Protein AF-0000000070185235 (afdb_homodimer)

pLDDT: mean 81.11, std 20.33, range [25.41, 98.38]

Secondary structure (DSSP, 8-state):
---------------SEEEEEE-TT-THHHHHHHHHHTTTSS-SEEEEEESSS-HHHHHHHHTTT--TTTSEEEEEEEE-TTS-TTS-GGG--GGGG--EEEEEEES--HHHHHHHHHHHHHH--SSSEEEEEE-HHHHTTTS-HHHHHHHHHHHHHHHHHHT-EEEEEEE-STTHHHHHHHHGGGSSEEEEE-----/---------------SEEEEEE-TT-THHHHHHHHHHTTTSS-SEEEEEESSS-HHHHHHHHTTT--TTTSEEEEEEEE-TTS-TTS-GGG--GGGG--EEEEEEES--HHHHHHHHHHHHHH--SSSEEEEEE-HHHHTTTS-HHHHHHHHHHHHHHHHHHT-EEEEEEE-STTHHHHHHHHGGGSSEEEEE-----

Structure (mmCIF, N/CA/C/O backbone):
data_AF-0000000070185235-model_v1
#
loop_
_entity.id
_entity.type
_entity.pdbx_description
1 polymer 'KaiC-like protein ATPase'
#
loop_
_atom_site.group_PDB
_atom_site.id
_atom_site.type_symbol
_atom_site.label_atom_id
_atom_site.label_alt_id
_atom_site.label_comp_id
_atom_site.label_asym_id
_atom_site.label_entity_id
_atom_site.label_seq_id
_atom_site.pdbx_PDB_ins_code
_atom_site.Cartn_x
_atom_site.Cartn_y
_atom_site.Cartn_z
_atom_site.occupancy
_atom_site.B_iso_or_equiv
_atom_site.auth_seq_id
_atom_site.auth_comp_id
_atom_site.auth_asym_id
_atom_site.auth_atom_id
_atom_site.pdbx_PDB_model_num
ATOM 1 N N . MET A 1 1 ? 13.477 21.344 -39.812 1 25.41 1 MET A N 1
ATOM 2 C CA . MET A 1 1 ? 12.578 21.484 -38.656 1 25.41 1 MET A CA 1
ATOM 3 C C . MET A 1 1 ? 12.344 20.141 -38 1 25.41 1 MET A C 1
ATOM 5 O O . MET A 1 1 ? 11.672 19.266 -38.531 1 25.41 1 MET A O 1
ATOM 9 N N . SER A 1 2 ? 13.383 19.516 -37.375 1 31.02 2 SER A N 1
ATOM 10 C CA . SER A 1 2 ? 13.555 18.234 -36.688 1 31.02 2 SER A CA 1
ATOM 11 C C . SER A 1 2 ? 12.562 18.078 -35.531 1 31.02 2 SER A C 1
ATOM 13 O O . SER A 1 2 ? 12.484 18.938 -34.656 1 31.02 2 SER A O 1
ATOM 15 N N . ASP A 1 3 ? 11.312 17.5 -35.844 1 31.31 3 ASP A N 1
ATOM 16 C CA . ASP A 1 3 ? 10.203 17.203 -34.938 1 31.31 3 ASP A CA 1
ATOM 17 C C . ASP A 1 3 ? 10.695 16.406 -33.75 1 31.31 3 ASP A C 1
ATOM 19 O O . ASP A 1 3 ? 11.156 15.273 -33.875 1 31.31 3 ASP A O 1
ATOM 23 N N . ASN A 1 4 ? 11.414 17 -32.844 1 32.19 4 ASN A N 1
ATOM 24 C CA . ASN A 1 4 ? 11.805 16.484 -31.547 1 32.19 4 ASN A CA 1
ATOM 25 C C . ASN A 1 4 ? 10.594 15.953 -30.766 1 32.19 4 ASN A C 1
ATOM 27 O O . ASN A 1 4 ? 9.852 16.719 -30.156 1 32.19 4 ASN A O 1
ATOM 31 N N . SER A 1 5 ? 9.805 15.047 -31.422 1 31.36 5 SER A N 1
ATOM 32 C CA . SER A 1 5 ? 8.789 14.328 -30.672 1 31.36 5 SER A CA 1
ATOM 33 C C . SER A 1 5 ? 9.336 13.867 -29.312 1 31.36 5 SER A C 1
ATOM 35 O O . SER A 1 5 ? 10.18 12.969 -29.266 1 31.36 5 SER A O 1
ATOM 37 N N . SER A 1 6 ? 9.68 14.812 -28.453 1 33.53 6 SER A N 1
ATOM 38 C CA . SER A 1 6 ? 9.93 14.484 -27.062 1 33.53 6 SER A CA 1
ATOM 39 C C . SER A 1 6 ? 8.992 13.383 -26.562 1 33.53 6 SER A C 1
ATOM 41 O O . SER A 1 6 ? 7.77 13.539 -26.609 1 33.53 6 SER A O 1
ATOM 43 N N . SER A 1 7 ? 9.242 12.172 -26.984 1 29.98 7 SER A N 1
ATOM 44 C CA . SER A 1 7 ? 8.617 11.008 -26.359 1 29.98 7 SER A CA 1
ATOM 45 C C . SER A 1 7 ? 8.352 11.242 -24.875 1 29.98 7 SER A C 1
ATOM 47 O O . SER A 1 7 ? 9.289 11.305 -24.078 1 29.98 7 SER A O 1
ATOM 49 N N . GLU A 1 8 ? 7.523 12.242 -24.594 1 32.72 8 GLU A N 1
ATOM 50 C CA . GLU A 1 8 ? 7.027 12.281 -23.234 1 32.72 8 GLU A CA 1
ATOM 51 C C . GLU A 1 8 ? 6.84 10.867 -22.672 1 32.72 8 GLU A C 1
ATOM 53 O O . GLU A 1 8 ? 5.984 10.117 -23.141 1 32.72 8 GLU A O 1
ATOM 58 N N . VAL A 1 9 ? 7.93 10.109 -22.641 1 34.59 9 VAL A N 1
ATOM 59 C CA . VAL A 1 9 ? 7.883 8.875 -21.859 1 34.59 9 VAL A CA 1
ATOM 60 C C . VAL A 1 9 ? 6.812 8.984 -20.781 1 34.59 9 VAL A C 1
ATOM 62 O O . VAL A 1 9 ? 6.758 9.977 -20.047 1 34.59 9 VAL A O 1
ATOM 65 N N . ALA A 1 10 ? 5.648 8.766 -21.094 1 35.88 10 ALA A N 1
ATOM 66 C CA . ALA A 1 10 ? 4.578 8.625 -20.109 1 35.88 10 ALA A CA 1
ATOM 67 C C . ALA A 1 10 ? 5.141 8.234 -18.75 1 35.88 10 ALA A C 1
ATOM 69 O O . ALA A 1 10 ? 5.66 7.125 -18.578 1 35.88 10 ALA A O 1
ATOM 70 N N . SER A 1 11 ? 5.965 9.023 -18.109 1 40.28 11 SER A N 1
ATOM 71 C CA . SER A 1 11 ? 6.578 8.805 -16.797 1 40.28 11 SER A CA 1
ATOM 72 C C . SER A 1 11 ? 5.676 7.973 -15.898 1 40.28 11 SER A C 1
ATOM 74 O O . SER A 1 11 ? 4.535 8.352 -15.625 1 40.28 11 SER A O 1
ATOM 76 N N . HIS A 1 12 ? 5.426 6.719 -16.156 1 48.19 12 HIS A N 1
ATOM 77 C CA . HIS A 1 12 ? 4.691 5.707 -15.406 1 48.19 12 HIS A CA 1
ATOM 78 C C . HIS A 1 12 ? 4.57 6.098 -13.938 1 48.19 12 HIS A C 1
ATOM 80 O O . HIS A 1 12 ? 5.539 5.988 -13.18 1 48.19 12 HIS A O 1
ATOM 86 N N . GLU A 1 13 ? 3.945 7.34 -13.547 1 60 13 GLU A N 1
ATOM 87 C CA . GLU A 1 13 ? 3.963 8.211 -12.375 1 60 13 GLU A CA 1
ATOM 88 C C . GLU A 1 13 ? 3.545 7.453 -11.117 1 60 13 GLU A C 1
ATOM 90 O O . GLU A 1 13 ? 2.539 6.738 -11.117 1 60 13 GLU A O 1
ATOM 95 N N . SER A 1 14 ? 4.457 7.039 -10.336 1 72.31 14 SER A N 1
ATOM 96 C CA . SER A 1 14 ? 4.277 6.527 -8.984 1 72.31 14 SER A CA 1
ATOM 97 C C . SER A 1 14 ? 3.236 7.34 -8.219 1 72.31 14 SER A C 1
ATOM 99 O O . SER A 1 14 ? 3.076 8.539 -8.469 1 72.31 14 SER A O 1
ATOM 101 N N . PRO A 1 15 ? 2.32 6.691 -7.645 1 78.38 15 PRO A N 1
ATOM 102 C CA . PRO A 1 15 ? 1.346 7.43 -6.84 1 78.38 15 PRO A CA 1
ATOM 103 C C . PRO A 1 15 ? 1.996 8.492 -5.953 1 78.38 15 PRO A C 1
ATOM 105 O O . PRO A 1 15 ? 3.039 8.242 -5.344 1 78.38 15 PRO A O 1
ATOM 108 N N . SER A 1 16 ? 1.343 9.703 -6.027 1 89.88 16 SER A N 1
ATOM 109 C CA . SER A 1 16 ? 1.862 10.812 -5.238 1 89.88 16 SER A CA 1
ATOM 110 C C . SER A 1 16 ? 1.132 10.938 -3.904 1 89.88 16 SER A C 1
ATOM 112 O O . SER A 1 16 ? 1.693 11.422 -2.924 1 89.88 16 SER A O 1
ATOM 114 N N . ASN A 1 17 ? -0.127 10.602 -3.928 1 95.94 17 ASN A N 1
ATOM 115 C CA . ASN A 1 17 ? -0.977 10.719 -2.748 1 95.94 17 ASN A CA 1
ATOM 116 C C . ASN A 1 17 ? -1.59 9.383 -2.361 1 95.94 17 ASN A C 1
ATOM 118 O O . ASN A 1 17 ? -2.375 8.812 -3.121 1 95.94 17 ASN A O 1
ATOM 122 N N . VAL A 1 18 ? -1.292 8.953 -1.145 1 95 18 VAL A N 1
ATOM 123 C CA . VAL A 1 18 ? -1.741 7.641 -0.697 1 95 18 VAL A CA 1
ATOM 124 C C . VAL A 1 18 ? -2.592 7.785 0.563 1 95 18 VAL A C 1
ATOM 126 O O . VAL A 1 18 ? -2.168 8.414 1.537 1 95 18 VAL A O 1
ATOM 129 N N . LEU A 1 19 ? -3.797 7.25 0.552 1 95.44 19 LEU A N 1
ATOM 130 C CA . LEU A 1 19 ? -4.637 7.156 1.741 1 95.44 19 LEU A CA 1
ATOM 131 C C . LEU A 1 19 ? -4.457 5.805 2.426 1 95.44 19 LEU A C 1
ATOM 133 O O . LEU A 1 19 ? -4.66 4.758 1.807 1 95.44 19 LEU A O 1
ATOM 137 N N . CYS A 1 20 ? -4.059 5.875 3.646 1 93.69 20 CYS A N 1
ATOM 138 C CA . CYS A 1 20 ? -3.781 4.66 4.402 1 93.69 20 CYS A CA 1
ATOM 139 C C . CYS A 1 20 ? -4.793 4.473 5.527 1 93.69 20 CYS A C 1
ATOM 141 O O . CYS A 1 20 ? -4.887 5.309 6.43 1 93.69 20 CYS A O 1
ATOM 143 N N . ALA A 1 21 ? -5.539 3.396 5.461 1 91.75 21 ALA A N 1
ATOM 144 C CA . ALA A 1 21 ? -6.504 3.053 6.504 1 91.75 21 ALA A CA 1
ATOM 145 C C . ALA A 1 21 ? -5.977 1.932 7.395 1 91.75 21 ALA A C 1
ATOM 147 O O . ALA A 1 21 ? -5.695 0.83 6.914 1 91.75 21 ALA A O 1
ATOM 148 N N . CYS A 1 22 ? -5.785 2.168 8.609 1 86.12 22 CYS A N 1
ATOM 149 C CA . CYS A 1 22 ? -5.352 1.184 9.594 1 86.12 22 CYS A CA 1
ATOM 150 C C . CYS A 1 22 ? -6.164 1.303 10.875 1 86.12 22 CYS A C 1
ATOM 152 O O . CYS A 1 22 ? -6.562 2.402 11.266 1 86.12 22 CYS A O 1
ATOM 154 N N . PRO A 1 23 ? -6.473 0.141 11.469 1 74.94 23 PRO A N 1
ATOM 155 C CA . PRO A 1 23 ? -7.172 0.235 12.75 1 74.94 23 PRO A CA 1
ATOM 156 C C . PRO A 1 23 ? -6.375 1.007 13.805 1 74.94 23 PRO A C 1
ATOM 158 O O . PRO A 1 23 ? -5.141 0.977 13.797 1 74.94 23 PRO A O 1
ATOM 161 N N . ALA A 1 24 ? -7.043 1.746 14.594 1 63.94 24 ALA A N 1
ATOM 162 C CA . ALA A 1 24 ? -6.434 2.594 15.617 1 63.94 24 ALA A CA 1
ATOM 163 C C . ALA A 1 24 ? -5.539 1.775 16.547 1 63.94 24 ALA A C 1
ATOM 165 O O . ALA A 1 24 ? -4.496 2.254 17 1 63.94 24 ALA A O 1
ATOM 166 N N . VAL A 1 25 ? -5.926 0.662 16.797 1 60 25 VAL A N 1
ATOM 167 C CA . VAL A 1 25 ? -5.234 -0.153 17.797 1 60 25 VAL A CA 1
ATOM 168 C C . VAL A 1 25 ? -4.324 -1.158 17.094 1 60 25 VAL A C 1
ATOM 170 O O . VAL A 1 25 ? -3.625 -1.935 17.75 1 60 25 VAL A O 1
ATOM 173 N N . SER A 1 26 ? -4.09 -0.942 15.93 1 64.69 26 SER A N 1
ATOM 174 C CA . SER A 1 26 ? -3.336 -1.961 15.203 1 64.69 26 SER A CA 1
ATOM 175 C C . SER A 1 26 ? -1.838 -1.819 15.453 1 64.69 26 SER A C 1
ATOM 177 O O . SER A 1 26 ? -1.303 -0.709 15.438 1 64.69 26 SER A O 1
ATOM 179 N N . SER A 1 27 ? -1.242 -2.859 15.82 1 63.81 27 SER A N 1
ATOM 180 C CA . SER A 1 27 ? 0.212 -2.93 15.906 1 63.81 27 SER A CA 1
ATOM 181 C C . SER A 1 27 ? 0.864 -2.631 14.562 1 63.81 27 SER A C 1
ATOM 183 O O . SER A 1 27 ? 2.043 -2.277 14.5 1 63.81 27 SER A O 1
ATOM 185 N N . SER A 1 28 ? 0.044 -2.693 13.586 1 67 28 SER A N 1
ATOM 186 C CA . SER A 1 28 ? 0.605 -2.562 12.25 1 67 28 SER A CA 1
ATOM 187 C C . SER A 1 28 ? 0.591 -1.111 11.781 1 67 28 SER A C 1
ATOM 189 O O . SER A 1 28 ? 1.22 -0.771 10.773 1 67 28 SER A O 1
ATOM 191 N N . ARG A 1 29 ? -0.002 -0.255 12.531 1 74.38 29 ARG A N 1
ATOM 192 C CA . ARG A 1 29 ? -0.093 1.145 12.133 1 74.38 29 ARG A CA 1
ATOM 193 C C . ARG A 1 29 ? 1.293 1.754 11.953 1 74.38 29 ARG A C 1
ATOM 195 O O . ARG A 1 29 ? 1.553 2.438 10.961 1 74.38 29 ARG A O 1
ATOM 202 N N . GLY A 1 30 ? 2.104 1.435 12.969 1 77.56 30 GLY A N 1
ATOM 203 C CA . GLY A 1 30 ? 3.461 1.95 12.891 1 77.56 30 GLY A CA 1
ATOM 204 C C . GLY A 1 30 ? 4.23 1.422 11.688 1 77.56 30 GLY A C 1
ATOM 205 O O . GLY A 1 30 ? 4.914 2.18 11 1 77.56 30 GLY A O 1
ATOM 206 N N . ALA A 1 31 ? 4.043 0.158 11.391 1 81.25 31 ALA A N 1
ATOM 207 C CA . ALA A 1 31 ? 4.75 -0.472 10.281 1 81.25 31 ALA A CA 1
ATOM 208 C C . ALA A 1 31 ? 4.293 0.102 8.945 1 81.25 31 ALA A C 1
ATOM 210 O O . ALA A 1 31 ? 5.109 0.341 8.055 1 81.25 31 ALA A O 1
ATOM 211 N N . HIS A 1 32 ? 3.008 0.326 8.805 1 84.69 32 HIS A N 1
ATOM 212 C CA . HIS A 1 32 ? 2.479 0.901 7.57 1 84.69 32 HIS A CA 1
ATOM 213 C C . HIS A 1 32 ? 3.014 2.312 7.348 1 84.69 32 HIS A C 1
ATOM 215 O O . HIS A 1 32 ? 3.414 2.658 6.234 1 84.69 32 HIS A O 1
ATOM 221 N N . CYS A 1 33 ? 3.047 3.074 8.391 1 88.06 33 CYS A N 1
ATOM 222 C CA . CYS A 1 33 ? 3.566 4.434 8.289 1 88.06 33 CYS A CA 1
ATOM 223 C C . CYS A 1 33 ? 5.043 4.426 7.906 1 88.06 33 CYS A C 1
ATOM 225 O O . CYS A 1 33 ? 5.457 5.148 6.996 1 88.06 33 CYS A O 1
ATOM 227 N N . ARG A 1 34 ? 5.824 3.617 8.539 1 87.12 34 ARG A N 1
ATOM 228 C CA . ARG A 1 34 ? 7.254 3.537 8.258 1 87.12 34 ARG A CA 1
ATOM 229 C C . ARG A 1 34 ? 7.512 3.105 6.82 1 87.12 34 ARG A C 1
ATOM 231 O O . ARG A 1 34 ? 8.383 3.658 6.145 1 87.12 34 ARG A O 1
ATOM 238 N N . ASN A 1 35 ? 6.746 2.115 6.355 1 85.19 35 ASN A N 1
ATOM 239 C CA . ASN A 1 35 ? 6.875 1.649 4.98 1 85.19 35 ASN A CA 1
ATOM 240 C C . ASN A 1 35 ? 6.559 2.76 3.98 1 85.19 35 ASN A C 1
ATOM 242 O O . ASN A 1 35 ? 7.25 2.906 2.971 1 85.19 35 ASN A O 1
ATOM 246 N N . LEU A 1 36 ? 5.605 3.541 4.293 1 89.44 36 LEU A N 1
ATOM 247 C CA . LEU A 1 36 ? 5.207 4.621 3.398 1 89.44 36 LEU A CA 1
ATOM 248 C C . LEU A 1 36 ? 6.215 5.762 3.439 1 89.44 36 LEU A C 1
ATOM 250 O O . LEU A 1 36 ? 6.449 6.426 2.428 1 89.44 36 LEU A O 1
ATOM 254 N N . LEU A 1 37 ? 6.887 5.949 4.59 1 89.75 37 LEU A N 1
ATOM 255 C CA . LEU A 1 37 ? 7.898 6.988 4.75 1 89.75 37 LEU A CA 1
ATOM 256 C C . LEU A 1 37 ? 9.094 6.723 3.846 1 89.75 37 LEU A C 1
ATOM 258 O O . LEU A 1 37 ? 9.727 7.656 3.35 1 89.75 37 LEU A O 1
ATOM 262 N N . THR A 1 38 ? 9.328 5.43 3.561 1 86.44 38 THR A N 1
ATOM 263 C CA . THR A 1 38 ? 10.547 5.066 2.848 1 86.44 38 THR A CA 1
ATOM 264 C C . THR A 1 38 ? 10.219 4.43 1.499 1 86.44 38 THR A C 1
ATOM 266 O O . THR A 1 38 ? 11.062 3.762 0.9 1 86.44 38 THR A O 1
ATOM 269 N N . ARG A 1 39 ? 9.016 4.633 1.073 1 82.31 39 ARG A N 1
ATOM 270 C CA . ARG A 1 39 ? 8.539 4.004 -0.154 1 82.31 39 ARG A CA 1
ATOM 271 C C . ARG A 1 39 ? 9.422 4.375 -1.341 1 82.31 39 ARG A C 1
ATOM 273 O O . ARG A 1 39 ? 9.672 3.549 -2.221 1 82.31 39 ARG A O 1
ATOM 280 N N . GLU A 1 40 ? 9.898 5.605 -1.352 1 79.56 40 GLU A N 1
ATOM 281 C CA . GLU A 1 40 ? 10.742 6.074 -2.449 1 79.56 40 GLU A CA 1
ATOM 282 C C . GLU A 1 40 ? 12.203 6.148 -2.031 1 79.56 40 GLU A C 1
ATOM 284 O O . GLU A 1 40 ? 12.953 7 -2.516 1 79.56 40 GLU A O 1
ATOM 289 N N . GLY A 1 41 ? 12.555 5.312 -1.164 1 81.5 41 GLY A N 1
ATOM 290 C CA . GLY A 1 41 ? 13.906 5.387 -0.637 1 81.5 41 GLY A CA 1
ATOM 291 C C . GLY A 1 41 ? 14.016 6.266 0.594 1 81.5 41 GLY A C 1
ATOM 292 O O . GLY A 1 41 ? 13.008 6.645 1.188 1 81.5 41 GLY A O 1
ATOM 293 N N . THR A 1 42 ? 15.219 6.531 1.027 1 86.31 42 THR A N 1
ATOM 294 C CA . THR A 1 42 ? 15.453 7.414 2.162 1 86.31 42 THR A CA 1
ATOM 295 C C . THR A 1 42 ? 15.031 8.844 1.829 1 86.31 42 THR A C 1
ATOM 297 O O . THR A 1 42 ? 15.531 9.438 0.87 1 86.31 42 THR A O 1
ATOM 300 N N . PRO A 1 43 ? 14.141 9.375 2.596 1 92.88 43 PRO A N 1
ATOM 301 C CA . PRO A 1 43 ? 13.695 10.734 2.285 1 92.88 43 PRO A CA 1
ATOM 302 C C . PRO A 1 43 ? 14.75 11.789 2.617 1 92.88 43 PRO A C 1
ATOM 304 O O . PRO A 1 43 ? 15.477 11.656 3.607 1 92.88 43 PRO A O 1
ATOM 307 N N . GLY A 1 44 ? 14.789 12.773 1.729 1 94.69 44 GLY A N 1
ATOM 308 C CA . GLY A 1 44 ? 15.586 13.945 2.047 1 94.69 44 GLY A CA 1
ATOM 309 C C . GLY A 1 44 ? 14.914 14.875 3.035 1 94.69 44 GLY A C 1
ATOM 310 O O . GLY A 1 44 ? 15.57 15.453 3.906 1 94.69 44 GLY A O 1
ATOM 311 N N . THR A 1 45 ? 13.664 15.039 2.857 1 95.62 45 THR A N 1
ATOM 312 C CA . THR A 1 45 ? 12.852 15.875 3.736 1 95.62 45 THR A CA 1
ATOM 313 C C . THR A 1 45 ? 11.578 15.141 4.145 1 95.62 45 THR A C 1
ATOM 315 O O . THR A 1 45 ? 10.938 14.492 3.318 1 95.62 45 THR A O 1
ATOM 318 N N . VAL A 1 46 ? 11.25 15.234 5.43 1 96.44 46 VAL A N 1
ATOM 319 C CA . VAL A 1 46 ? 9.969 14.734 5.91 1 96.44 46 VAL A CA 1
ATOM 320 C C . VAL A 1 46 ? 9.195 15.875 6.586 1 96.44 46 VAL A C 1
ATOM 322 O O . VAL A 1 46 ? 9.734 16.578 7.445 1 96.44 46 VAL A O 1
ATOM 325 N N . ILE A 1 47 ? 7.965 16.078 6.113 1 97.19 47 ILE A N 1
ATOM 326 C CA . ILE A 1 47 ? 7.035 17.016 6.727 1 97.19 47 ILE A CA 1
ATOM 327 C C . ILE A 1 47 ? 5.938 16.25 7.461 1 97.19 47 ILE A C 1
ATOM 329 O O . ILE A 1 47 ? 5.156 15.531 6.844 1 97.19 47 ILE A O 1
ATOM 333 N N . GLY A 1 48 ? 5.902 16.406 8.773 1 97.25 48 GLY A N 1
ATOM 334 C CA . GLY A 1 48 ? 4.875 15.766 9.578 1 97.25 48 GLY A CA 1
ATOM 335 C C . GLY A 1 48 ? 3.758 16.703 9.977 1 97.25 48 GLY A C 1
ATOM 336 O O . GLY A 1 48 ? 4.016 17.828 10.422 1 97.25 48 GLY A O 1
ATOM 337 N N . VAL A 1 49 ? 2.51 16.25 9.773 1 97.5 49 VAL A N 1
ATOM 338 C CA . VAL A 1 49 ? 1.344 16.984 10.266 1 97.5 49 VAL A CA 1
ATOM 339 C C . VAL A 1 49 ? 0.754 16.25 11.469 1 97.5 49 VAL A C 1
ATOM 341 O O . VAL A 1 49 ? 0.302 15.109 11.352 1 97.5 49 VAL A O 1
ATOM 344 N N . THR A 1 50 ? 0.739 16.906 12.594 1 94.94 50 THR A N 1
ATOM 345 C CA . THR A 1 50 ? 0.26 16.297 13.828 1 94.94 50 THR A CA 1
ATOM 346 C C . THR A 1 50 ? -0.946 17.047 14.375 1 94.94 50 THR A C 1
ATOM 348 O O . THR A 1 50 ? -1.005 18.281 14.289 1 94.94 50 THR A O 1
ATOM 351 N N . VAL A 1 51 ? -1.892 16.297 14.867 1 93.44 51 VAL A N 1
ATOM 352 C CA . VAL A 1 51 ? -3.098 16.859 15.461 1 93.44 51 VAL A CA 1
ATOM 353 C C . VAL A 1 51 ? -3.258 16.344 16.891 1 93.44 51 VAL A C 1
ATOM 355 O O . VAL A 1 51 ? -2.877 17.031 17.844 1 93.44 51 VAL A O 1
ATOM 358 N N . ALA A 1 52 ? -3.637 15.023 17.062 1 88.75 52 ALA A N 1
ATOM 359 C CA . ALA A 1 52 ? -3.797 14.438 18.391 1 88.75 52 ALA A CA 1
ATOM 360 C C . ALA A 1 52 ? -2.455 13.992 18.969 1 88.75 52 ALA A C 1
ATOM 362 O O . ALA A 1 52 ? -2.273 13.953 20.188 1 88.75 52 ALA A O 1
ATOM 363 N N . THR A 1 53 ? -1.559 13.641 18.188 1 87.94 53 THR A N 1
ATOM 364 C CA . THR A 1 53 ? -0.216 13.211 18.547 1 87.94 53 THR A CA 1
ATOM 365 C C . THR A 1 53 ? 0.78 14.352 18.406 1 87.94 53 THR A C 1
ATOM 367 O O . THR A 1 53 ? 0.727 15.117 17.438 1 87.94 53 THR A O 1
ATOM 370 N N . SER A 1 54 ? 1.684 14.445 19.375 1 89.75 54 SER A N 1
ATOM 371 C CA . SER A 1 54 ? 2.689 15.5 19.297 1 89.75 54 SER A CA 1
ATOM 372 C C . SER A 1 54 ? 3.777 15.164 18.297 1 89.75 54 SER A C 1
ATOM 374 O O . SER A 1 54 ? 3.957 14 17.922 1 89.75 54 SER A O 1
ATOM 376 N N . PRO A 1 55 ? 4.523 16.203 17.844 1 91.62 55 PRO A N 1
ATOM 377 C CA . PRO A 1 55 ? 5.66 15.938 16.969 1 91.62 55 PRO A CA 1
ATOM 378 C C . PRO A 1 55 ? 6.684 14.984 17.578 1 91.62 55 PRO A C 1
ATOM 380 O O . PRO A 1 55 ? 7.215 14.109 16.891 1 91.62 55 PRO A O 1
ATOM 383 N N . GLY A 1 56 ? 6.938 15.156 18.844 1 87.5 56 GLY A N 1
ATOM 384 C CA . GLY A 1 56 ? 7.875 14.273 19.516 1 87.5 56 GLY A CA 1
ATOM 385 C C . GLY A 1 56 ? 7.438 12.82 19.5 1 87.5 56 GLY A C 1
ATOM 386 O O . GLY A 1 56 ? 8.242 11.922 19.234 1 87.5 56 GLY A O 1
ATOM 387 N N . GLU A 1 57 ? 6.176 12.602 19.797 1 88.06 57 GLU A N 1
ATOM 388 C CA . GLU A 1 57 ? 5.625 11.25 19.766 1 88.06 57 GLU A CA 1
ATOM 389 C C . GLU A 1 57 ? 5.691 10.664 18.359 1 88.06 57 GLU A C 1
ATOM 391 O O . GLU A 1 57 ? 6.016 9.484 18.188 1 88.06 57 GLU A O 1
ATOM 396 N N . ARG A 1 58 ? 5.414 11.477 17.438 1 90.88 58 ARG A N 1
ATOM 397 C CA . ARG A 1 58 ? 5.469 11.023 16.062 1 90.88 58 ARG A CA 1
ATOM 398 C C . ARG A 1 58 ? 6.895 10.68 15.641 1 90.88 58 ARG A C 1
ATOM 400 O O . ARG A 1 58 ? 7.133 9.664 14.984 1 90.88 58 ARG A O 1
ATOM 407 N N . LEU A 1 59 ? 7.84 11.484 16 1 89.25 59 LEU A N 1
ATOM 408 C CA . LEU A 1 59 ? 9.242 11.242 15.688 1 89.25 59 LEU A CA 1
ATOM 409 C C . LEU A 1 59 ? 9.719 9.922 16.281 1 89.25 59 LEU A C 1
ATOM 411 O O . LEU A 1 59 ? 10.477 9.188 15.656 1 89.25 59 LEU A O 1
ATOM 415 N N . ALA A 1 60 ? 9.25 9.633 17.453 1 86.25 60 ALA A N 1
ATOM 416 C CA . ALA A 1 60 ? 9.594 8.367 18.094 1 86.25 60 ALA A CA 1
ATOM 417 C C . ALA A 1 60 ? 9.094 7.184 17.266 1 86.25 60 ALA A C 1
ATOM 419 O O . ALA A 1 60 ? 9.766 6.148 17.188 1 86.25 60 ALA A O 1
ATOM 420 N N . GLU A 1 61 ? 7.965 7.371 16.719 1 85.81 61 GLU A N 1
ATOM 421 C CA . GLU A 1 61 ? 7.391 6.312 15.891 1 85.81 61 GLU A CA 1
ATOM 422 C C . GLU A 1 61 ? 8.195 6.117 14.609 1 85.81 61 GLU A C 1
ATOM 424 O O . GLU A 1 61 ? 8.188 5.035 14.023 1 85.81 61 GLU A O 1
ATOM 429 N N . TRP A 1 62 ? 8.898 7.195 14.195 1 89.06 62 TRP A N 1
ATOM 430 C CA . TRP A 1 62 ? 9.641 7.164 12.938 1 89.06 62 TRP A CA 1
ATOM 431 C C . TRP A 1 62 ? 11.07 6.695 13.156 1 89.06 62 TRP A C 1
ATOM 433 O O . TRP A 1 62 ? 11.82 6.5 12.195 1 89.06 62 TRP A O 1
ATOM 443 N N . ARG A 1 63 ? 11.578 6.504 14.25 1 82.31 63 ARG A N 1
ATOM 444 C CA . ARG A 1 63 ? 12.977 6.367 14.633 1 82.31 63 ARG A CA 1
ATOM 445 C C . ARG A 1 63 ? 13.648 5.23 13.867 1 82.31 63 ARG A C 1
ATOM 447 O O . ARG A 1 63 ? 14.82 5.336 13.492 1 82.31 63 ARG A O 1
ATOM 454 N N . ASP A 1 64 ? 12.922 4.215 13.625 1 81.19 64 ASP A N 1
ATOM 455 C CA . ASP A 1 64 ? 13.531 3.07 12.961 1 81.19 64 ASP A CA 1
ATOM 456 C C . ASP A 1 64 ? 13.5 3.232 11.438 1 81.19 64 ASP A C 1
ATOM 458 O O . ASP A 1 64 ? 14.148 2.477 10.711 1 81.19 64 ASP A O 1
ATOM 462 N N . ALA A 1 65 ? 12.805 4.227 11.008 1 82.44 65 ALA A N 1
ATOM 463 C CA . ALA A 1 65 ? 12.633 4.371 9.562 1 82.44 65 ALA A CA 1
ATOM 464 C C . ALA A 1 65 ? 13.445 5.543 9.023 1 82.44 65 ALA A C 1
ATOM 466 O O . ALA A 1 65 ? 13.812 5.566 7.848 1 82.44 65 ALA A O 1
ATOM 467 N N . ILE A 1 66 ? 13.719 6.469 9.781 1 84 66 ILE A N 1
ATOM 468 C CA . ILE A 1 66 ? 14.336 7.699 9.312 1 84 66 ILE A CA 1
ATOM 469 C C . ILE A 1 66 ? 15.664 7.918 10.031 1 84 66 ILE A C 1
ATOM 471 O O . ILE A 1 66 ? 15.766 7.688 11.242 1 84 66 ILE A O 1
ATOM 475 N N . ASP A 1 67 ? 16.594 8.289 9.289 1 82.56 67 ASP A N 1
ATOM 476 C CA . ASP A 1 67 ? 17.875 8.75 9.844 1 82.56 67 ASP A CA 1
ATOM 477 C C . ASP A 1 67 ? 17.891 10.273 9.961 1 82.56 67 ASP A C 1
ATOM 479 O O . ASP A 1 67 ? 18 10.977 8.953 1 82.56 67 ASP A O 1
ATOM 483 N N . PRO A 1 68 ? 17.828 10.773 11.133 1 79.94 68 PRO A N 1
ATOM 484 C CA . PRO A 1 68 ? 17.75 12.227 11.312 1 79.94 68 PRO A CA 1
ATOM 485 C C . PRO A 1 68 ? 19 12.953 10.812 1 79.94 68 PRO A C 1
ATOM 487 O O . PRO A 1 68 ? 18.953 14.164 10.586 1 79.94 68 PRO A O 1
ATOM 490 N N . SER A 1 69 ? 20.031 12.258 10.648 1 83.06 69 SER A N 1
ATOM 491 C CA . SER A 1 69 ? 21.25 12.883 10.148 1 83.06 69 SER A CA 1
ATOM 492 C C . SER A 1 69 ? 21.203 13.07 8.633 1 83.06 69 SER A C 1
ATOM 494 O O . SER A 1 69 ? 21.922 13.891 8.078 1 83.06 69 SER A O 1
ATOM 496 N N . ALA A 1 70 ? 20.312 12.414 7.984 1 87.06 70 ALA A N 1
ATOM 497 C CA . ALA A 1 70 ? 20.266 12.445 6.527 1 87.06 70 ALA A CA 1
ATOM 498 C C . ALA A 1 70 ? 18.922 13.008 6.047 1 87.06 70 ALA A C 1
ATOM 500 O O . ALA A 1 70 ? 18.688 13.125 4.84 1 87.06 70 ALA A O 1
ATOM 501 N N . THR A 1 71 ? 18.078 13.352 7.012 1 92.31 71 THR A N 1
ATOM 502 C CA . THR A 1 71 ? 16.734 13.773 6.66 1 92.31 71 THR A CA 1
ATOM 503 C C . THR A 1 71 ? 16.359 15.078 7.375 1 92.31 71 THR A C 1
ATOM 505 O O . THR A 1 71 ? 16.516 15.188 8.594 1 92.31 71 THR A O 1
ATOM 508 N N . GLN A 1 72 ? 16.016 16.094 6.645 1 93.44 72 GLN A N 1
ATOM 509 C CA . GLN A 1 72 ? 15.453 17.312 7.227 1 93.44 72 GLN A CA 1
ATOM 510 C C . GLN A 1 72 ? 14.023 17.078 7.719 1 93.44 72 GLN A C 1
ATOM 512 O O . GLN A 1 72 ? 13.188 16.562 6.984 1 93.44 72 GLN A O 1
ATOM 517 N N . LEU A 1 73 ? 13.852 17.453 8.945 1 94.31 73 LEU A N 1
ATOM 518 C CA . LEU A 1 73 ? 12.555 17.203 9.562 1 94.31 73 LEU A CA 1
ATOM 519 C C . LEU A 1 73 ? 11.828 18.5 9.867 1 94.31 73 LEU A C 1
ATOM 521 O O . LEU A 1 73 ? 12.438 19.453 10.367 1 94.31 73 LEU A O 1
ATOM 525 N N . SER A 1 74 ? 10.586 18.609 9.492 1 95.25 74 SER A N 1
ATOM 526 C CA . SER A 1 74 ? 9.719 19.719 9.883 1 95.25 74 SER A CA 1
AT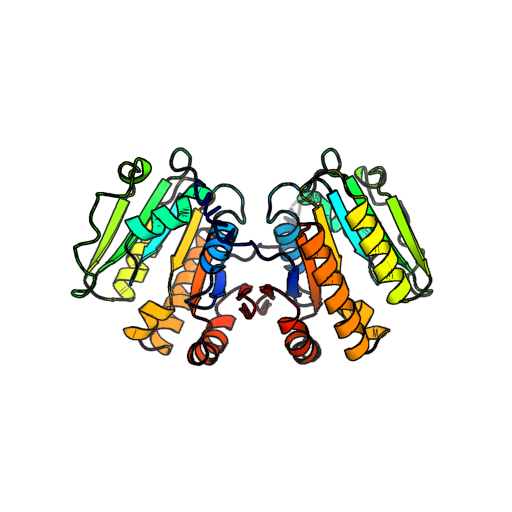OM 527 C C . SER A 1 74 ? 8.32 19.234 10.242 1 95.25 74 SER A C 1
ATOM 529 O O . SER A 1 74 ? 7.887 18.172 9.773 1 95.25 74 SER A O 1
ATOM 531 N N . PHE A 1 75 ? 7.652 19.984 11.102 1 96.19 75 PHE A N 1
ATOM 532 C CA . PHE A 1 75 ? 6.309 19.625 11.539 1 96.19 75 PHE A CA 1
ATOM 533 C C . PHE A 1 75 ? 5.363 20.812 11.438 1 96.19 75 PHE A C 1
ATOM 535 O O . PHE A 1 75 ? 5.758 21.938 11.719 1 96.19 75 PHE A O 1
ATOM 542 N N . VAL A 1 76 ? 4.16 20.547 11.031 1 97.31 76 VAL A N 1
ATOM 543 C CA . VAL A 1 76 ? 3.012 21.422 11.258 1 97.31 76 VAL A CA 1
ATOM 544 C C . VAL A 1 76 ? 2.107 20.812 12.328 1 97.31 76 VAL A C 1
ATOM 546 O O . VAL A 1 76 ? 1.432 19.812 12.086 1 97.31 76 VAL A O 1
ATOM 549 N N . ASP A 1 77 ? 2.068 21.406 13.453 1 96 77 ASP A N 1
ATOM 550 C CA . ASP A 1 77 ? 1.416 20.828 14.633 1 96 77 ASP A CA 1
ATOM 551 C C . ASP A 1 77 ? 0.17 21.625 15.008 1 96 77 ASP A C 1
ATOM 553 O O . ASP A 1 77 ? 0.255 22.828 15.297 1 96 77 ASP A O 1
ATOM 557 N N . VAL A 1 78 ? -0.995 20.969 14.93 1 95.38 78 VAL A N 1
ATOM 558 C CA . VAL A 1 78 ? -2.232 21.594 15.391 1 95.38 78 VAL A CA 1
ATOM 559 C C . VAL A 1 78 ? -2.424 21.312 16.875 1 95.38 78 VAL A C 1
ATOM 561 O O . VAL A 1 78 ? -2.631 20.172 17.281 1 95.38 78 VAL A O 1
ATOM 564 N N . THR A 1 79 ? -2.344 22.297 17.703 1 89.38 79 THR A N 1
ATOM 565 C CA . THR A 1 79 ? -2.445 22.156 19.141 1 89.38 79 THR A CA 1
ATOM 566 C C . THR A 1 79 ? -3.857 22.5 19.625 1 89.38 79 THR A C 1
ATOM 568 O O . THR A 1 79 ? -4.555 23.297 19 1 89.38 79 THR A O 1
ATOM 571 N N . HIS A 1 80 ? -4.379 21.656 20.438 1 78 80 HIS A N 1
ATOM 572 C CA . HIS A 1 80 ? -5.668 21.906 21.062 1 78 80 HIS A CA 1
ATOM 573 C C . HIS A 1 80 ? -5.562 21.828 22.578 1 78 80 HIS A C 1
ATOM 575 O O . HIS A 1 80 ? -4.637 21.203 23.109 1 78 80 HIS A O 1
ATOM 581 N N . GLY A 1 81 ? -6.23 22.75 23.359 1 65.19 81 GLY A N 1
ATOM 582 C CA . GLY A 1 81 ? -6.219 22.828 24.812 1 65.19 81 GLY A CA 1
ATOM 583 C C . GLY A 1 81 ? -6.098 21.469 25.484 1 65.19 81 GLY A C 1
ATOM 584 O O . GLY A 1 81 ? -5.578 21.359 26.609 1 65.19 81 GLY A O 1
ATOM 585 N N . GLY A 1 82 ? -6.664 20.453 25.078 1 59 82 GLY A N 1
ATOM 586 C CA . GLY A 1 82 ? -6.715 19.188 25.797 1 59 82 GLY A CA 1
ATOM 587 C C . GLY A 1 82 ? -5.484 18.328 25.562 1 59 82 GLY A C 1
ATOM 588 O O . GLY A 1 82 ? -5.422 17.188 26.031 1 59 82 GLY A O 1
ATOM 589 N N . ARG A 1 83 ? -4.672 18.719 24.719 1 58.25 83 ARG A N 1
ATOM 590 C CA . ARG A 1 83 ? -3.496 17.859 24.578 1 58.25 83 ARG A CA 1
ATOM 591 C C . ARG A 1 83 ? -2.576 18 25.781 1 58.25 83 ARG A C 1
ATOM 593 O O . ARG A 1 83 ? -2.326 19.109 26.266 1 58.25 83 ARG A O 1
ATOM 600 N N . SER A 1 84 ? -2.725 17.078 26.844 1 47.66 84 SER A N 1
ATOM 601 C CA . SER A 1 84 ? -1.888 17.094 28.047 1 47.66 84 SER A CA 1
ATOM 602 C C . SER A 1 84 ? -0.485 17.609 27.719 1 47.66 84 SER A C 1
ATOM 604 O O . SER A 1 84 ? 0.145 17.156 26.766 1 47.66 84 SER A O 1
ATOM 606 N N . ALA A 1 85 ? -0.283 18.844 28.047 1 42.44 85 ALA A N 1
ATOM 607 C CA . ALA A 1 85 ? 1.029 19.484 28.047 1 42.44 85 ALA A CA 1
ATOM 608 C C . ALA A 1 85 ? 2.127 18.469 28.391 1 42.44 85 ALA A C 1
ATOM 610 O O . ALA A 1 85 ? 3.312 18.812 28.391 1 42.44 85 ALA A O 1
ATOM 611 N N . ALA A 1 86 ? 1.736 17.438 29.25 1 39 86 ALA A N 1
ATOM 612 C CA . ALA A 1 86 ? 2.748 16.766 30.062 1 39 86 ALA A CA 1
ATOM 613 C C . ALA A 1 86 ? 3.748 16.031 29.172 1 39 86 ALA A C 1
ATOM 615 O O . ALA A 1 86 ? 4.707 15.43 29.672 1 39 86 ALA A O 1
ATOM 616 N N . MET A 1 87 ? 3.303 15.32 28.203 1 39.53 87 MET A N 1
ATOM 617 C CA . MET A 1 87 ? 4.336 14.406 27.719 1 39.53 87 MET A CA 1
ATOM 618 C C . MET A 1 87 ? 5.469 15.18 27.047 1 39.53 87 MET A C 1
ATOM 620 O O . MET A 1 87 ? 5.395 15.484 25.859 1 39.53 87 MET A O 1
ATOM 624 N N . SER A 1 88 ? 5.98 16.203 27.688 1 35.47 88 SER A N 1
ATOM 625 C CA . SER A 1 88 ? 7.191 16.953 27.406 1 35.47 88 SER A CA 1
ATOM 626 C C . SER A 1 88 ? 8.289 16.062 26.844 1 35.47 88 SER A C 1
ATOM 628 O O . SER A 1 88 ? 8.188 14.836 26.906 1 35.47 88 SER A O 1
ATOM 630 N N . SER A 1 89 ? 9.594 16.656 26.922 1 37.22 89 SER A N 1
ATOM 631 C CA . SER A 1 89 ? 10.961 16.531 26.422 1 37.22 89 SER A CA 1
ATOM 632 C C . SER A 1 89 ? 11.594 15.211 26.859 1 37.22 89 SER A C 1
ATOM 634 O O . SER A 1 89 ? 12.727 14.906 26.5 1 37.22 89 SER A O 1
ATOM 636 N N . ASP A 1 90 ? 11.156 14.688 27.938 1 36.53 90 ASP A N 1
ATOM 637 C CA . ASP A 1 90 ? 12.125 13.875 28.672 1 36.53 90 ASP A CA 1
ATOM 638 C C . ASP A 1 90 ? 12.477 12.602 27.906 1 36.53 90 ASP A C 1
ATOM 640 O O . ASP A 1 90 ? 13.562 12.047 28.078 1 36.53 90 ASP A O 1
ATOM 644 N N . GLY A 1 91 ? 11.516 11.844 27.594 1 36.59 91 GLY A N 1
ATOM 645 C CA . GLY A 1 91 ? 11.922 10.508 27.203 1 36.59 91 GLY A CA 1
ATOM 646 C C . GLY A 1 91 ? 12.523 10.453 25.812 1 36.59 91 GLY A C 1
ATOM 647 O O . GLY A 1 91 ? 12.602 9.391 25.188 1 36.59 91 GLY A O 1
ATOM 648 N N . LEU A 1 92 ? 12.336 11.531 25.047 1 40.94 92 LEU A N 1
ATOM 649 C CA . LEU A 1 92 ? 12.969 11.461 23.734 1 40.94 92 LEU A CA 1
ATOM 650 C C . LEU A 1 92 ? 14.484 11.336 23.875 1 40.94 92 LEU A C 1
ATOM 652 O O . LEU A 1 92 ? 15.141 12.25 24.375 1 40.94 92 LEU A O 1
ATOM 656 N N . GLY A 1 93 ? 14.945 10.281 24.344 1 37.97 93 GLY A N 1
ATOM 657 C CA . GLY A 1 93 ? 16.391 10.141 24.266 1 37.97 93 GLY A CA 1
ATOM 658 C C . GLY A 1 93 ? 17.031 11.078 23.266 1 37.97 93 GLY A C 1
ATOM 659 O O . GLY A 1 93 ? 16.438 12.094 22.891 1 37.97 93 GLY A O 1
ATOM 660 N N . ASP A 1 94 ? 18.156 10.625 22.625 1 45.72 94 ASP A N 1
ATOM 661 C CA . ASP A 1 94 ? 18.953 11.359 21.641 1 45.72 94 ASP A CA 1
ATOM 662 C C . ASP A 1 94 ? 18.078 11.922 20.531 1 45.72 94 ASP A C 1
ATOM 664 O O . ASP A 1 94 ? 18.547 12.719 19.719 1 45.72 94 ASP A O 1
ATOM 668 N N . TRP A 1 95 ? 17.062 11.391 20.172 1 45.44 95 TRP A N 1
ATOM 669 C CA . TRP A 1 95 ? 16.156 11.969 19.188 1 45.44 95 TRP A CA 1
ATOM 670 C C . TRP A 1 95 ? 15.602 13.305 19.672 1 45.44 95 TRP A C 1
ATOM 672 O O . TRP A 1 95 ? 14.891 14 18.938 1 45.44 95 TRP A O 1
ATOM 682 N N . ASP A 1 96 ? 15.523 13.656 21.062 1 48.88 96 ASP A N 1
ATOM 683 C CA . ASP A 1 96 ? 15.25 14.945 21.688 1 48.88 96 ASP A CA 1
ATOM 684 C C . ASP A 1 96 ? 16.031 16.062 21.016 1 48.88 96 ASP A C 1
ATOM 686 O O . ASP A 1 96 ? 15.602 17.219 21.016 1 48.88 96 ASP A O 1
ATOM 690 N N . ARG A 1 97 ? 17.172 15.633 20.516 1 52.56 97 ARG A N 1
ATOM 691 C CA . ARG A 1 97 ? 18.047 16.688 19.984 1 52.56 97 ARG A CA 1
ATOM 692 C C . ARG A 1 97 ? 17.875 16.812 18.469 1 52.56 97 ARG A C 1
ATOM 694 O O . ARG A 1 97 ? 18.641 17.516 17.828 1 52.56 97 ARG A O 1
ATOM 701 N N . THR A 1 98 ? 16.969 15.93 17.891 1 57.53 98 THR A N 1
ATOM 702 C CA . THR A 1 98 ? 16.922 16.094 16.438 1 57.53 98 THR A CA 1
ATOM 703 C C . THR A 1 98 ? 16.266 17.406 16.062 1 57.53 98 THR A C 1
ATOM 705 O O . THR A 1 98 ? 15.133 17.688 16.484 1 57.53 98 THR A O 1
ATOM 708 N N . PRO A 1 99 ? 16.984 18.281 15.609 1 63.53 99 PRO A N 1
ATOM 709 C CA . PRO A 1 99 ? 16.422 19.578 15.211 1 63.53 99 PRO A CA 1
ATOM 710 C C . PRO A 1 99 ? 15.297 19.438 14.195 1 63.53 99 PRO A C 1
ATOM 712 O O . PRO A 1 99 ? 15.445 18.734 13.195 1 63.53 99 PRO A O 1
ATOM 715 N N . ALA A 1 100 ? 14.094 19.531 14.672 1 75.94 100 ALA A N 1
ATOM 716 C CA . ALA A 1 100 ? 12.969 19.656 13.75 1 75.94 100 ALA A CA 1
ATOM 717 C C . ALA A 1 100 ? 12.297 21.016 13.875 1 75.94 100 ALA A C 1
ATOM 719 O O . ALA A 1 100 ? 12.148 21.547 14.977 1 75.94 100 ALA A O 1
ATOM 720 N N . ASP A 1 101 ? 12.117 21.672 12.68 1 89 101 ASP A N 1
ATOM 721 C CA . ASP A 1 101 ? 11.336 22.906 12.664 1 89 101 ASP A CA 1
ATOM 722 C C . ASP A 1 101 ? 9.852 22.625 12.875 1 89 101 ASP A C 1
ATOM 724 O O . ASP A 1 101 ? 9.273 21.766 12.188 1 89 101 ASP A O 1
ATOM 728 N N . VAL A 1 102 ? 9.312 23.281 13.914 1 93.56 102 VAL A N 1
ATOM 729 C CA . VAL A 1 102 ? 7.898 23.047 14.211 1 93.56 102 VAL A CA 1
ATOM 730 C C . VAL A 1 102 ? 7.121 24.359 14.062 1 93.56 102 VAL A C 1
ATOM 732 O O . VAL A 1 102 ? 7.469 25.359 14.68 1 93.56 102 VAL A O 1
ATOM 735 N N . VAL A 1 103 ? 6.152 24.312 13.188 1 95.25 103 VAL A N 1
ATOM 736 C CA . VAL A 1 103 ? 5.168 25.375 13.109 1 95.25 103 VAL A CA 1
ATOM 737 C C . VAL A 1 103 ? 3.883 24.953 13.812 1 95.25 103 VAL A C 1
ATOM 739 O O . VAL A 1 103 ? 3.295 23.922 13.484 1 95.25 103 VAL A O 1
ATOM 742 N N . GLU A 1 104 ? 3.426 25.797 14.75 1 94.62 104 GLU A N 1
ATOM 743 C CA . GLU A 1 104 ? 2.236 25.453 15.523 1 94.62 104 GLU A CA 1
ATOM 744 C C . GLU A 1 104 ? 1.013 26.203 15.016 1 94.62 104 GLU A C 1
ATOM 746 O O . GLU A 1 104 ? 1.1 27.391 14.711 1 94.62 104 GLU A O 1
ATOM 751 N N . ILE A 1 105 ? -0.032 25.484 14.82 1 94.81 105 ILE A N 1
ATOM 752 C CA . ILE A 1 105 ? -1.344 26.062 14.539 1 94.81 105 ILE A CA 1
ATOM 753 C C . ILE A 1 105 ? -2.256 25.875 15.758 1 94.81 105 ILE A C 1
ATOM 755 O O . ILE A 1 105 ? -2.59 24.75 16.125 1 94.81 105 ILE A O 1
ATOM 759 N N . GLU A 1 106 ? -2.592 27.047 16.297 1 91.94 106 GLU A N 1
ATOM 760 C CA . GLU A 1 106 ? -3.473 26.984 17.469 1 91.94 106 GLU A CA 1
ATOM 761 C C . GLU A 1 106 ? -4.906 26.672 17.047 1 91.94 106 GLU A C 1
ATOM 763 O O . GLU A 1 106 ? -5.535 27.438 16.328 1 91.94 106 GLU A O 1
ATOM 768 N N . GLU A 1 107 ? -5.512 25.594 17.453 1 92.12 107 GLU A N 1
ATOM 769 C CA . GLU A 1 107 ? -6.84 25.094 17.125 1 92.12 107 GLU A CA 1
ATOM 770 C C . GLU A 1 107 ? -6.926 24.719 15.641 1 92.12 107 GLU A C 1
ATOM 772 O O . GLU A 1 107 ? -6.219 25.281 14.805 1 92.12 107 GLU A O 1
ATOM 777 N N . MET A 1 108 ? -7.785 23.906 15.32 1 94.69 108 MET A N 1
ATOM 778 C CA . MET A 1 108 ? -7.938 23.406 13.953 1 94.69 108 MET A CA 1
ATOM 779 C C . MET A 1 108 ? -8.461 24.516 13.039 1 94.69 108 MET A C 1
ATOM 781 O O . MET A 1 108 ? -9.547 25.047 13.266 1 94.69 108 MET A O 1
ATOM 785 N N . ASP A 1 109 ? -7.715 24.859 12.125 1 95.88 109 ASP A N 1
ATOM 786 C CA . ASP A 1 109 ? -8.016 25.781 11.023 1 95.88 109 ASP A CA 1
ATOM 787 C C . ASP A 1 109 ? -7.473 25.25 9.703 1 95.88 109 ASP A C 1
ATOM 789 O O . ASP A 1 109 ? -6.281 25.375 9.422 1 95.88 109 ASP A O 1
ATOM 793 N N . LEU A 1 110 ? -8.312 24.719 8.805 1 97.38 110 LEU A N 1
ATOM 794 C CA . LEU A 1 110 ? -7.891 24.047 7.582 1 97.38 110 LEU A CA 1
ATOM 795 C C . LEU A 1 110 ? -7.195 25.016 6.633 1 97.38 110 LEU A C 1
ATOM 797 O O . LEU A 1 110 ? -6.262 24.625 5.922 1 97.38 110 LEU A O 1
ATOM 801 N N . ARG A 1 111 ? -7.691 26.203 6.613 1 96.56 111 ARG A N 1
ATOM 802 C CA . ARG A 1 111 ? -7.059 27.188 5.727 1 96.56 111 ARG A CA 1
ATOM 803 C C . ARG A 1 111 ? -5.617 27.453 6.148 1 96.56 111 ARG A C 1
ATOM 805 O O . ARG A 1 111 ? -4.703 27.375 5.324 1 96.56 111 ARG A O 1
ATOM 812 N N . ARG A 1 112 ? -5.402 27.75 7.418 1 97.31 112 ARG A N 1
ATOM 813 C CA . ARG A 1 112 ? -4.059 27.984 7.938 1 97.31 112 ARG A CA 1
ATOM 814 C C . ARG A 1 112 ? -3.199 26.734 7.801 1 97.31 112 ARG A C 1
ATOM 816 O O . ARG A 1 112 ? -2.029 26.812 7.418 1 97.31 112 ARG A O 1
ATOM 823 N N . LEU A 1 113 ? -3.775 25.594 8.086 1 97.94 113 LEU A N 1
ATOM 824 C CA . LEU A 1 113 ? -3.078 24.312 7.965 1 97.94 113 LEU A CA 1
ATOM 825 C C . LEU A 1 113 ? -2.592 24.094 6.539 1 97.94 113 LEU A C 1
ATOM 827 O O . LEU A 1 113 ? -1.418 23.781 6.316 1 97.94 113 LEU A O 1
ATOM 831 N N . GLY A 1 114 ? -3.506 24.281 5.59 1 98.12 114 GLY A N 1
ATOM 832 C CA . GLY A 1 114 ? -3.15 24.141 4.188 1 98.12 114 GLY A CA 1
ATOM 833 C C . GLY A 1 114 ? -2.039 25.078 3.758 1 98.12 114 GLY A C 1
ATOM 834 O O . GLY A 1 114 ? -1.106 24.672 3.064 1 98.12 114 GLY A O 1
ATOM 835 N N . THR A 1 115 ? -2.15 26.312 4.176 1 97.88 115 THR A N 1
ATOM 836 C CA . THR A 1 115 ? -1.154 27.328 3.844 1 97.88 115 THR A CA 1
ATOM 837 C C . THR A 1 115 ? 0.22 26.922 4.371 1 97.88 115 THR A C 1
ATOM 839 O O . THR A 1 115 ? 1.214 26.984 3.646 1 97.88 115 THR A O 1
ATOM 842 N N . GLU A 1 116 ? 0.294 26.5 5.59 1 97.62 116 GLU A N 1
ATOM 843 C CA . GLU A 1 116 ? 1.565 26.141 6.207 1 97.62 116 GLU A CA 1
ATOM 844 C C . GLU A 1 116 ? 2.168 24.906 5.551 1 97.62 116 GLU A C 1
ATOM 846 O O . GLU A 1 116 ? 3.377 24.844 5.312 1 97.62 116 GLU A O 1
ATOM 851 N N . ILE A 1 117 ? 1.35 23.906 5.301 1 98.38 117 ILE A N 1
ATOM 852 C CA . ILE A 1 117 ? 1.843 22.688 4.652 1 98.38 117 ILE A CA 1
ATOM 853 C C . ILE A 1 117 ? 2.398 23.031 3.271 1 98.38 117 ILE A C 1
ATOM 855 O O . ILE A 1 117 ? 3.5 22.609 2.916 1 98.38 117 ILE A O 1
ATOM 859 N N . THR A 1 118 ? 1.617 23.844 2.537 1 97.62 118 THR A N 1
ATOM 860 C CA . THR A 1 118 ? 2.025 24.219 1.19 1 97.62 118 THR A CA 1
ATOM 861 C C . THR A 1 118 ? 3.336 25 1.222 1 97.62 118 THR A C 1
ATOM 863 O O . THR A 1 118 ? 4.223 24.781 0.396 1 97.62 118 THR A O 1
ATOM 866 N N . SER A 1 119 ? 3.406 25.906 2.127 1 97.44 119 SER A N 1
ATOM 867 C CA . SER A 1 119 ? 4.641 26.656 2.299 1 97.44 119 SER A CA 1
ATOM 868 C C . SER A 1 119 ? 5.828 25.734 2.539 1 97.44 119 SER A C 1
ATOM 870 O O . SER A 1 119 ? 6.895 25.922 1.947 1 97.44 119 SER A O 1
ATOM 872 N N . GLN A 1 120 ? 5.688 24.75 3.391 1 97.19 120 GLN A N 1
ATOM 873 C CA . GLN A 1 120 ? 6.766 23.797 3.688 1 97.19 120 GLN A CA 1
ATOM 874 C C . GLN A 1 120 ? 7.117 22.969 2.463 1 97.19 120 GLN A C 1
ATOM 876 O O . GLN A 1 120 ? 8.289 22.688 2.207 1 97.19 120 GLN A O 1
ATOM 881 N N . LEU A 1 121 ? 6.137 22.531 1.714 1 97.5 121 LEU A N 1
ATOM 882 C CA . LEU A 1 121 ? 6.371 21.781 0.49 1 97.5 121 LEU A CA 1
ATOM 883 C C . LEU A 1 121 ? 7.203 22.594 -0.5 1 97.5 121 LEU A C 1
ATOM 885 O O . LEU A 1 121 ? 8.133 22.062 -1.114 1 97.5 121 LEU A O 1
ATOM 889 N N . GLN A 1 122 ? 6.953 23.828 -0.569 1 96.56 122 GLN A N 1
ATOM 890 C CA . GLN A 1 122 ? 7.625 24.703 -1.524 1 96.56 122 GLN A CA 1
ATOM 891 C C . GLN A 1 122 ? 9.047 25.016 -1.07 1 96.56 122 GLN A C 1
ATOM 893 O O . GLN A 1 122 ? 9.938 25.234 -1.897 1 96.56 122 GLN A O 1
ATOM 898 N N . GLN A 1 123 ? 9.25 25.016 0.219 1 95.19 123 GLN A N 1
ATOM 899 C CA . GLN A 1 123 ? 10.539 25.406 0.775 1 95.19 123 GLN A CA 1
ATOM 900 C C . GLN A 1 123 ? 11.484 24.203 0.859 1 95.19 123 GLN A C 1
ATOM 902 O O . GLN A 1 123 ? 12.695 24.375 1.007 1 95.19 123 GLN A O 1
ATOM 907 N N . ALA A 1 124 ? 10.859 22.969 0.823 1 94.81 124 ALA A N 1
ATOM 908 C CA . ALA A 1 124 ? 11.688 21.781 0.949 1 94.81 124 ALA A CA 1
ATOM 909 C C . ALA A 1 124 ? 12.703 21.688 -0.189 1 94.81 124 ALA A C 1
ATOM 911 O O . ALA A 1 124 ? 12.344 21.812 -1.361 1 94.81 124 ALA A O 1
ATOM 912 N N . SER A 1 125 ? 14.008 21.484 0.133 1 91 125 SER A N 1
ATOM 913 C CA . SER A 1 125 ? 15.055 21.5 -0.879 1 91 125 SER A CA 1
ATOM 914 C C . SER A 1 125 ? 15.703 20.125 -1.024 1 91 125 SER A C 1
ATOM 916 O O . SER A 1 125 ? 16.203 19.781 -2.094 1 91 125 SER A O 1
ATOM 918 N N . GLU A 1 126 ? 15.672 19.375 0.045 1 93.38 126 GLU A N 1
ATOM 919 C CA . GLU A 1 126 ? 16.266 18.047 0.003 1 93.38 126 GLU A CA 1
ATOM 920 C C . GLU A 1 126 ? 15.266 17 -0.47 1 93.38 126 GLU A C 1
ATOM 922 O O . GLU A 1 126 ? 14.273 16.75 0.207 1 93.38 126 GLU A O 1
ATOM 927 N N . THR A 1 127 ? 15.539 16.359 -1.601 1 92.75 127 THR A N 1
ATOM 928 C CA . THR A 1 127 ? 14.633 15.391 -2.205 1 92.75 127 THR A CA 1
ATOM 929 C C . THR A 1 127 ? 15.117 13.969 -1.934 1 92.75 127 THR A C 1
ATOM 931 O O . THR A 1 127 ? 16.297 13.742 -1.7 1 92.75 127 THR A O 1
ATOM 934 N N . PRO A 1 128 ? 14.18 13.016 -1.856 1 93.31 128 PRO A N 1
ATOM 935 C CA . PRO A 1 128 ? 12.734 13.133 -2.037 1 93.31 128 PRO A CA 1
ATOM 936 C C . PRO A 1 128 ? 12.031 13.758 -0.829 1 93.31 128 PRO A C 1
ATOM 938 O O . PRO A 1 128 ? 12.531 13.648 0.296 1 93.31 128 PRO A O 1
ATOM 941 N N . VAL A 1 129 ? 10.914 14.461 -1.028 1 96.19 129 VAL A N 1
ATOM 942 C CA . VAL A 1 129 ? 10.102 15.07 0.02 1 96.19 129 VAL A CA 1
ATOM 943 C C . VAL A 1 129 ? 8.898 14.18 0.324 1 96.19 129 VAL A C 1
ATOM 945 O O . VAL A 1 129 ? 8.148 13.805 -0.583 1 96.19 129 VAL A O 1
ATOM 948 N N . VAL A 1 130 ? 8.727 13.859 1.59 1 96.88 130 VAL A N 1
ATOM 949 C CA . VAL A 1 130 ? 7.613 13.016 2.01 1 96.88 130 VAL A CA 1
ATOM 950 C C . VAL A 1 130 ? 6.77 13.758 3.043 1 96.88 130 VAL A C 1
ATOM 952 O O . VAL A 1 130 ? 7.297 14.266 4.035 1 96.88 130 VAL A O 1
ATOM 955 N N . LEU A 1 131 ? 5.469 13.859 2.811 1 97.94 131 LEU A N 1
ATOM 956 C CA . LEU A 1 131 ? 4.508 14.43 3.744 1 97.94 131 LEU A CA 1
ATOM 957 C C . LEU A 1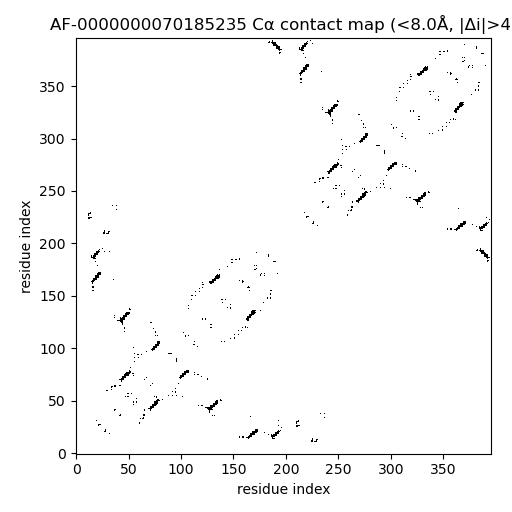 131 ? 3.719 13.336 4.453 1 97.94 131 LEU A C 1
ATOM 959 O O . LEU A 1 131 ? 3.135 12.469 3.803 1 97.94 131 LEU A O 1
ATOM 963 N N . CYS A 1 132 ? 3.805 13.336 5.723 1 97.31 132 CYS A N 1
ATOM 964 C CA . CYS A 1 132 ? 3.031 12.414 6.543 1 97.31 132 CYS A CA 1
ATOM 965 C C . CYS A 1 132 ? 1.916 13.141 7.281 1 97.31 132 CYS A C 1
ATOM 967 O O . CYS A 1 132 ? 2.178 13.906 8.219 1 97.31 132 CYS A O 1
ATOM 969 N N . PHE A 1 133 ? 0.679 12.93 6.906 1 97.31 133 PHE A N 1
ATOM 970 C CA . PHE A 1 133 ? -0.49 13.508 7.559 1 97.31 133 PHE A CA 1
ATOM 971 C C . PHE A 1 133 ? -1.193 12.469 8.43 1 97.31 133 PHE A C 1
ATOM 973 O O . PHE A 1 133 ? -2.016 11.695 7.934 1 97.31 133 PHE A O 1
ATOM 980 N N . ASP A 1 134 ? -0.94 12.43 9.625 1 92.06 134 ASP A N 1
ATOM 981 C CA . ASP A 1 134 ? -1.438 11.422 10.555 1 92.06 134 ASP A CA 1
ATOM 982 C C . ASP A 1 134 ? -2.051 12.078 11.789 1 92.06 134 ASP A C 1
ATOM 984 O O . ASP A 1 134 ? -1.34 12.414 12.742 1 92.06 134 ASP A O 1
ATOM 988 N N . SER A 1 135 ? -3.406 12.312 11.703 1 90.88 135 SER A N 1
ATOM 989 C CA . SER A 1 135 ? -4.352 11.516 10.93 1 90.88 135 SER A CA 1
ATOM 990 C C . SER A 1 135 ? -5.57 12.336 10.523 1 90.88 135 SER A C 1
ATOM 992 O O . SER A 1 135 ? -5.891 13.336 11.164 1 90.88 135 SER A O 1
ATOM 994 N N . LEU A 1 136 ? -6.199 11.898 9.469 1 94 136 LEU A N 1
ATOM 995 C CA . LEU A 1 136 ? -7.441 12.508 9.023 1 94 136 LEU A CA 1
ATOM 996 C C . LEU A 1 136 ? -8.578 12.227 10 1 94 136 LEU A C 1
ATOM 998 O O . LEU A 1 136 ? -9.492 13.039 10.148 1 94 136 LEU A O 1
ATOM 1002 N N . THR A 1 137 ? -8.523 11.109 10.75 1 90.5 137 THR A N 1
ATOM 1003 C CA . THR A 1 137 ? -9.5 10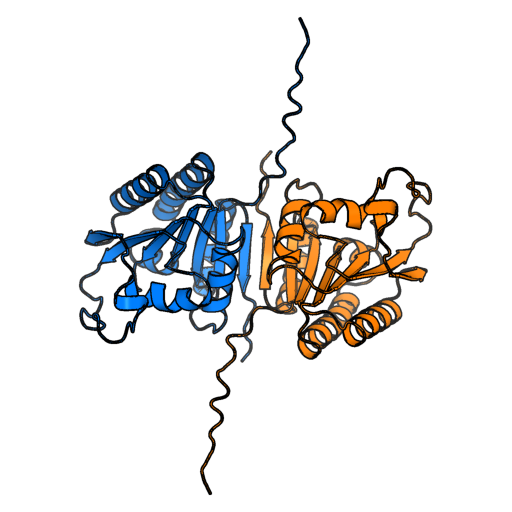.773 11.781 1 90.5 137 THR A CA 1
ATOM 1004 C C . THR A 1 137 ? -9.602 11.883 12.82 1 90.5 137 THR A C 1
ATOM 1006 O O . THR A 1 137 ? -10.695 12.242 13.25 1 90.5 137 THR A O 1
ATOM 1009 N N . ASP A 1 138 ? -8.406 12.422 13.18 1 91.62 138 ASP A N 1
ATOM 1010 C CA . ASP A 1 138 ? -8.391 13.492 14.172 1 91.62 138 ASP A CA 1
ATOM 1011 C C . ASP A 1 138 ? -9 14.773 13.602 1 91.62 138 ASP A C 1
ATOM 1013 O O . ASP A 1 138 ? -9.734 15.484 14.289 1 91.62 138 ASP A O 1
ATOM 1017 N N . VAL A 1 139 ? -8.727 15.07 12.359 1 93.94 139 VAL A N 1
ATOM 1018 C CA . VAL A 1 139 ? -9.25 16.281 11.719 1 93.94 139 VAL A CA 1
ATOM 1019 C C . VAL A 1 139 ? -10.773 16.188 11.625 1 93.94 139 VAL A C 1
ATOM 1021 O O . VAL A 1 139 ? -11.469 17.188 11.812 1 93.94 139 VAL A O 1
ATOM 1024 N N . LEU A 1 140 ? -11.273 14.977 11.391 1 92.5 140 LEU A N 1
ATOM 1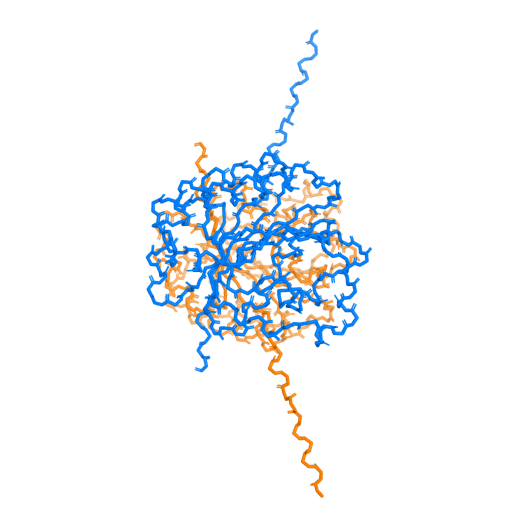025 C CA . LEU A 1 140 ? -12.703 14.727 11.219 1 92.5 140 LEU A CA 1
ATOM 1026 C C . LEU A 1 140 ? -13.477 15.078 12.484 1 92.5 140 LEU A C 1
ATOM 1028 O O . LEU A 1 140 ? -14.695 15.25 12.445 1 92.5 140 LEU A O 1
ATOM 1032 N N . GLN A 1 141 ? -12.844 15.195 13.586 1 91.88 141 GLN A N 1
ATOM 1033 C CA . GLN A 1 141 ? -13.484 15.555 14.844 1 91.88 141 GLN A CA 1
ATOM 1034 C C . GLN A 1 141 ? -13.781 17.047 14.898 1 91.88 141 GLN A C 1
ATOM 1036 O O . GLN A 1 141 ? -14.625 17.5 15.688 1 91.88 141 GLN A O 1
ATOM 1041 N N . PHE A 1 142 ? -13.07 17.797 14.078 1 92.94 142 PHE A N 1
ATOM 1042 C CA . PHE A 1 142 ? -13.164 19.25 14.164 1 92.94 142 PHE A CA 1
ATOM 1043 C C . PHE A 1 142 ? -13.805 19.812 12.906 1 92.94 142 PHE A C 1
ATOM 1045 O O . PHE A 1 142 ? -14.281 20.953 12.906 1 92.94 142 PHE A O 1
ATOM 1052 N N . GLU A 1 143 ? -13.781 19.141 11.844 1 94.44 143 GLU A N 1
ATOM 1053 C CA . GLU A 1 143 ? -14.211 19.656 10.547 1 94.44 143 GLU A CA 1
ATOM 1054 C C . GLU A 1 143 ? -15.164 18.688 9.852 1 94.44 143 GLU A C 1
ATOM 1056 O O . GLU A 1 143 ? -15.102 17.484 10.07 1 94.44 143 GLU A O 1
ATOM 1061 N N . SER A 1 144 ? -16.078 19.172 9.07 1 93.56 144 SER A N 1
ATOM 1062 C CA . SER A 1 144 ? -16.984 18.328 8.289 1 93.56 144 SER A CA 1
ATOM 1063 C C . SER A 1 144 ? -16.25 17.594 7.176 1 93.56 144 SER A C 1
ATOM 1065 O O . SER A 1 144 ? -15.195 18.062 6.711 1 93.56 144 SER A O 1
ATOM 1067 N N . GLN A 1 145 ? -16.781 16.531 6.73 1 92.44 145 GLN A N 1
ATOM 1068 C CA . GLN A 1 145 ? -16.203 15.742 5.641 1 92.44 145 GLN A CA 1
ATOM 1069 C C . GLN A 1 145 ? -16.094 16.578 4.367 1 92.44 145 GLN A C 1
ATOM 1071 O O . GLN A 1 145 ? -15.117 16.438 3.615 1 92.44 145 GLN A O 1
ATOM 1076 N N . GLU A 1 146 ? -17.125 17.391 4.168 1 93.75 146 GLU A N 1
ATOM 1077 C CA . GLU A 1 146 ? -17.141 18.234 2.971 1 93.75 146 GLU A CA 1
ATOM 1078 C C . GLU A 1 146 ? -15.945 19.188 2.961 1 93.75 146 GLU A C 1
ATOM 1080 O O . GLU A 1 146 ? -15.273 19.344 1.935 1 93.75 146 GLU A O 1
ATOM 1085 N N . ARG A 1 147 ? -15.688 19.828 4.027 1 96.62 147 ARG A N 1
ATOM 1086 C CA . ARG A 1 147 ? -14.57 20.75 4.133 1 96.62 147 ARG A CA 1
ATOM 1087 C C . ARG A 1 147 ? -13.234 20.031 4.02 1 96.62 1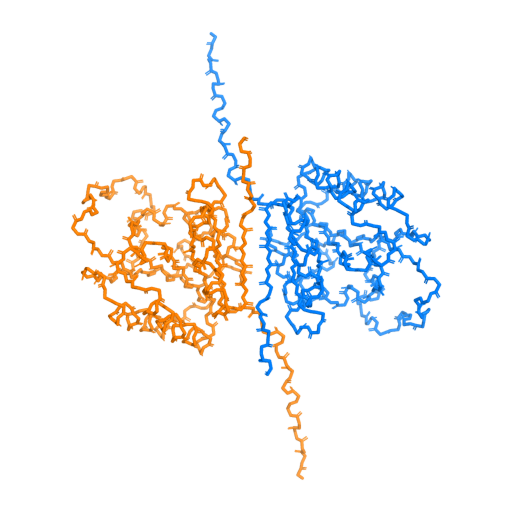47 ARG A C 1
ATOM 1089 O O . ARG A 1 147 ? -12.32 20.5 3.346 1 96.62 147 ARG A O 1
ATOM 1096 N N . ILE A 1 148 ? -13.188 18.891 4.598 1 96.5 148 ILE A N 1
ATOM 1097 C CA . ILE A 1 148 ? -11.977 18.078 4.52 1 96.5 148 ILE A CA 1
ATOM 1098 C C . ILE A 1 148 ? -11.742 17.641 3.074 1 96.5 148 ILE A C 1
ATOM 1100 O O . ILE A 1 148 ? -10.609 17.688 2.584 1 96.5 148 ILE A O 1
ATOM 1104 N N . HIS A 1 149 ? -12.789 17.266 2.432 1 95.75 149 HIS A N 1
ATOM 1105 C CA . HIS A 1 149 ? -12.68 16.844 1.038 1 95.75 149 HIS A CA 1
ATOM 1106 C C . HIS A 1 149 ? -12.125 17.969 0.169 1 95.75 149 HIS A C 1
ATOM 1108 O O . HIS A 1 149 ? -11.227 17.75 -0.64 1 95.7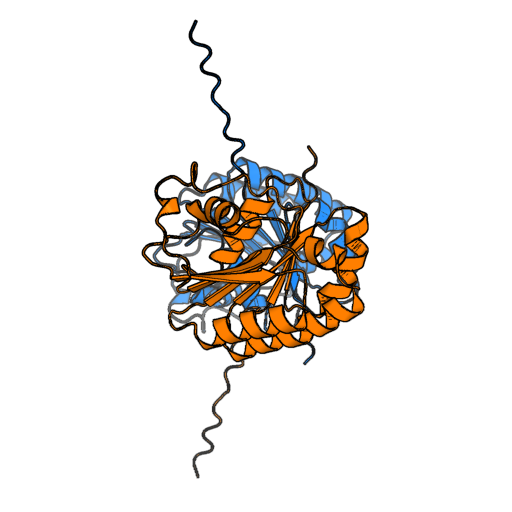5 149 HIS A O 1
ATOM 1114 N N . ARG A 1 150 ? -12.602 19.156 0.304 1 96.38 150 ARG A N 1
ATOM 1115 C CA . ARG A 1 150 ? -12.102 20.312 -0.437 1 96.38 150 ARG A CA 1
ATOM 1116 C C . ARG A 1 150 ? -10.641 20.578 -0.097 1 96.38 150 ARG A C 1
ATOM 1118 O O . ARG A 1 150 ? -9.828 20.812 -0.99 1 96.38 150 ARG A O 1
ATOM 1125 N N . PHE A 1 151 ? -10.391 20.578 1.135 1 97.44 151 PHE A N 1
ATOM 1126 C CA . PHE A 1 151 ? -9.031 20.781 1.635 1 97.44 151 PHE A CA 1
ATOM 1127 C C . PHE A 1 151 ? -8.07 19.766 1.009 1 97.44 151 PHE A C 1
ATOM 1129 O O . PHE A 1 151 ? -7 20.141 0.532 1 97.44 151 PHE A O 1
ATOM 1136 N N . LEU A 1 152 ? -8.445 18.5 0.996 1 97.88 152 LEU A N 1
ATOM 1137 C CA . LEU A 1 152 ? -7.594 17.438 0.481 1 97.88 152 LEU A CA 1
ATOM 1138 C C . LEU A 1 152 ? -7.414 17.562 -1.028 1 97.88 152 LEU A C 1
ATOM 1140 O O . LEU A 1 152 ? -6.336 17.281 -1.556 1 97.88 152 LEU A O 1
ATOM 1144 N N . ASN A 1 153 ? -8.453 17.969 -1.752 1 97.25 153 ASN A N 1
ATOM 1145 C CA . ASN A 1 153 ? -8.32 18.188 -3.188 1 97.25 153 ASN A CA 1
ATOM 1146 C C . ASN A 1 153 ? -7.227 19.203 -3.502 1 97.25 153 ASN A C 1
ATOM 1148 O O . ASN A 1 153 ? -6.379 18.969 -4.367 1 97.25 153 ASN A O 1
ATOM 1152 N N . VAL A 1 154 ? -7.199 20.234 -2.785 1 97.62 154 VAL A N 1
ATOM 1153 C CA . VAL A 1 154 ? -6.199 21.281 -2.986 1 97.62 154 VAL A CA 1
ATOM 1154 C C . VAL A 1 154 ? -4.824 20.766 -2.561 1 97.62 154 VAL A C 1
ATOM 1156 O O . VAL A 1 154 ? -3.84 20.938 -3.283 1 97.62 154 VAL A O 1
ATOM 1159 N N . LEU A 1 155 ? -4.777 20.172 -1.393 1 97.94 155 LEU A N 1
ATOM 1160 C CA . LEU A 1 155 ? -3.502 19.703 -0.849 1 97.94 155 LEU A CA 1
ATOM 1161 C C . LEU A 1 155 ? -2.865 18.672 -1.761 1 97.94 155 LEU A C 1
ATOM 1163 O O . LEU A 1 155 ? -1.665 18.734 -2.041 1 97.94 155 LEU A O 1
ATOM 1167 N N . THR A 1 156 ? -3.621 17.656 -2.197 1 97.06 156 THR A N 1
ATOM 1168 C CA . THR A 1 156 ? -3.074 16.609 -3.059 1 97.06 156 THR A CA 1
ATOM 1169 C C . THR A 1 156 ? -2.559 17.203 -4.367 1 97.06 156 THR A C 1
ATOM 1171 O O . THR A 1 156 ? -1.542 16.766 -4.902 1 97.06 156 THR A O 1
ATOM 1174 N N . ALA A 1 157 ? -3.197 18.219 -4.883 1 96.62 157 ALA A N 1
ATOM 1175 C CA . ALA A 1 157 ? -2.713 18.906 -6.074 1 96.62 157 ALA A CA 1
ATOM 1176 C C . ALA A 1 157 ? -1.36 19.562 -5.816 1 96.62 157 ALA A C 1
ATOM 1178 O O . ALA A 1 157 ? -0.468 19.516 -6.668 1 96.62 157 ALA A O 1
ATOM 1179 N N . ARG A 1 158 ? -1.215 20.172 -4.691 1 96.94 158 ARG A N 1
ATOM 1180 C CA . ARG A 1 158 ? 0.047 20.812 -4.348 1 96.94 158 ARG A CA 1
ATOM 1181 C C . ARG A 1 158 ? 1.17 19.797 -4.215 1 96.94 158 ARG A C 1
ATOM 1183 O O . ARG A 1 158 ? 2.307 20.062 -4.613 1 96.94 158 ARG A O 1
ATOM 1190 N N . VAL A 1 159 ? 0.843 18.688 -3.627 1 97.06 159 VAL A N 1
ATOM 1191 C CA . VAL A 1 159 ? 1.819 17.609 -3.498 1 97.06 159 VAL A CA 1
ATOM 1192 C C . VAL A 1 159 ? 2.283 17.156 -4.883 1 97.06 159 VAL A C 1
ATOM 1194 O O . VAL A 1 159 ? 3.484 17.031 -5.133 1 97.06 159 VAL A O 1
ATOM 1197 N N . GLU A 1 160 ? 1.376 17 -5.77 1 94.5 160 GLU A N 1
ATOM 1198 C CA . GLU A 1 160 ? 1.704 16.609 -7.137 1 94.5 160 GLU A CA 1
ATOM 1199 C C . GLU A 1 160 ? 2.545 17.672 -7.828 1 94.5 160 GLU A C 1
ATOM 1201 O O . GLU A 1 160 ? 3.535 17.359 -8.492 1 94.5 160 GLU A O 1
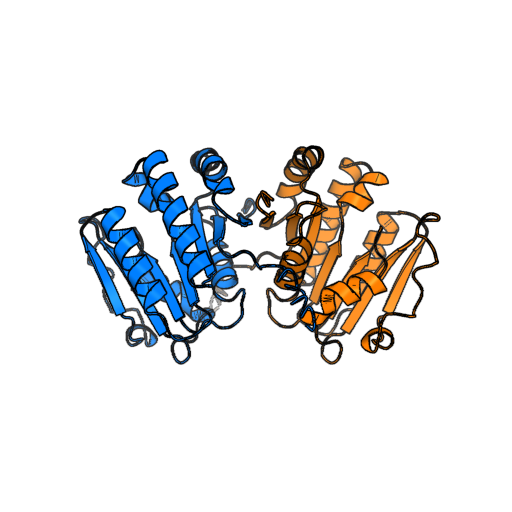ATOM 1206 N N . GLU A 1 161 ? 2.152 18.859 -7.648 1 94.75 161 GLU A N 1
ATOM 1207 C CA . GLU A 1 161 ? 2.836 19.984 -8.297 1 94.75 161 GLU A CA 1
ATOM 1208 C C . GLU A 1 161 ? 4.293 20.062 -7.855 1 94.75 161 GLU A C 1
ATOM 1210 O O . GLU A 1 161 ? 5.172 20.406 -8.648 1 94.75 161 GLU A O 1
ATOM 1215 N N . THR A 1 162 ? 4.59 19.797 -6.641 1 95.25 162 THR A N 1
ATOM 1216 C CA . THR A 1 162 ? 5.934 19.938 -6.086 1 95.25 162 THR A CA 1
ATOM 1217 C C . THR A 1 162 ? 6.758 18.688 -6.316 1 95.25 162 THR A C 1
ATOM 1219 O O . THR A 1 162 ? 7.969 18.672 -6.09 1 95.25 162 THR A O 1
ATOM 1222 N N . GLY A 1 163 ? 6.055 17.578 -6.73 1 93.75 163 GLY A N 1
ATOM 1223 C CA . GLY A 1 163 ? 6.738 16.312 -6.945 1 93.75 163 GLY A CA 1
ATOM 1224 C C . GLY A 1 163 ? 6.992 15.547 -5.664 1 93.75 163 GLY A C 1
ATOM 1225 O O . GLY A 1 163 ? 7.801 14.617 -5.641 1 93.75 163 GLY A O 1
ATOM 1226 N N . ALA A 1 164 ? 6.375 15.977 -4.555 1 96.06 164 ALA A N 1
ATOM 1227 C CA . ALA A 1 164 ? 6.492 15.281 -3.275 1 96.06 164 ALA A CA 1
ATOM 1228 C C . ALA A 1 164 ? 5.637 14.016 -3.258 1 96.06 164 ALA A C 1
ATOM 1230 O O . ALA A 1 164 ? 4.918 13.734 -4.219 1 96.06 164 ALA A O 1
ATOM 1231 N N . TYR A 1 165 ? 5.859 13.219 -2.283 1 95.62 165 TYR A N 1
ATOM 1232 C CA . TYR A 1 165 ? 5.035 12.07 -1.932 1 95.62 165 TYR A CA 1
ATOM 1233 C C . TYR A 1 165 ? 4.348 12.281 -0.587 1 95.62 165 TYR A C 1
ATOM 1235 O O . TYR A 1 165 ? 4.961 12.789 0.356 1 95.62 165 TYR A O 1
ATOM 1243 N N . ALA A 1 166 ? 3.061 11.977 -0.57 1 97.56 166 ALA A N 1
ATOM 1244 C CA . ALA A 1 166 ? 2.34 12.172 0.684 1 97.56 166 ALA A CA 1
ATOM 1245 C C . ALA A 1 166 ? 1.502 10.945 1.033 1 97.56 166 ALA A C 1
ATOM 1247 O O . ALA A 1 166 ? 0.948 10.289 0.147 1 97.56 166 ALA A O 1
ATOM 1248 N N . HIS A 1 167 ? 1.452 10.664 2.281 1 96.38 167 HIS A N 1
ATOM 1249 C CA . HIS A 1 167 ? 0.542 9.633 2.766 1 96.38 167 HIS A CA 1
ATOM 1250 C C . HIS A 1 167 ? -0.302 10.148 3.928 1 96.38 167 HIS A C 1
ATOM 1252 O O . HIS A 1 167 ? 0.178 10.93 4.754 1 96.38 167 HIS A O 1
ATOM 1258 N N . TYR A 1 168 ? -1.545 9.812 3.893 1 96.5 168 TYR A N 1
ATOM 1259 C CA . TYR A 1 168 ? -2.59 10.258 4.805 1 96.5 168 TYR A CA 1
ATOM 1260 C C . TYR A 1 168 ? -3.197 9.086 5.562 1 96.5 168 TYR A C 1
ATOM 1262 O O . TYR A 1 168 ? -3.52 8.055 4.965 1 96.5 168 TYR A O 1
ATOM 1270 N N . HIS A 1 169 ? -3.354 9.25 6.816 1 94 169 HIS A N 1
ATOM 1271 C CA . HIS A 1 169 ? -3.803 8.125 7.633 1 94 169 HIS A CA 1
ATOM 1272 C C . HIS A 1 169 ? -5.215 8.359 8.164 1 94 169 HIS A C 1
ATOM 1274 O O . HIS A 1 169 ? -5.562 9.477 8.547 1 94 169 HIS A O 1
ATOM 1280 N N . ILE A 1 170 ? -5.973 7.316 8.164 1 92 170 ILE A N 1
ATOM 1281 C CA . ILE A 1 170 ? -7.328 7.348 8.703 1 92 170 ILE A CA 1
ATOM 1282 C C . ILE A 1 170 ? -7.625 6.031 9.422 1 92 170 ILE A C 1
ATOM 1284 O O . ILE A 1 170 ? -7.199 4.965 8.977 1 92 170 ILE A O 1
ATOM 1288 N N . ASP A 1 171 ? -8.273 6.09 10.531 1 86.12 171 ASP A N 1
ATOM 1289 C CA . ASP A 1 171 ? -8.641 4.887 11.273 1 86.12 171 ASP A CA 1
ATOM 1290 C C . ASP A 1 171 ? -9.688 4.07 10.516 1 86.12 171 ASP A C 1
ATOM 1292 O O . ASP A 1 171 ? -10.656 4.625 10 1 86.12 171 ASP A O 1
ATOM 1296 N N . SER A 1 172 ? -9.391 2.799 10.367 1 75.81 172 SER A N 1
ATOM 1297 C CA . SER A 1 172 ? -10.32 1.918 9.664 1 75.81 172 SER A CA 1
ATOM 1298 C C . SER A 1 172 ? -11.359 1.339 10.617 1 75.81 172 SER A C 1
ATOM 1300 O O . SER A 1 172 ? -12.117 0.443 10.242 1 75.81 172 SER A O 1
ATOM 1302 N N . ASP A 1 173 ? -11.453 1.694 11.719 1 67.69 173 ASP A N 1
ATOM 1303 C CA . ASP A 1 173 ? -12.484 1.128 12.578 1 67.69 173 ASP A CA 1
ATOM 1304 C C . ASP A 1 173 ? -13.883 1.429 12.031 1 67.69 173 ASP A C 1
ATOM 1306 O O . ASP A 1 173 ? -14.031 2.195 11.078 1 67.69 173 ASP A O 1
ATOM 1310 N N . GLY A 1 174 ? -14.898 0.561 12.234 1 56.81 174 GLY A N 1
ATOM 1311 C CA . GLY A 1 174 ? -16.266 0.476 11.758 1 56.81 174 GLY A CA 1
ATOM 1312 C C . GLY A 1 174 ? -16.797 1.789 11.211 1 56.81 174 GLY A C 1
ATOM 1313 O O . GLY A 1 174 ? -17.219 1.856 10.055 1 56.81 174 GLY A O 1
ATOM 1314 N N . HIS A 1 175 ? -16.891 2.852 11.891 1 56.06 175 HIS A N 1
ATOM 1315 C CA . HIS A 1 175 ? -17.5 4.094 11.445 1 56.06 175 HIS A CA 1
ATOM 1316 C C . HIS A 1 175 ? -16.656 4.781 10.383 1 56.06 175 HIS A C 1
ATOM 1318 O O . HIS A 1 175 ? -17.188 5.477 9.516 1 56.06 175 HIS A O 1
ATOM 1324 N N . ALA A 1 176 ? -15.469 4.438 10.18 1 59.41 176 ALA A N 1
ATOM 1325 C CA . ALA A 1 176 ? -14.508 5.109 9.312 1 59.41 176 ALA A CA 1
ATOM 1326 C C . ALA A 1 176 ? -14.523 4.52 7.91 1 59.41 176 ALA A C 1
ATOM 1328 O O . ALA A 1 176 ? -14.016 5.133 6.965 1 59.41 176 ALA A O 1
ATOM 1329 N N . ASP A 1 177 ? -15.312 3.469 7.82 1 66.56 177 ASP A N 1
ATOM 1330 C CA . ASP A 1 177 ? -15.383 2.83 6.508 1 66.56 177 ASP A CA 1
ATOM 1331 C C . ASP A 1 177 ? -16.078 3.736 5.492 1 66.56 177 ASP A C 1
ATOM 1333 O O . ASP A 1 177 ? -15.609 3.871 4.359 1 66.56 177 ASP A O 1
ATOM 1337 N N . ARG A 1 178 ? -17.141 4.426 5.996 1 76.62 178 ARG A N 1
ATOM 1338 C CA . ARG A 1 178 ? -17.844 5.328 5.086 1 76.62 178 ARG A CA 1
ATOM 1339 C C . ARG A 1 178 ? -16.969 6.512 4.703 1 76.62 178 ARG A C 1
ATOM 1341 O O . ARG A 1 178 ? -16.922 6.914 3.539 1 76.62 178 ARG A O 1
ATOM 1348 N N . THR A 1 179 ? -16.297 7.008 5.691 1 81.5 179 THR A N 1
ATOM 1349 C CA . THR A 1 179 ? -15.422 8.148 5.445 1 81.5 179 THR A CA 1
ATOM 1350 C C . THR A 1 179 ? -14.305 7.777 4.477 1 81.5 179 THR A C 1
ATOM 1352 O O . THR A 1 179 ? -14 8.531 3.547 1 81.5 179 THR A O 1
ATOM 1355 N N . PHE A 1 180 ? -13.789 6.637 4.645 1 88 180 PHE A N 1
ATOM 1356 C CA . PHE A 1 180 ? -12.734 6.141 3.773 1 88 180 PHE A CA 1
ATOM 1357 C C . PHE A 1 180 ? -13.219 6.059 2.33 1 88 180 PHE A C 1
ATOM 1359 O O . PHE A 1 180 ? -12.547 6.543 1.417 1 88 180 PHE A O 1
ATOM 1366 N N . GLU A 1 181 ? -14.336 5.539 2.148 1 85.12 181 GLU A N 1
ATOM 1367 C CA . GLU A 1 181 ? -14.891 5.363 0.81 1 85.12 181 GLU A CA 1
ATOM 1368 C C . GLU A 1 181 ? -15.102 6.711 0.121 1 85.12 181 GLU A C 1
ATOM 1370 O O . GLU A 1 181 ? -14.906 6.832 -1.09 1 85.12 181 GLU A O 1
ATOM 1375 N N . THR A 1 182 ? -15.523 7.645 0.888 1 88.31 182 THR A N 1
ATOM 1376 C CA . THR A 1 182 ? -15.828 8.969 0.347 1 88.31 182 THR A CA 1
ATOM 1377 C C . THR A 1 182 ? -14.547 9.711 -0.012 1 88.31 182 THR A C 1
ATOM 1379 O O . THR A 1 182 ? -14.516 10.477 -0.979 1 88.31 182 THR A O 1
ATOM 1382 N N . LEU A 1 183 ? -13.5 9.453 0.741 1 92.31 183 LEU A N 1
ATOM 1383 C CA . LEU A 1 183 ? -12.266 10.203 0.534 1 92.31 183 LEU A CA 1
ATOM 1384 C C . LEU A 1 183 ? -11.359 9.484 -0.456 1 92.31 183 LEU A C 1
ATOM 1386 O O . LEU A 1 183 ? -10.477 10.109 -1.06 1 92.31 183 LEU A O 1
ATOM 1390 N N . ALA A 1 184 ? -11.555 8.219 -0.616 1 91.5 184 ALA A N 1
ATOM 1391 C CA . ALA A 1 184 ? -10.664 7.363 -1.4 1 91.5 184 ALA A CA 1
ATOM 1392 C C . ALA A 1 184 ? -10.445 7.934 -2.799 1 91.5 184 ALA A C 1
ATOM 1394 O O . ALA A 1 184 ? -9.32 7.961 -3.297 1 91.5 184 ALA A O 1
ATOM 1395 N N . PRO A 1 185 ? -11.438 8.477 -3.449 1 91.69 185 PRO A N 1
ATOM 1396 C CA . PRO A 1 185 ? -11.281 8.938 -4.832 1 91.69 185 PRO A CA 1
ATOM 1397 C C . PRO A 1 185 ? -10.328 10.117 -4.953 1 91.69 185 PRO A C 1
ATOM 1399 O O . PRO A 1 185 ? -9.875 10.438 -6.055 1 91.69 185 PRO A O 1
ATOM 1402 N N . VAL A 1 186 ? -9.977 10.797 -3.883 1 93.88 186 VAL A N 1
ATOM 1403 C CA . VAL A 1 186 ? -9.102 11.961 -3.893 1 93.88 186 VAL A CA 1
ATOM 1404 C C . VAL A 1 186 ? -7.648 11.516 -4.055 1 93.88 186 VAL A C 1
ATOM 1406 O O . VAL A 1 186 ? -6.789 12.297 -4.461 1 93.88 186 VAL A O 1
ATOM 1409 N N . PHE A 1 187 ? -7.449 10.289 -3.861 1 94.44 187 PHE A N 1
ATOM 1410 C CA . PHE A 1 187 ? -6.082 9.797 -3.756 1 94.44 187 PHE A CA 1
ATOM 1411 C C . PHE A 1 187 ? -5.738 8.898 -4.938 1 94.44 187 PHE A C 1
ATOM 1413 O O . PHE A 1 187 ? -6.625 8.289 -5.543 1 94.44 187 PHE A O 1
ATOM 1420 N N . ASP A 1 188 ? -4.414 8.797 -5.172 1 91.06 188 ASP A N 1
ATOM 1421 C CA . ASP A 1 188 ? -3.914 7.973 -6.266 1 91.06 188 ASP A CA 1
ATOM 1422 C C . ASP A 1 188 ? -3.936 6.492 -5.891 1 91.06 188 ASP A C 1
ATOM 1424 O O . ASP A 1 188 ? -3.977 5.625 -6.766 1 91.06 188 ASP A O 1
ATOM 1428 N N . GLU A 1 189 ? -3.84 6.305 -4.672 1 92.38 189 GLU A N 1
ATOM 1429 C CA . GLU A 1 189 ? -3.729 4.945 -4.148 1 92.38 189 GLU A CA 1
ATOM 1430 C C . GLU A 1 189 ? -4.289 4.852 -2.732 1 92.38 189 GLU A C 1
ATOM 1432 O O . GLU A 1 189 ? -4.168 5.793 -1.946 1 92.38 189 GLU A O 1
ATOM 1437 N N . THR A 1 190 ? -4.926 3.754 -2.424 1 92.81 190 THR A N 1
ATOM 1438 C CA . THR A 1 190 ? -5.355 3.482 -1.058 1 92.81 190 THR A CA 1
ATOM 1439 C C . THR A 1 190 ? -4.688 2.219 -0.521 1 92.81 190 THR A C 1
ATOM 1441 O O . THR A 1 190 ? -4.465 1.264 -1.268 1 92.81 190 THR A O 1
ATOM 1444 N N . VAL A 1 191 ? -4.34 2.25 0.693 1 92 191 VAL A N 1
ATOM 1445 C CA . VAL A 1 191 ? -3.783 1.118 1.426 1 92 191 VAL A CA 1
ATOM 1446 C C . VAL A 1 191 ? -4.645 0.818 2.648 1 92 191 VAL A C 1
ATOM 1448 O O . VAL A 1 191 ? -4.973 1.721 3.422 1 92 191 VAL A O 1
ATOM 1451 N N . SER A 1 192 ? -5.062 -0.411 2.814 1 90.81 192 SER A N 1
ATOM 1452 C CA . SER A 1 192 ? -5.871 -0.805 3.965 1 90.81 192 SER A CA 1
ATOM 1453 C C . SER A 1 192 ? -5.262 -2.004 4.684 1 90.81 192 SER A C 1
ATOM 1455 O O . SER A 1 192 ? -4.969 -3.027 4.062 1 90.81 192 SER A O 1
ATOM 1457 N N . ALA A 1 193 ? -5 -1.753 5.953 1 87.75 193 ALA A N 1
ATOM 1458 C CA . ALA A 1 193 ? -4.527 -2.875 6.762 1 87.75 193 ALA A CA 1
ATOM 1459 C C . ALA A 1 193 ? -5.645 -3.883 7.008 1 87.75 193 ALA A C 1
ATOM 1461 O O . ALA A 1 193 ? -6.797 -3.5 7.23 1 87.75 193 ALA A O 1
ATOM 1462 N N . GLY A 1 194 ? -5.293 -5.105 6.805 1 77.75 194 GLY A N 1
ATOM 1463 C CA . GLY A 1 194 ? -6.262 -6.152 7.098 1 77.75 194 GLY A CA 1
ATOM 1464 C C . GLY A 1 194 ? -6.605 -6.25 8.57 1 77.75 194 GLY A C 1
ATOM 1465 O O . GLY A 1 194 ? -5.926 -5.656 9.414 1 77.75 194 GLY A O 1
ATOM 1466 N N . ALA A 1 195 ? -7.836 -6.914 8.75 1 61.12 195 ALA A N 1
ATOM 1467 C CA . ALA A 1 195 ? -8.273 -7.121 10.133 1 61.12 195 ALA A CA 1
ATOM 1468 C C . ALA A 1 195 ? -7.246 -7.926 10.922 1 61.12 195 ALA A C 1
ATOM 1470 O O . ALA A 1 195 ? -6.574 -8.797 10.367 1 61.12 195 ALA A O 1
ATOM 1471 N N . GLU A 1 196 ? -6.516 -7.238 11.906 1 55.38 196 GLU A N 1
ATOM 1472 C CA . GLU A 1 196 ? -5.703 -8.055 12.805 1 55.38 196 GLU A CA 1
ATOM 1473 C C . GLU A 1 196 ? -6.574 -8.945 13.68 1 55.38 196 GLU A C 1
ATOM 1475 O O . GLU A 1 196 ? -7.59 -8.5 14.219 1 55.38 196 GLU A O 1
ATOM 1480 N N . TRP A 1 197 ? -7.078 -10.031 13.211 1 39.88 197 TRP A N 1
ATOM 1481 C CA . TRP A 1 197 ? -7.777 -10.914 14.133 1 39.88 197 TRP A CA 1
ATOM 1482 C C . TRP A 1 197 ? -6.875 -11.312 15.297 1 39.88 197 TRP A C 1
ATOM 1484 O O . TRP A 1 197 ? -5.75 -11.773 15.086 1 39.88 197 TRP A O 1
ATOM 1494 N N . GLY A 1 198 ? -6.551 -10.477 16.188 1 33.75 198 GLY A N 1
ATOM 1495 C CA . GLY A 1 198 ? -6.188 -11.102 17.453 1 33.75 198 GLY A CA 1
ATOM 1496 C C . GLY A 1 198 ? -7.047 -12.297 17.797 1 33.75 198 GLY A C 1
ATOM 1497 O O . GLY A 1 198 ? -8.148 -12.453 17.281 1 33.75 198 GLY A O 1
ATOM 1498 N N . MET B 1 1 ? 15.406 -18.875 40.031 1 25.56 1 MET B N 1
ATOM 1499 C CA . MET B 1 1 ? 14.633 -19.188 38.844 1 25.56 1 MET B CA 1
ATOM 1500 C C . MET B 1 1 ? 14.172 -17.906 38.156 1 25.56 1 MET B C 1
ATOM 1502 O O . MET B 1 1 ? 13.297 -17.188 38.656 1 25.56 1 MET B O 1
ATOM 1506 N N . SER B 1 2 ? 15.109 -17.062 37.562 1 31.45 2 SER B N 1
ATOM 1507 C CA . SER B 1 2 ? 15.047 -15.773 36.906 1 31.45 2 SER B CA 1
ATOM 1508 C C . SER B 1 2 ? 14.117 -15.812 35.688 1 31.45 2 SER B C 1
ATOM 1510 O O . SER B 1 2 ? 14.266 -16.672 34.812 1 31.45 2 SER B O 1
ATOM 1512 N N . ASP B 1 3 ? 12.766 -15.484 35.906 1 31.64 3 ASP B N 1
ATOM 1513 C CA . ASP B 1 3 ? 11.672 -15.375 34.969 1 31.64 3 ASP B CA 1
ATOM 1514 C C . ASP B 1 3 ? 12.07 -14.508 33.781 1 31.64 3 ASP B C 1
ATOM 1516 O O . ASP B 1 3 ? 12.289 -13.305 33.906 1 31.64 3 ASP B O 1
ATOM 1520 N N . ASN B 1 4 ? 12.969 -14.945 32.938 1 32.22 4 ASN B N 1
ATOM 1521 C CA . ASN B 1 4 ? 13.312 -14.344 31.641 1 32.22 4 ASN B CA 1
ATOM 1522 C C . ASN B 1 4 ? 12.07 -14.07 30.797 1 32.22 4 ASN B C 1
ATOM 1524 O O . ASN B 1 4 ? 11.531 -14.984 30.172 1 32.22 4 ASN B O 1
ATOM 1528 N N . SER B 1 5 ? 11.078 -13.328 31.391 1 31.31 5 SER B N 1
ATOM 1529 C CA . SER B 1 5 ? 9.977 -12.828 30.562 1 31.31 5 SER B CA 1
ATOM 1530 C C . SER B 1 5 ? 10.492 -12.273 29.25 1 31.31 5 SER B C 1
ATOM 1532 O O . SER B 1 5 ? 11.125 -11.219 29.219 1 31.31 5 SER B O 1
ATOM 1534 N N . SER B 1 6 ? 11.039 -13.117 28.406 1 33.41 6 SER B N 1
ATOM 1535 C CA . SER B 1 6 ? 11.281 -12.742 27.016 1 33.41 6 SER B CA 1
ATOM 1536 C C . SER B 1 6 ? 10.156 -11.867 26.484 1 33.41 6 SER B C 1
ATOM 1538 O O . SER B 1 6 ? 9 -12.289 26.438 1 33.41 6 SER B O 1
ATOM 1540 N N . SER B 1 7 ? 10.094 -10.648 26.922 1 30.59 7 SER B N 1
ATOM 1541 C CA . SER B 1 7 ? 9.266 -9.648 26.266 1 30.59 7 SER B CA 1
ATOM 1542 C C . SER B 1 7 ? 9.18 -9.898 24.766 1 30.59 7 SER B C 1
ATOM 1544 O O . SER B 1 7 ? 10.164 -9.727 24.047 1 30.59 7 SER B O 1
ATOM 1546 N N . GLU B 1 8 ? 8.609 -11.031 24.422 1 33.31 8 GLU B N 1
ATOM 1547 C CA . GLU B 1 8 ? 8.242 -11.156 23.016 1 33.31 8 GLU B CA 1
ATOM 1548 C C . GLU B 1 8 ? 7.824 -9.805 22.438 1 33.31 8 GLU B C 1
ATOM 1550 O O . GLU B 1 8 ? 6.812 -9.234 22.844 1 33.31 8 GLU B O 1
ATOM 1555 N N . VAL B 1 9 ? 8.758 -8.852 22.453 1 34.84 9 VAL B N 1
ATOM 1556 C CA . VAL B 1 9 ? 8.531 -7.637 21.672 1 34.84 9 VAL B CA 1
ATOM 1557 C C . VAL B 1 9 ? 7.551 -7.926 20.547 1 34.84 9 VAL B C 1
ATOM 1559 O O . VAL B 1 9 ? 7.719 -8.898 19.797 1 34.84 9 VAL B O 1
ATOM 1562 N N . ALA B 1 10 ? 6.352 -7.926 20.812 1 36.03 10 ALA B N 1
ATOM 1563 C CA . ALA B 1 10 ? 5.336 -7.973 19.766 1 36.03 10 ALA B CA 1
ATOM 1564 C C . ALA B 1 10 ? 5.891 -7.461 18.438 1 36.03 10 ALA B C 1
ATOM 1566 O O . ALA B 1 10 ? 6.203 -6.273 18.297 1 36.03 10 ALA B O 1
ATOM 1567 N N . SER B 1 11 ? 6.895 -8.078 17.844 1 40.25 11 SER B N 1
ATOM 1568 C CA . SER B 1 11 ? 7.527 -7.719 16.578 1 40.25 11 SER B CA 1
ATOM 1569 C C . SER B 1 11 ? 6.531 -7.055 15.641 1 40.25 11 SER B C 1
ATOM 1571 O O . SER B 1 11 ? 5.492 -7.633 15.305 1 40.25 11 SER B O 1
ATOM 1573 N N . HIS B 1 12 ? 6.043 -5.871 15.898 1 48.09 12 HIS B N 1
ATOM 1574 C CA . HIS B 1 12 ? 5.184 -4.988 15.117 1 48.09 12 HIS B CA 1
ATOM 1575 C C . HIS B 1 12 ? 5.195 -5.371 13.641 1 48.09 12 HIS B C 1
ATOM 1577 O O . HIS B 1 12 ? 6.152 -5.07 12.922 1 48.09 12 HIS B O 1
ATOM 1583 N N . GLU B 1 13 ? 4.836 -6.711 13.211 1 59.97 13 GLU B N 1
ATOM 1584 C CA . GLU B 1 13 ? 5.066 -7.539 12.039 1 59.97 13 GLU B CA 1
ATOM 1585 C C . GLU B 1 13 ? 4.547 -6.863 10.773 1 59.97 13 GLU B C 1
ATOM 1587 O O . GLU B 1 13 ? 3.432 -6.336 10.758 1 59.97 13 GLU B O 1
ATOM 1592 N N . SER B 1 14 ? 5.395 -6.305 10.008 1 72.06 14 SER B N 1
ATOM 1593 C CA . SER B 1 14 ? 5.156 -5.82 8.648 1 72.06 14 SER B CA 1
ATOM 1594 C C . SER B 1 14 ? 4.281 -6.789 7.863 1 72.06 14 SER B C 1
ATOM 1596 O O . SER B 1 14 ? 4.324 -8 8.094 1 72.06 14 SER B O 1
ATOM 1598 N N . PRO B 1 15 ? 3.277 -6.289 7.27 1 78.19 15 PRO B N 1
ATOM 1599 C CA . PRO B 1 15 ? 2.455 -7.172 6.441 1 78.19 15 PRO B CA 1
ATOM 1600 C C . PRO B 1 15 ? 3.287 -8.109 5.57 1 78.19 15 PRO B C 1
ATOM 1602 O O . PRO B 1 15 ? 4.289 -7.684 4.984 1 78.19 15 PRO B O 1
ATOM 1605 N N . SER B 1 16 ? 2.836 -9.414 5.629 1 89.94 16 SER B N 1
ATOM 1606 C CA . SER B 1 16 ? 3.547 -10.422 4.848 1 89.94 16 SER B CA 1
ATOM 1607 C C . SER B 1 16 ? 2.871 -10.656 3.5 1 89.94 16 SER B C 1
ATOM 1609 O O . SER B 1 16 ? 3.523 -11.047 2.531 1 89.94 16 SER B O 1
ATOM 1611 N N . ASN B 1 17 ? 1.569 -10.539 3.498 1 96 17 ASN B N 1
ATOM 1612 C CA . ASN B 1 17 ? 0.773 -10.797 2.303 1 96 17 ASN B CA 1
ATOM 1613 C C . ASN B 1 17 ? -0.049 -9.57 1.903 1 96 17 ASN B C 1
ATOM 1615 O O . ASN B 1 17 ? -0.934 -9.148 2.646 1 96 17 ASN B O 1
ATOM 1619 N N . VAL B 1 18 ? 0.2 -9.094 0.695 1 95 18 VAL B N 1
ATOM 1620 C CA . VAL B 1 18 ? -0.455 -7.875 0.238 1 95 18 VAL B CA 1
ATOM 1621 C C . VAL B 1 18 ? -1.247 -8.156 -1.036 1 95 18 VAL B C 1
ATOM 1623 O O . VAL B 1 18 ? -0.706 -8.703 -2.004 1 95 18 VAL B O 1
ATOM 1626 N N . LEU B 1 19 ? -2.527 -7.832 -1.039 1 95.44 19 LEU B N 1
ATOM 1627 C CA . LEU B 1 19 ? -3.35 -7.875 -2.244 1 95.44 19 LEU B CA 1
ATOM 1628 C C . LEU B 1 19 ? -3.385 -6.516 -2.928 1 95.44 19 LEU B C 1
ATOM 1630 O O . LEU B 1 19 ? -3.762 -5.516 -2.311 1 95.44 19 LEU B O 1
ATOM 1634 N N . CYS B 1 20 ? -2.959 -6.516 -4.148 1 93.69 20 CYS B N 1
ATOM 1635 C CA . CYS B 1 20 ? -2.873 -5.27 -4.898 1 93.69 20 CYS B CA 1
ATOM 1636 C C . CYS B 1 20 ? -3.879 -5.25 -6.043 1 93.69 20 CYS B C 1
ATOM 1638 O O . CYS B 1 20 ? -3.814 -6.086 -6.945 1 93.69 20 CYS B O 1
ATOM 1640 N N . ALA B 1 21 ? -4.797 -4.32 -5.988 1 91.75 21 ALA B N 1
ATOM 1641 C CA . ALA B 1 21 ? -5.785 -4.145 -7.047 1 91.75 21 ALA B CA 1
ATOM 1642 C C . ALA B 1 21 ? -5.438 -2.949 -7.93 1 91.75 21 ALA B C 1
ATOM 1644 O O . ALA B 1 21 ? -5.344 -1.817 -7.449 1 91.75 21 ALA B O 1
ATOM 1645 N N . CYS B 1 22 ? -5.195 -3.148 -9.141 1 86.06 22 CYS B N 1
ATOM 1646 C CA . CYS B 1 22 ? -4.91 -2.104 -10.117 1 86.06 22 CYS B CA 1
ATOM 1647 C C . CYS B 1 22 ? -5.688 -2.338 -11.406 1 86.06 22 CYS B C 1
ATOM 1649 O O . CYS B 1 22 ? -5.922 -3.484 -11.797 1 86.06 22 CYS B O 1
ATOM 1651 N N . PRO B 1 23 ? -6.152 -1.23 -12 1 75.06 23 PRO B N 1
ATOM 1652 C CA . PRO B 1 23 ? -6.812 -1.423 -13.297 1 75.06 23 PRO B CA 1
ATOM 1653 C C . PRO B 1 23 ? -5.895 -2.068 -14.328 1 75.06 23 PRO B C 1
ATOM 1655 O O . PRO B 1 23 ? -4.68 -1.857 -14.305 1 75.06 23 PRO B O 1
ATOM 1658 N N . ALA B 1 24 ? -6.43 -2.924 -15.133 1 64.25 24 ALA B N 1
ATOM 1659 C CA . ALA B 1 24 ? -5.68 -3.674 -16.141 1 64.25 24 ALA B CA 1
ATOM 1660 C C . ALA B 1 24 ? -4.91 -2.734 -17.062 1 64.25 24 ALA B C 1
ATOM 1662 O O . ALA B 1 24 ? -3.795 -3.049 -17.484 1 64.25 24 ALA B O 1
ATOM 1663 N N . VAL B 1 25 ? -5.465 -1.693 -17.328 1 60.31 25 VAL B N 1
ATOM 1664 C CA . VAL B 1 25 ? -4.883 -0.786 -18.312 1 60.31 25 VAL B CA 1
ATOM 1665 C C . VAL B 1 25 ? -4.18 0.368 -17.609 1 60.31 25 VAL B C 1
ATOM 1667 O O . VAL B 1 25 ? -3.625 1.26 -18.25 1 60.31 25 VAL B O 1
ATOM 1670 N N . SER B 1 26 ? -3.883 0.18 -16.453 1 64.62 26 SER B N 1
ATOM 1671 C CA . SER B 1 26 ? -3.328 1.315 -15.719 1 64.62 26 SER B CA 1
ATOM 1672 C C . SER B 1 26 ? -1.822 1.429 -15.938 1 64.62 26 SER B C 1
ATOM 1674 O O . SER B 1 26 ? -1.107 0.425 -15.906 1 64.62 26 SER B O 1
ATOM 1676 N N . SER B 1 27 ? -1.402 2.553 -16.297 1 64.5 27 SER B N 1
ATOM 1677 C CA . SER B 1 27 ? 0.021 2.865 -16.359 1 64.5 27 SER B CA 1
ATOM 1678 C C . SER B 1 27 ? 0.685 2.678 -15 1 64.5 27 SER B C 1
ATOM 1680 O O . SER B 1 27 ? 1.905 2.521 -14.914 1 64.5 27 SER B O 1
ATOM 1682 N N . SER B 1 28 ? -0.146 2.605 -14.047 1 67.81 28 SER B N 1
ATOM 1683 C CA . SER B 1 28 ? 0.403 2.576 -12.688 1 67.81 28 SER B CA 1
ATOM 1684 C C . SER B 1 28 ? 0.623 1.145 -12.219 1 67.81 28 SER B C 1
ATOM 1686 O O . SER B 1 28 ? 1.285 0.917 -11.203 1 67.81 28 SER B O 1
ATOM 1688 N N . ARG B 1 29 ? 0.188 0.196 -12.969 1 75 29 ARG B N 1
ATOM 1689 C CA . ARG B 1 29 ? 0.323 -1.197 -12.555 1 75 29 ARG B CA 1
ATOM 1690 C C . ARG B 1 29 ? 1.788 -1.567 -12.352 1 75 29 ARG B C 1
ATOM 1692 O O . ARG B 1 29 ? 2.141 -2.188 -11.344 1 75 29 ARG B O 1
ATOM 1699 N N . GLY B 1 30 ? 2.553 -1.116 -13.352 1 77.81 30 GLY B N 1
ATOM 1700 C CA . GLY B 1 30 ? 3.977 -1.398 -13.25 1 77.81 30 GLY B CA 1
ATOM 1701 C C . GLY B 1 30 ? 4.625 -0.745 -12.039 1 77.81 30 GLY B C 1
ATOM 1702 O O . GLY B 1 30 ? 5.418 -1.377 -11.336 1 77.81 30 GLY B O 1
ATOM 1703 N N . ALA B 1 31 ? 4.223 0.469 -11.766 1 81.5 31 ALA B N 1
ATOM 1704 C CA . ALA B 1 31 ? 4.797 1.21 -10.648 1 81.5 31 ALA B CA 1
ATOM 1705 C C . ALA B 1 31 ? 4.418 0.569 -9.312 1 81.5 31 ALA B C 1
ATOM 1707 O O . ALA B 1 31 ? 5.246 0.469 -8.406 1 81.5 31 ALA B O 1
ATOM 1708 N N . HIS B 1 32 ? 3.184 0.13 -9.188 1 84.69 32 HIS B N 1
ATOM 1709 C CA . HIS B 1 32 ? 2.732 -0.524 -7.965 1 84.69 32 HIS B CA 1
ATOM 1710 C C . HIS B 1 32 ? 3.49 -1.827 -7.727 1 84.69 32 HIS B C 1
ATOM 1712 O O . HIS B 1 32 ? 3.92 -2.104 -6.605 1 84.69 32 HIS B O 1
ATOM 1718 N N . CYS B 1 33 ? 3.676 -2.576 -8.766 1 88.38 33 CYS B N 1
ATOM 1719 C CA . CYS B 1 33 ? 4.41 -3.83 -8.648 1 88.38 33 CYS B CA 1
ATOM 1720 C C . CYS B 1 33 ? 5.855 -3.578 -8.242 1 88.38 33 CYS B C 1
ATOM 1722 O O . CYS B 1 33 ? 6.367 -4.223 -7.324 1 88.38 33 CYS B O 1
ATOM 1724 N N . ARG B 1 34 ? 6.496 -2.65 -8.859 1 87.31 34 ARG B N 1
ATOM 1725 C CA . ARG B 1 34 ? 7.891 -2.338 -8.562 1 87.31 34 ARG B CA 1
ATOM 1726 C C . ARG B 1 34 ? 8.047 -1.866 -7.121 1 87.31 34 ARG B C 1
ATOM 1728 O O . ARG B 1 34 ? 8.992 -2.26 -6.43 1 87.31 34 ARG B O 1
ATOM 1735 N N . ASN B 1 35 ? 7.125 -1.021 -6.672 1 85.25 35 ASN B N 1
ATOM 1736 C CA . ASN B 1 35 ? 7.152 -0.542 -5.293 1 85.25 35 ASN B CA 1
ATOM 1737 C C . ASN B 1 35 ? 7.008 -1.689 -4.297 1 85.25 35 ASN B C 1
ATOM 1739 O O . ASN B 1 35 ? 7.695 -1.72 -3.275 1 85.25 35 ASN B O 1
ATOM 1743 N N . LEU B 1 36 ? 6.203 -2.613 -4.629 1 89.56 36 LEU B N 1
ATOM 1744 C CA . LEU B 1 36 ? 5.973 -3.744 -3.736 1 89.56 36 LEU B CA 1
ATOM 1745 C C . LEU B 1 36 ? 7.156 -4.703 -3.758 1 89.56 36 LEU B C 1
ATOM 1747 O O . LEU B 1 36 ? 7.484 -5.32 -2.74 1 89.56 36 LEU B O 1
ATOM 1751 N N . LEU B 1 37 ? 7.867 -4.781 -4.898 1 90 37 LEU B N 1
ATOM 1752 C CA . LEU B 1 37 ? 9.039 -5.637 -5.031 1 90 37 LEU B CA 1
ATOM 1753 C C . LEU B 1 37 ? 10.164 -5.168 -4.109 1 90 37 LEU B C 1
ATOM 1755 O O . LEU B 1 37 ? 10.93 -5.984 -3.596 1 90 37 LEU B O 1
ATOM 1759 N N . THR B 1 38 ? 10.172 -3.855 -3.828 1 86.62 38 THR B N 1
ATOM 1760 C CA . THR B 1 38 ? 11.297 -3.291 -3.094 1 86.62 38 THR B CA 1
ATOM 1761 C C . THR B 1 38 ? 10.844 -2.725 -1.752 1 86.62 38 THR B C 1
ATOM 1763 O O . THR B 1 38 ? 11.547 -1.927 -1.135 1 86.62 38 THR B O 1
ATOM 1766 N N . ARG B 1 39 ? 9.688 -3.129 -1.348 1 82.62 39 ARG B N 1
ATOM 1767 C CA . ARG B 1 39 ? 9.086 -2.596 -0.13 1 82.62 39 ARG B CA 1
ATOM 1768 C C . ARG B 1 39 ? 9.992 -2.816 1.073 1 82.62 39 ARG B C 1
ATOM 1770 O O . ARG B 1 39 ? 10.078 -1.964 1.96 1 82.62 39 ARG B O 1
ATOM 1777 N N . GLU B 1 40 ? 10.672 -3.939 1.096 1 79.88 40 GLU B N 1
ATOM 1778 C CA . GLU B 1 40 ? 11.562 -4.262 2.211 1 79.88 40 GLU B CA 1
ATOM 1779 C C . GLU B 1 40 ? 13.023 -4.09 1.818 1 79.88 40 GLU B C 1
ATOM 1781 O O . GLU B 1 40 ? 13.898 -4.801 2.32 1 79.88 40 GLU B O 1
ATOM 1786 N N . GLY B 1 41 ? 13.242 -3.209 0.948 1 81.5 41 GLY B N 1
ATOM 1787 C CA . GLY B 1 41 ? 14.594 -3.059 0.443 1 81.5 41 GLY B CA 1
ATOM 1788 C C . GLY B 1 41 ? 14.875 -3.906 -0.783 1 81.5 41 GLY B C 1
ATOM 1789 O O . GLY B 1 41 ? 13.945 -4.441 -1.398 1 81.5 41 GLY B O 1
ATOM 1790 N N . THR B 1 42 ? 16.109 -3.965 -1.192 1 86.44 42 THR B N 1
ATOM 1791 C CA . THR B 1 42 ? 16.5 -4.801 -2.32 1 86.44 42 THR B CA 1
ATOM 1792 C C . THR B 1 42 ? 16.312 -6.277 -1.989 1 86.44 42 THR B C 1
ATOM 1794 O O . THR B 1 42 ? 16.891 -6.777 -1.02 1 86.44 42 THR B O 1
ATOM 1797 N N . PRO B 1 43 ? 15.547 -6.961 -2.77 1 92.94 43 PRO B N 1
ATOM 1798 C CA . PRO B 1 43 ? 15.336 -8.375 -2.463 1 92.94 43 PRO B CA 1
ATOM 1799 C C . PRO B 1 43 ? 16.547 -9.242 -2.775 1 92.94 43 PRO B C 1
ATOM 1801 O O . PRO B 1 43 ? 17.266 -8.984 -3.752 1 92.94 43 PRO B O 1
ATOM 1804 N N . GLY B 1 44 ? 16.75 -10.195 -1.88 1 94.75 44 GLY B N 1
ATOM 1805 C CA . GLY B 1 44 ? 17.734 -11.227 -2.184 1 94.75 44 GLY B CA 1
ATOM 1806 C C . GLY B 1 44 ? 17.234 -12.25 -3.182 1 94.75 44 GLY B C 1
ATOM 1807 O O . GLY B 1 44 ? 18 -12.703 -4.043 1 94.75 44 GLY B O 1
ATOM 1808 N N . THR B 1 45 ? 16.031 -12.625 -3.021 1 95.62 45 THR B N 1
ATOM 1809 C CA . THR B 1 45 ? 15.383 -13.578 -3.912 1 95.62 45 THR B CA 1
ATOM 1810 C C . THR B 1 45 ? 14.008 -13.07 -4.344 1 95.62 45 THR B C 1
ATOM 1812 O O . THR B 1 45 ? 13.258 -12.531 -3.529 1 95.62 45 THR B O 1
ATOM 1815 N N . VAL B 1 46 ? 13.727 -13.211 -5.629 1 96.5 46 VAL B N 1
ATOM 1816 C CA . VAL B 1 46 ? 12.391 -12.93 -6.137 1 96.5 46 VAL B CA 1
ATOM 1817 C C . VAL B 1 46 ? 11.828 -14.18 -6.82 1 96.5 46 VAL B C 1
ATOM 1819 O O . VAL B 1 46 ? 12.492 -14.781 -7.672 1 96.5 46 VAL B O 1
ATOM 1822 N N . ILE B 1 47 ? 10.648 -14.57 -6.375 1 97.19 47 ILE B N 1
ATOM 1823 C CA . ILE B 1 47 ? 9.898 -15.656 -7 1 97.19 47 ILE B CA 1
ATOM 1824 C C . ILE B 1 47 ? 8.703 -15.086 -7.758 1 97.19 47 ILE B C 1
ATOM 1826 O O . ILE B 1 47 ? 7.801 -14.5 -7.156 1 97.19 47 ILE B O 1
ATOM 1830 N N . GLY B 1 48 ? 8.719 -15.25 -9.07 1 97.19 48 GLY B N 1
ATOM 1831 C CA . GLY B 1 48 ? 7.609 -14.789 -9.891 1 97.19 48 GLY B CA 1
ATOM 1832 C C . GLY B 1 48 ? 6.676 -15.906 -10.312 1 97.19 48 GLY B C 1
ATOM 1833 O O . GLY B 1 48 ? 7.125 -16.969 -10.75 1 97.19 48 GLY B O 1
ATOM 1834 N N . VAL B 1 49 ? 5.363 -15.664 -10.133 1 97.44 49 VAL B N 1
ATOM 1835 C CA . VAL B 1 49 ? 4.344 -16.578 -10.648 1 97.44 49 VAL B CA 1
ATOM 1836 C C . VAL B 1 49 ? 3.662 -15.945 -11.859 1 97.44 49 VAL B C 1
ATOM 1838 O O . VAL B 1 49 ? 3.025 -14.898 -11.75 1 97.44 49 VAL B O 1
ATOM 1841 N N . THR B 1 50 ? 3.781 -16.594 -12.984 1 94.94 50 THR B N 1
ATOM 1842 C CA . THR B 1 50 ? 3.229 -16.062 -14.227 1 94.94 50 THR B CA 1
ATOM 1843 C C . THR B 1 50 ? 2.176 -17.016 -14.789 1 94.94 50 THR B C 1
ATOM 1845 O O . THR B 1 50 ? 2.32 -18.234 -14.711 1 94.94 50 THR B O 1
ATOM 1848 N N . VAL B 1 51 ? 1.118 -16.422 -15.312 1 93.44 51 VAL B N 1
ATOM 1849 C CA . VAL B 1 51 ? 0.032 -17.188 -15.922 1 93.44 51 VAL B CA 1
ATOM 1850 C C . VAL B 1 51 ? -0.19 -16.703 -17.359 1 93.44 51 VAL B C 1
ATOM 1852 O O . VAL B 1 51 ? 0.315 -17.297 -18.312 1 93.44 51 VAL B O 1
ATOM 1855 N N . ALA B 1 52 ? -0.778 -15.445 -17.531 1 88.75 52 ALA B N 1
ATOM 1856 C CA . ALA B 1 52 ? -1.016 -14.898 -18.859 1 88.75 52 ALA B CA 1
ATOM 1857 C C . ALA B 1 52 ? 0.245 -14.242 -19.422 1 88.75 52 ALA B C 1
ATOM 1859 O O . ALA B 1 52 ? 0.43 -14.164 -20.625 1 88.75 52 ALA B O 1
ATOM 1860 N N . THR B 1 53 ? 1.066 -13.742 -18.609 1 87.88 53 THR B N 1
ATOM 1861 C CA . THR B 1 53 ? 2.328 -13.102 -18.969 1 87.88 53 THR B CA 1
ATOM 1862 C C . THR B 1 53 ? 3.492 -14.07 -18.812 1 87.88 53 THR B C 1
ATOM 1864 O O . THR B 1 53 ? 3.543 -14.836 -17.844 1 87.88 53 THR B O 1
ATOM 1867 N N . SER B 1 54 ? 4.426 -14 -19.734 1 89.62 54 SER B N 1
ATOM 1868 C CA . SER B 1 54 ? 5.59 -14.875 -19.656 1 89.62 54 SER B CA 1
ATOM 1869 C C . SER B 1 54 ? 6.594 -14.359 -18.625 1 89.62 54 SER B C 1
ATOM 1871 O O . SER B 1 54 ? 6.566 -13.18 -18.25 1 89.62 54 SER B O 1
ATOM 1873 N N . PRO B 1 55 ? 7.492 -15.266 -18.156 1 91.5 55 PRO B N 1
ATOM 1874 C CA . PRO B 1 55 ? 8.555 -14.82 -17.266 1 91.5 55 PRO B CA 1
ATOM 1875 C C . PRO B 1 55 ? 9.414 -13.711 -17.859 1 91.5 55 PRO B C 1
ATOM 1877 O O . PRO B 1 55 ? 9.789 -12.766 -17.156 1 91.5 55 PRO B O 1
ATOM 1880 N N . GLY B 1 56 ? 9.719 -13.836 -19.125 1 87.31 56 GLY B N 1
ATOM 1881 C CA . GLY B 1 56 ? 10.5 -12.805 -19.781 1 87.31 56 GLY B CA 1
ATOM 1882 C C . GLY B 1 56 ? 9.828 -11.445 -19.781 1 87.31 56 GLY B C 1
ATOM 1883 O O . GLY B 1 56 ? 10.469 -10.43 -19.516 1 87.31 56 GLY B O 1
ATOM 1884 N N . GLU B 1 57 ? 8.562 -11.445 -20.094 1 87.88 57 GLU B N 1
ATOM 1885 C CA . GLU B 1 57 ? 7.793 -10.203 -20.078 1 87.88 57 GLU B CA 1
ATOM 1886 C C . GLU B 1 57 ? 7.73 -9.609 -18.672 1 87.88 57 GLU B C 1
ATOM 1888 O O . GLU B 1 57 ? 7.855 -8.391 -18.5 1 87.88 57 GLU B O 1
ATOM 1893 N N . ARG B 1 58 ? 7.574 -10.461 -17.75 1 90.81 58 ARG B N 1
ATOM 1894 C CA . ARG B 1 58 ? 7.523 -10 -16.375 1 90.81 58 ARG B CA 1
ATOM 1895 C C . ARG B 1 58 ? 8.867 -9.43 -15.93 1 90.81 58 ARG B C 1
ATOM 1897 O O . ARG B 1 58 ? 8.914 -8.391 -15.273 1 90.81 58 ARG B O 1
ATOM 1904 N N . LEU B 1 59 ? 9.93 -10.055 -16.266 1 89.19 59 LEU B N 1
ATOM 1905 C CA . LEU B 1 59 ? 11.273 -9.586 -15.938 1 89.19 59 LEU B CA 1
ATOM 1906 C C . LEU B 1 59 ? 11.531 -8.203 -16.531 1 89.19 59 LEU B C 1
ATOM 1908 O O . LEU B 1 59 ? 12.141 -7.352 -15.883 1 89.19 59 LEU B O 1
ATOM 1912 N N . ALA B 1 60 ? 11.039 -8 -17.703 1 86.12 60 ALA B N 1
ATOM 1913 C CA . ALA B 1 60 ? 11.188 -6.691 -18.344 1 86.12 60 ALA B CA 1
ATOM 1914 C C . ALA B 1 60 ? 10.484 -5.605 -17.531 1 86.12 60 ALA B C 1
ATOM 1916 O O . ALA B 1 60 ? 10.969 -4.477 -17.438 1 86.12 60 ALA B O 1
ATOM 1917 N N . GLU B 1 61 ? 9.398 -5.988 -17 1 85.75 61 GLU B N 1
ATOM 1918 C CA . GLU B 1 61 ? 8.641 -5.039 -16.188 1 85.75 61 GLU B CA 1
ATOM 1919 C C . GLU B 1 61 ? 9.367 -4.719 -14.883 1 85.75 61 GLU B C 1
ATOM 1921 O O . GLU B 1 61 ? 9.164 -3.652 -14.297 1 85.75 61 GLU B O 1
ATOM 1926 N N . TRP B 1 62 ? 10.242 -5.656 -14.461 1 89.06 62 TRP B N 1
ATOM 1927 C CA . TRP B 1 62 ? 10.938 -5.504 -13.188 1 89.06 62 TRP B CA 1
ATOM 1928 C C . TRP B 1 62 ? 12.281 -4.801 -13.383 1 89.06 62 TRP B C 1
ATOM 1930 O O . TRP B 1 62 ? 12.961 -4.477 -12.414 1 89.06 62 TRP B O 1
ATOM 1940 N N . ARG B 1 63 ? 12.758 -4.52 -14.461 1 82.19 63 ARG B N 1
ATOM 1941 C CA . ARG B 1 63 ? 14.117 -4.148 -14.82 1 82.19 63 ARG B CA 1
ATOM 1942 C C . ARG B 1 63 ? 14.578 -2.92 -14.047 1 82.19 63 ARG B C 1
ATOM 1944 O O . ARG B 1 63 ? 15.742 -2.826 -13.648 1 82.19 63 ARG B O 1
ATOM 1951 N N . ASP B 1 64 ? 13.688 -2.043 -13.82 1 81.19 64 ASP B N 1
ATOM 1952 C CA . ASP B 1 64 ? 14.086 -0.81 -13.141 1 81.19 64 ASP B CA 1
ATOM 1953 C C . ASP B 1 64 ? 14.062 -0.981 -11.625 1 81.19 64 ASP B C 1
ATOM 1955 O O . ASP B 1 64 ? 14.57 -0.13 -10.891 1 81.19 64 ASP B O 1
ATOM 1959 N N . ALA B 1 65 ? 13.539 -2.086 -11.203 1 82.38 65 ALA B N 1
ATOM 1960 C CA . ALA B 1 65 ? 13.367 -2.262 -9.758 1 82.38 65 ALA B CA 1
ATOM 1961 C C . ALA B 1 65 ? 14.359 -3.285 -9.211 1 82.38 65 ALA B C 1
ATOM 1963 O O . ALA B 1 65 ? 14.711 -3.246 -8.031 1 82.38 65 ALA B O 1
ATOM 1964 N N . ILE B 1 66 ? 14.773 -4.156 -9.953 1 84.19 66 ILE B N 1
ATOM 1965 C CA . ILE B 1 66 ? 15.586 -5.27 -9.477 1 84.19 66 ILE B CA 1
ATOM 1966 C C . ILE B 1 66 ? 16.938 -5.266 -10.18 1 84.19 66 ILE B C 1
ATOM 1968 O O . ILE B 1 66 ? 17.016 -5.027 -11.391 1 84.19 66 ILE B O 1
ATOM 1972 N N . ASP B 1 67 ? 17.906 -5.469 -9.422 1 82.56 67 ASP B N 1
ATOM 1973 C CA . ASP B 1 67 ? 19.25 -5.719 -9.961 1 82.56 67 ASP B CA 1
ATOM 1974 C C . ASP B 1 67 ? 19.516 -7.215 -10.07 1 82.56 67 ASP B C 1
ATOM 1976 O O . ASP B 1 67 ? 19.719 -7.891 -9.055 1 82.56 67 ASP B O 1
ATOM 1980 N N . PRO B 1 68 ? 19.547 -7.738 -11.242 1 79.94 68 PRO B N 1
ATOM 1981 C CA . PRO B 1 68 ? 19.719 -9.188 -11.422 1 79.94 68 PRO B CA 1
ATOM 1982 C C . PRO B 1 68 ? 21.062 -9.695 -10.898 1 79.94 68 PRO B C 1
ATOM 1984 O O . PRO B 1 68 ? 21.219 -10.891 -10.664 1 79.94 68 PRO B O 1
ATOM 1987 N N . SER B 1 69 ? 21.969 -8.82 -10.734 1 83.06 69 SER B N 1
ATOM 1988 C CA . SER B 1 69 ? 23.266 -9.227 -10.211 1 83.06 69 SER B CA 1
ATOM 1989 C C . SER B 1 69 ? 23.219 -9.414 -8.695 1 83.06 69 SER B C 1
ATOM 1991 O O . SER B 1 69 ? 24.078 -10.109 -8.125 1 83.06 69 SER B O 1
ATOM 1993 N N . ALA B 1 70 ? 22.234 -8.914 -8.062 1 87 70 ALA B N 1
ATOM 1994 C CA . ALA B 1 70 ? 22.156 -8.961 -6.602 1 87 70 ALA B CA 1
ATOM 1995 C C . ALA B 1 70 ? 20.938 -9.727 -6.137 1 87 70 ALA B C 1
ATOM 1997 O O . ALA B 1 70 ? 20.703 -9.883 -4.934 1 87 70 ALA B O 1
ATOM 1998 N N . THR B 1 71 ? 20.172 -10.211 -7.117 1 92.31 71 THR B N 1
ATOM 1999 C CA . THR B 1 71 ? 18.906 -10.859 -6.785 1 92.31 71 THR B CA 1
ATOM 2000 C C . THR B 1 71 ? 18.766 -12.195 -7.5 1 92.31 71 THR B C 1
ATOM 2002 O O . THR B 1 71 ? 18.953 -12.281 -8.711 1 92.31 71 THR B O 1
ATOM 2005 N N . GLN B 1 72 ? 18.578 -13.258 -6.77 1 93.44 72 GLN B N 1
ATOM 2006 C CA . GLN B 1 72 ? 18.25 -14.547 -7.359 1 93.44 72 GLN B CA 1
ATOM 2007 C C . GLN B 1 72 ? 16.812 -14.562 -7.875 1 93.44 72 GLN B C 1
ATOM 2009 O O . GLN B 1 72 ? 15.883 -14.188 -7.152 1 93.44 72 GLN B O 1
ATOM 2014 N N . LEU B 1 73 ? 16.719 -14.953 -9.094 1 94.31 73 LEU B N 1
ATOM 2015 C CA . LEU B 1 73 ? 15.406 -14.914 -9.734 1 94.31 73 LEU B CA 1
ATOM 2016 C C . LEU B 1 73 ? 14.914 -16.328 -10.047 1 94.31 73 LEU B C 1
ATOM 2018 O O . LEU B 1 73 ? 15.68 -17.156 -10.539 1 94.31 73 LEU B O 1
ATOM 2022 N N . SER B 1 74 ? 13.695 -16.641 -9.695 1 95.19 74 SER B N 1
ATOM 2023 C CA . SER B 1 74 ? 13.039 -17.875 -10.102 1 95.19 74 SER B CA 1
ATOM 2024 C C . SER B 1 74 ? 11.586 -17.625 -10.492 1 95.19 74 SER B C 1
ATOM 2026 O O . SER B 1 74 ? 10.969 -16.656 -10.031 1 95.19 74 SER B O 1
ATOM 2028 N N . PHE B 1 75 ? 11.078 -18.484 -11.367 1 96.19 75 PHE B N 1
ATOM 2029 C CA . PHE B 1 75 ? 9.695 -18.344 -11.828 1 96.19 75 PHE B CA 1
ATOM 2030 C C . PHE B 1 75 ? 8.961 -19.672 -11.742 1 96.19 75 PHE B C 1
ATOM 2032 O O . PHE B 1 75 ? 9.539 -20.734 -12.016 1 96.19 75 PHE B O 1
ATOM 2039 N N . VAL B 1 76 ? 7.73 -19.609 -11.352 1 97.25 76 VAL B N 1
ATOM 2040 C CA . VAL B 1 76 ? 6.746 -20.656 -11.594 1 97.25 76 VAL B CA 1
ATOM 2041 C C . VAL B 1 76 ? 5.773 -20.219 -12.68 1 97.25 76 VAL B C 1
ATOM 2043 O O . VAL B 1 76 ? 4.938 -19.344 -12.453 1 97.25 76 VAL B O 1
ATOM 2046 N N . ASP B 1 77 ? 5.852 -20.812 -13.812 1 95.94 77 ASP B N 1
ATOM 2047 C CA . ASP B 1 77 ? 5.137 -20.359 -15 1 95.94 77 ASP B CA 1
ATOM 2048 C C . ASP B 1 77 ? 4.047 -21.344 -15.398 1 95.94 77 ASP B C 1
ATOM 2050 O O . ASP B 1 77 ? 4.336 -22.516 -15.688 1 95.94 77 ASP B O 1
ATOM 2054 N N . VAL B 1 78 ? 2.785 -20.891 -15.344 1 95.25 78 VAL B N 1
ATOM 2055 C CA . VAL B 1 78 ? 1.677 -21.703 -15.828 1 95.25 78 VAL B CA 1
ATOM 2056 C C . VAL B 1 78 ? 1.472 -21.469 -17.328 1 95.25 78 VAL B C 1
ATOM 2058 O O . VAL B 1 78 ? 1.086 -20.375 -17.734 1 95.25 78 VAL B O 1
ATOM 2061 N N . THR B 1 79 ? 1.717 -22.438 -18.125 1 89.25 79 THR B N 1
ATOM 2062 C CA . THR B 1 79 ? 1.619 -22.312 -19.578 1 89.25 79 THR B CA 1
ATOM 2063 C C . THR B 1 79 ? 0.289 -22.875 -20.078 1 89.25 79 THR B C 1
ATOM 2065 O O . THR B 1 79 ? -0.277 -23.781 -19.469 1 89.25 79 THR B O 1
ATOM 2068 N N . HIS B 1 80 ? -0.352 -22.156 -20.875 1 77.38 80 HIS B N 1
ATOM 2069 C CA . HIS B 1 80 ? -1.572 -22.625 -21.531 1 77.38 80 HIS B CA 1
ATOM 2070 C C . HIS B 1 80 ? -1.492 -22.453 -23.031 1 77.38 80 HIS B C 1
ATOM 2072 O O . HIS B 1 80 ? -0.697 -21.656 -23.547 1 77.38 80 HIS B O 1
ATOM 2078 N N . GLY B 1 81 ? -1.995 -23.453 -23.844 1 65.19 81 GLY B N 1
ATOM 2079 C CA . GLY B 1 81 ? -1.965 -23.484 -25.297 1 65.19 81 GLY B CA 1
ATOM 2080 C C . GLY B 1 81 ? -2.072 -22.125 -25.938 1 65.19 81 GLY B C 1
ATOM 2081 O O . GLY B 1 81 ? -1.567 -21.906 -27.047 1 65.19 81 GLY B O 1
ATOM 2082 N N . GLY B 1 82 ? -2.824 -21.234 -25.516 1 59.06 82 GLY B N 1
ATOM 2083 C CA . GLY B 1 82 ? -3.076 -19.969 -26.203 1 59.06 82 GLY B CA 1
ATOM 2084 C C . GLY B 1 82 ? -1.996 -18.938 -25.953 1 59.06 82 GLY B C 1
ATOM 2085 O O . GLY B 1 82 ? -2.111 -17.797 -26.406 1 59.06 82 GLY B O 1
ATOM 2086 N N . ARG B 1 83 ? -1.133 -19.203 -25.094 1 58.22 83 ARG B N 1
ATOM 2087 C CA . ARG B 1 83 ? -0.098 -18.188 -24.938 1 58.22 83 ARG B CA 1
ATOM 2088 C C . ARG B 1 83 ? 0.832 -18.156 -26.141 1 58.22 83 ARG B C 1
ATOM 2090 O O . ARG B 1 83 ? 1.228 -19.203 -26.656 1 58.22 83 ARG B O 1
ATOM 2097 N N . SER B 1 84 ? 0.562 -17.25 -27.172 1 47.94 84 SER B N 1
ATOM 2098 C CA . SER B 1 84 ? 1.406 -17.125 -28.359 1 47.94 84 SER B CA 1
ATOM 2099 C C . SER B 1 84 ? 2.863 -17.422 -28.031 1 47.94 84 SER B C 1
ATOM 2101 O O . SER B 1 84 ? 3.414 -16.906 -27.062 1 47.94 84 SER B O 1
ATOM 2103 N N . ALA B 1 85 ? 3.232 -18.641 -28.359 1 42.34 85 ALA B N 1
ATOM 2104 C CA . ALA B 1 85 ? 4.629 -19.078 -28.344 1 42.34 85 ALA B CA 1
ATOM 2105 C C . ALA B 1 85 ? 5.566 -17.906 -28.656 1 42.34 85 ALA B C 1
ATOM 2107 O O . ALA B 1 85 ? 6.789 -18.062 -28.641 1 42.34 85 ALA B O 1
ATOM 2108 N N . ALA B 1 86 ? 5.035 -16.953 -29.547 1 38.91 86 ALA B N 1
ATOM 2109 C CA . ALA B 1 86 ? 5.93 -16.141 -30.344 1 38.91 86 ALA B CA 1
ATOM 2110 C C . ALA B 1 86 ? 6.797 -15.242 -29.469 1 38.91 86 ALA B C 1
ATOM 2112 O O . ALA B 1 86 ? 7.637 -14.492 -29.969 1 38.91 86 ALA B O 1
ATOM 2113 N N . MET B 1 87 ? 6.242 -14.609 -28.5 1 39.38 87 MET B N 1
ATOM 2114 C CA . MET B 1 87 ? 7.125 -13.539 -28.047 1 39.38 87 MET B CA 1
ATOM 2115 C C . MET B 1 87 ? 8.383 -14.117 -27.406 1 39.38 87 MET B C 1
ATOM 2117 O O . MET B 1 87 ? 8.367 -14.508 -26.234 1 39.38 87 MET B O 1
ATOM 2121 N N . SER B 1 88 ? 9.102 -14.953 -28.109 1 35 88 SER B N 1
ATOM 2122 C CA . SER B 1 88 ? 10.445 -15.477 -27.906 1 35 88 SER B CA 1
ATOM 2123 C C . SER B 1 88 ? 11.352 -14.438 -27.234 1 35 88 SER B C 1
ATOM 2125 O O . SER B 1 88 ? 11.016 -13.258 -27.188 1 35 88 SER B O 1
ATOM 2127 N N . SER B 1 89 ? 12.711 -14.844 -27.156 1 37.22 89 SER B N 1
ATOM 2128 C CA . SER B 1 89 ? 14 -14.469 -26.578 1 37.22 89 SER B CA 1
ATOM 2129 C C . SER B 1 89 ? 14.422 -13.07 -27.016 1 37.22 89 SER B C 1
ATOM 2131 O O . SER B 1 89 ? 15.477 -12.578 -26.625 1 37.22 89 SER B O 1
ATOM 2133 N N . ASP B 1 90 ? 13.93 -12.641 -28.141 1 36.5 90 ASP B N 1
ATOM 2134 C CA . ASP B 1 90 ? 14.766 -11.672 -28.844 1 36.5 90 ASP B CA 1
ATOM 2135 C C . ASP B 1 90 ? 14.875 -10.367 -28.062 1 36.5 90 ASP B C 1
ATOM 2137 O O . ASP B 1 90 ? 15.852 -9.633 -28.219 1 36.5 90 ASP B O 1
ATOM 2141 N N . GLY B 1 91 ? 13.789 -9.781 -27.766 1 36.47 91 GLY B N 1
ATOM 2142 C CA . GLY B 1 91 ? 13.961 -8.406 -27.344 1 36.47 91 GLY B CA 1
ATOM 2143 C C . GLY B 1 91 ? 14.531 -8.273 -25.953 1 36.47 91 GLY B C 1
ATOM 2144 O O . GLY B 1 91 ? 14.422 -7.219 -25.328 1 36.47 91 GLY B O 1
ATOM 2145 N N . LEU B 1 92 ? 14.516 -9.367 -25.188 1 40.78 92 LEU B N 1
ATOM 2146 C CA . LEU B 1 92 ? 15.125 -9.211 -23.875 1 40.78 92 LEU B CA 1
ATOM 2147 C C . LEU B 1 92 ? 16.594 -8.828 -24 1 40.78 92 LEU B C 1
ATOM 2149 O O . LEU B 1 92 ? 17.406 -9.609 -24.516 1 40.78 92 LEU B O 1
ATOM 2153 N N . GLY B 1 93 ? 16.875 -7.699 -24.469 1 37.91 93 GLY B N 1
ATOM 2154 C CA . GLY B 1 93 ? 18.281 -7.312 -24.375 1 37.91 93 GLY B CA 1
ATOM 2155 C C . GLY B 1 93 ? 19.062 -8.141 -23.359 1 37.91 93 GLY B C 1
ATOM 2156 O O . GLY B 1 93 ? 18.641 -9.242 -23 1 37.91 93 GLY B O 1
ATOM 2157 N N . ASP B 1 94 ? 20.078 -7.484 -22.688 1 45.62 94 ASP B N 1
ATOM 2158 C CA . ASP B 1 94 ? 20.984 -8.078 -21.703 1 45.62 94 ASP B CA 1
ATOM 2159 C C . ASP B 1 94 ? 20.203 -8.781 -20.594 1 45.62 94 ASP B C 1
ATOM 2161 O O . ASP B 1 94 ? 20.781 -9.516 -19.797 1 45.62 94 ASP B O 1
ATOM 2165 N N . TRP B 1 95 ? 19.094 -8.438 -20.266 1 45.25 95 TRP B N 1
ATOM 2166 C CA . TRP B 1 95 ? 18.297 -9.172 -19.297 1 45.25 95 TRP B CA 1
ATOM 2167 C C . TRP B 1 95 ? 17.969 -10.578 -19.797 1 45.25 95 TRP B C 1
ATOM 2169 O O . TRP B 1 95 ? 17.359 -11.367 -19.078 1 45.25 95 TRP B O 1
ATOM 2179 N N . ASP B 1 96 ? 17.969 -10.922 -21.172 1 48.66 96 ASP B N 1
ATOM 2180 C CA . ASP B 1 96 ? 17.922 -12.234 -21.828 1 48.66 96 ASP B CA 1
ATOM 2181 C C . ASP B 1 96 ? 18.844 -13.227 -21.141 1 48.66 96 ASP B C 1
ATOM 2183 O O . ASP B 1 96 ? 18.594 -14.438 -21.156 1 48.66 96 ASP B O 1
ATOM 2187 N N . ARG B 1 97 ? 19.906 -12.625 -20.609 1 52.31 97 ARG B N 1
ATOM 2188 C CA . ARG B 1 97 ? 20.922 -13.523 -20.062 1 52.31 97 ARG B CA 1
ATOM 2189 C C . ARG B 1 97 ? 20.75 -13.68 -18.562 1 52.31 97 ARG B C 1
ATOM 2191 O O . ARG B 1 97 ? 21.609 -14.266 -17.891 1 52.31 97 ARG B O 1
ATOM 2198 N N . THR B 1 98 ? 19.719 -12.945 -18 1 57.56 98 THR B N 1
ATOM 2199 C CA . THR B 1 98 ? 19.656 -13.117 -16.547 1 57.56 98 THR B CA 1
ATOM 2200 C C . THR B 1 98 ? 19.219 -14.531 -16.188 1 57.56 98 THR B C 1
ATOM 2202 O O . THR B 1 98 ? 18.156 -14.992 -16.625 1 57.56 98 THR B O 1
ATOM 2205 N N . PRO B 1 99 ? 20.078 -15.281 -15.703 1 63.25 99 PRO B N 1
ATOM 2206 C CA . PRO B 1 99 ? 19.734 -16.656 -15.312 1 63.25 99 PRO B CA 1
ATOM 2207 C C . PRO B 1 99 ? 18.578 -16.703 -14.312 1 63.25 99 PRO B C 1
ATOM 2209 O O . PRO B 1 99 ? 18.609 -15.992 -13.305 1 63.25 99 PRO B O 1
ATOM 2212 N N . ALA B 1 100 ? 17.406 -16.984 -14.82 1 75.94 100 ALA B N 1
ATOM 2213 C CA . ALA B 1 100 ? 16.312 -17.281 -13.922 1 75.94 100 ALA B CA 1
ATOM 2214 C C . ALA B 1 100 ? 15.875 -18.734 -14.047 1 75.94 100 ALA B C 1
ATOM 2216 O O . ALA B 1 100 ? 15.828 -19.281 -15.148 1 75.94 100 ALA B O 1
ATOM 2217 N N . ASP B 1 101 ? 15.781 -19.422 -12.852 1 88.94 101 ASP B N 1
ATOM 2218 C CA . ASP B 1 101 ? 15.219 -20.766 -12.844 1 88.94 101 ASP B CA 1
ATOM 2219 C C . ASP B 1 101 ? 13.711 -20.719 -13.078 1 88.94 101 ASP B C 1
ATOM 2221 O O . ASP B 1 101 ? 12.984 -19.984 -12.414 1 88.94 101 ASP B O 1
ATOM 2225 N N . VAL B 1 102 ? 13.305 -21.453 -14.148 1 93.44 102 VAL B N 1
ATOM 2226 C CA . VAL B 1 102 ? 11.883 -21.469 -14.469 1 93.44 102 VAL B CA 1
ATOM 2227 C C . VAL B 1 102 ? 11.328 -22.875 -14.328 1 93.44 102 VAL B C 1
ATOM 2229 O O . VAL B 1 102 ? 11.852 -23.812 -14.93 1 93.44 102 VAL B O 1
ATOM 2232 N N . VAL B 1 103 ? 10.352 -23 -13.469 1 95.12 103 VAL B N 1
ATOM 2233 C CA . VAL B 1 103 ? 9.555 -24.219 -13.406 1 95.12 103 VAL B CA 1
ATOM 2234 C C . VAL B 1 103 ? 8.227 -24.016 -14.133 1 95.12 103 VAL B C 1
ATOM 2236 O O . VAL B 1 103 ? 7.473 -23.094 -13.812 1 95.12 103 VAL B O 1
ATOM 2239 N N . GLU B 1 104 ? 7.93 -24.906 -15.07 1 94.38 104 GLU B N 1
ATOM 2240 C CA . GLU B 1 104 ? 6.711 -24.766 -15.859 1 94.38 104 GLU B CA 1
ATOM 2241 C C . GLU B 1 104 ? 5.621 -25.719 -15.375 1 94.38 104 GLU B C 1
ATOM 2243 O O . GLU B 1 104 ? 5.902 -26.875 -15.062 1 94.38 104 GLU B O 1
ATOM 2248 N N . ILE B 1 105 ? 4.473 -25.188 -15.203 1 94.62 105 ILE B N 1
ATOM 2249 C CA . ILE B 1 105 ? 3.268 -25.969 -14.945 1 94.62 105 ILE B CA 1
ATOM 2250 C C . ILE B 1 105 ? 2.361 -25.938 -16.172 1 94.62 105 ILE B C 1
ATOM 2252 O O . ILE B 1 105 ? 1.853 -24.875 -16.562 1 94.62 105 ILE B O 1
ATOM 2256 N N . GLU B 1 106 ? 2.234 -27.141 -16.734 1 91.88 106 GLU B N 1
ATOM 2257 C CA . GLU B 1 106 ? 1.372 -27.219 -17.906 1 91.88 106 GLU B CA 1
ATOM 2258 C C . GLU B 1 106 ? -0.101 -27.141 -17.516 1 91.88 106 GLU B C 1
ATOM 2260 O O . GLU B 1 106 ? -0.6 -28.016 -16.797 1 91.88 106 GLU B O 1
ATOM 2265 N N . GLU B 1 107 ? -0.878 -26.203 -17.938 1 92.19 107 GLU B N 1
ATOM 2266 C CA . GLU B 1 107 ? -2.277 -25.938 -17.625 1 92.19 107 GLU B CA 1
ATOM 2267 C C . GLU B 1 107 ? -2.449 -25.562 -16.156 1 92.19 107 GLU B C 1
ATOM 2269 O O . GLU B 1 107 ? -1.665 -26 -15.305 1 92.19 107 GLU B O 1
ATOM 2274 N N . MET B 1 108 ? -3.439 -24.906 -15.859 1 94.69 108 MET B N 1
ATOM 2275 C CA . MET B 1 108 ? -3.691 -24.453 -14.492 1 94.69 108 MET B CA 1
ATOM 2276 C C . MET B 1 108 ? -4.043 -25.625 -13.586 1 94.69 108 MET B C 1
ATOM 2278 O O . MET B 1 108 ? -5.02 -26.328 -13.828 1 94.69 108 MET B O 1
ATOM 2282 N N . ASP B 1 109 ? -3.258 -25.844 -12.656 1 95.94 109 ASP B N 1
ATOM 2283 C CA . ASP B 1 109 ? -3.424 -26.797 -11.562 1 95.94 109 ASP B CA 1
ATOM 2284 C C . ASP B 1 109 ? -3 -26.188 -10.234 1 95.94 109 ASP B C 1
ATOM 2286 O O . ASP B 1 109 ? -1.807 -26.109 -9.93 1 95.94 109 ASP B O 1
ATOM 2290 N N . LEU B 1 110 ? -3.924 -25.812 -9.352 1 97.44 110 LEU B N 1
ATOM 2291 C CA . LEU B 1 110 ? -3.645 -25.062 -8.125 1 97.44 110 LEU B CA 1
ATOM 2292 C C . LEU B 1 110 ? -2.814 -25.906 -7.16 1 97.44 110 LEU B C 1
ATOM 2294 O O . LEU B 1 110 ? -1.978 -25.375 -6.43 1 97.44 110 LEU B O 1
ATOM 2298 N N . ARG B 1 111 ? -3.109 -27.172 -7.141 1 96.69 111 ARG B N 1
ATOM 2299 C CA . ARG B 1 111 ? -2.344 -28.016 -6.238 1 96.69 111 ARG B CA 1
ATOM 2300 C C . ARG B 1 111 ? -0.871 -28.047 -6.633 1 96.69 111 ARG B C 1
ATOM 2302 O O . ARG B 1 111 ? 0.005 -27.828 -5.793 1 96.69 111 ARG B O 1
ATOM 2309 N N . ARG B 1 112 ? -0.581 -28.312 -7.902 1 97.38 112 ARG B N 1
ATOM 2310 C CA . ARG B 1 112 ? 0.792 -28.312 -8.398 1 97.38 112 ARG B CA 1
ATOM 2311 C C . ARG B 1 112 ? 1.431 -26.938 -8.242 1 97.38 112 ARG B C 1
ATOM 2313 O O . ARG B 1 112 ? 2.592 -26.828 -7.844 1 97.38 112 ARG B O 1
ATOM 2320 N N . LEU B 1 113 ? 0.671 -25.906 -8.555 1 98 113 LEU B N 1
ATOM 2321 C CA . LEU B 1 113 ? 1.147 -24.531 -8.422 1 98 113 LEU B CA 1
ATOM 2322 C C . LEU B 1 113 ? 1.563 -24.25 -6.984 1 98 113 LEU B C 1
ATOM 2324 O O . LEU B 1 113 ? 2.664 -23.75 -6.742 1 98 113 LEU B O 1
ATOM 2328 N N . GLY B 1 114 ? 0.681 -24.578 -6.051 1 98.12 114 GLY B N 1
ATOM 2329 C CA . GLY B 1 114 ? 0.98 -24.391 -4.641 1 98.12 114 GLY B CA 1
ATOM 2330 C C . GLY B 1 114 ? 2.225 -25.125 -4.188 1 98.12 114 GLY B C 1
ATOM 2331 O O . GLY B 1 114 ? 3.062 -24.578 -3.477 1 98.12 114 GLY B O 1
ATOM 2332 N N . THR B 1 115 ? 2.338 -26.359 -4.605 1 97.88 115 THR B N 1
ATOM 2333 C CA . THR B 1 115 ? 3.482 -27.188 -4.25 1 97.88 115 THR B CA 1
ATOM 2334 C C . THR B 1 115 ? 4.781 -26.562 -4.754 1 97.88 115 THR B C 1
ATOM 2336 O O . THR B 1 115 ? 5.758 -26.469 -4.008 1 97.88 115 THR B O 1
ATOM 2339 N N . GLU B 1 116 ? 4.797 -26.141 -5.961 1 97.62 116 GLU B N 1
ATOM 2340 C CA . GLU B 1 116 ? 6.004 -25.578 -6.559 1 97.62 116 GLU B CA 1
ATOM 2341 C C . GLU B 1 116 ? 6.379 -24.25 -5.891 1 97.62 116 GLU B C 1
ATOM 2343 O O . GLU B 1 116 ? 7.555 -24 -5.633 1 97.62 116 GLU B O 1
ATOM 2348 N N . ILE B 1 117 ? 5.398 -23.391 -5.664 1 98.38 117 ILE B N 1
ATOM 2349 C CA . ILE B 1 117 ? 5.672 -22.125 -5.008 1 98.38 117 ILE B CA 1
ATOM 2350 C C . ILE B 1 117 ? 6.25 -22.375 -3.617 1 98.38 117 ILE B C 1
ATOM 2352 O O . ILE B 1 117 ? 7.258 -21.766 -3.24 1 98.38 117 ILE B O 1
ATOM 2356 N N . THR B 1 118 ? 5.609 -23.297 -2.896 1 97.62 118 THR B N 1
ATOM 2357 C CA . THR B 1 118 ? 6.051 -23.609 -1.542 1 97.62 118 THR B CA 1
ATOM 2358 C C . THR B 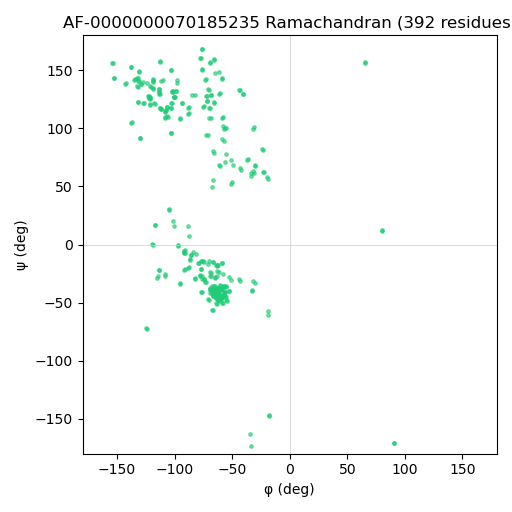1 118 ? 7.477 -24.156 -1.551 1 97.62 118 THR B C 1
ATOM 2360 O O . THR B 1 118 ? 8.297 -23.797 -0.709 1 97.62 118 THR B O 1
ATOM 2363 N N . SER B 1 119 ? 7.711 -25.031 -2.459 1 97.44 119 SER B N 1
ATOM 2364 C CA . SER B 1 119 ? 9.055 -25.578 -2.609 1 97.44 119 SER B CA 1
ATOM 2365 C C . SER B 1 119 ? 10.078 -24.469 -2.83 1 97.44 119 SER B C 1
ATOM 2367 O O . SER B 1 119 ? 11.148 -24.469 -2.213 1 97.44 119 SER B O 1
ATOM 2369 N N . GLN B 1 120 ? 9.789 -23.5 -3.68 1 97.25 120 GLN B N 1
ATOM 2370 C CA . GLN B 1 120 ? 10.695 -22.391 -3.959 1 97.25 120 GLN B CA 1
ATOM 2371 C C . GLN B 1 120 ? 10.883 -21.516 -2.729 1 97.25 120 GLN B C 1
ATOM 2373 O O . GLN B 1 120 ? 11.992 -21.047 -2.451 1 97.25 120 GLN B O 1
ATOM 2378 N N . LEU B 1 121 ? 9.828 -21.266 -2 1 97.56 121 LEU B N 1
ATOM 2379 C CA . LEU B 1 121 ? 9.914 -20.484 -0.773 1 97.56 121 LEU B CA 1
ATOM 2380 C C . LEU B 1 121 ? 10.844 -21.156 0.231 1 97.56 121 LEU B C 1
ATOM 2382 O O . LEU B 1 121 ? 11.664 -20.484 0.865 1 97.56 121 LEU B O 1
ATOM 2386 N N . GLN B 1 122 ? 10.805 -22.406 0.305 1 96.62 122 GLN B N 1
ATOM 2387 C CA . GLN B 1 122 ? 11.602 -23.156 1.273 1 96.62 122 GLN B CA 1
ATOM 2388 C C . GLN B 1 122 ? 13.062 -23.25 0.845 1 96.62 122 GLN B C 1
ATOM 2390 O O . GLN B 1 122 ? 13.953 -23.328 1.688 1 96.62 122 GLN B O 1
ATOM 2395 N N . GLN B 1 123 ? 13.281 -23.188 -0.442 1 95.19 123 GLN B N 1
ATOM 2396 C CA . GLN B 1 123 ? 14.625 -23.359 -0.975 1 95.19 123 GLN B CA 1
ATOM 2397 C C . GLN B 1 123 ? 15.367 -22.031 -1.044 1 95.19 123 GLN B C 1
ATOM 2399 O O . GLN B 1 123 ? 16.594 -22 -1.175 1 95.19 123 GLN B O 1
ATOM 2404 N N . ALA B 1 124 ? 14.547 -20.906 -1.023 1 95 124 ALA B N 1
ATOM 2405 C CA . ALA B 1 124 ? 15.172 -19.594 -1.138 1 95 124 ALA B CA 1
ATOM 2406 C C . ALA B 1 124 ? 16.141 -19.344 0.013 1 95 124 ALA B C 1
ATOM 2408 O O . ALA B 1 124 ? 15.797 -19.547 1.18 1 95 124 ALA B O 1
ATOM 2409 N N . SER B 1 125 ? 17.391 -18.906 -0.285 1 91.06 125 SER B N 1
ATOM 2410 C CA . SER B 1 125 ? 18.422 -18.75 0.739 1 91.06 125 SER B CA 1
ATOM 2411 C C . SER B 1 125 ? 18.812 -17.297 0.897 1 91.06 125 SER B C 1
ATOM 2413 O O . SER B 1 125 ? 19.234 -16.875 1.978 1 91.06 125 SER B O 1
ATOM 2415 N N . GLU B 1 126 ? 18.688 -16.562 -0.165 1 93.5 126 GLU B N 1
ATOM 2416 C CA . GLU B 1 126 ? 19.047 -15.148 -0.11 1 93.5 126 GLU B CA 1
ATOM 2417 C C . GLU B 1 126 ? 17.875 -14.289 0.344 1 93.5 126 GLU B C 1
ATOM 2419 O O . GLU B 1 126 ? 16.859 -14.195 -0.349 1 93.5 126 GLU B O 1
ATOM 2424 N N . THR B 1 127 ? 18.016 -13.609 1.465 1 92.88 127 THR B N 1
ATOM 2425 C CA . THR B 1 127 ? 16.953 -12.797 2.051 1 92.88 127 THR B CA 1
ATOM 2426 C C . THR B 1 127 ? 17.188 -11.312 1.786 1 92.88 127 THR B C 1
ATOM 2428 O O . THR B 1 127 ? 18.328 -10.891 1.575 1 92.88 127 THR B O 1
ATOM 2431 N N . PRO B 1 128 ? 16.125 -10.539 1.691 1 93.38 128 PRO B N 1
ATOM 2432 C CA . PRO B 1 128 ? 14.711 -10.898 1.848 1 93.38 128 PRO B CA 1
ATOM 2433 C C . PRO B 1 128 ? 14.148 -11.633 0.63 1 93.38 128 PRO B C 1
ATOM 2435 O O . PRO B 1 128 ? 14.641 -11.445 -0.486 1 93.38 128 PRO B O 1
ATOM 2438 N N . VAL B 1 129 ? 13.148 -12.508 0.814 1 96.25 129 VAL B N 1
ATOM 2439 C CA . VAL B 1 129 ? 12.469 -13.242 -0.247 1 96.25 129 VAL B CA 1
ATOM 2440 C C . VAL B 1 129 ? 11.141 -12.57 -0.573 1 96.25 129 VAL B C 1
ATOM 2442 O O . VAL B 1 129 ? 10.328 -12.32 0.319 1 96.25 129 VAL B O 1
ATOM 2445 N N . VAL B 1 130 ? 10.953 -12.273 -1.846 1 96.94 130 VAL B N 1
ATOM 2446 C CA . VAL B 1 130 ? 9.719 -11.633 -2.287 1 96.94 130 VAL B CA 1
ATOM 2447 C C . VAL B 1 130 ? 9.023 -12.5 -3.334 1 96.94 130 VAL B C 1
ATOM 2449 O O . VAL B 1 130 ? 9.648 -12.914 -4.316 1 96.94 130 VAL B O 1
ATOM 2452 N N . LEU B 1 131 ? 7.758 -12.805 -3.125 1 97.94 131 LEU B N 1
ATOM 2453 C CA . LEU B 1 131 ? 6.922 -13.523 -4.074 1 97.94 131 LEU B CA 1
ATOM 2454 C C . LEU B 1 131 ? 5.973 -12.578 -4.801 1 97.94 131 LEU B C 1
ATOM 2456 O O . LEU B 1 131 ? 5.246 -11.812 -4.164 1 97.94 131 LEU B O 1
ATOM 2460 N N . CYS B 1 132 ? 6.078 -12.57 -6.07 1 97.31 132 CYS B N 1
ATOM 2461 C CA . CYS B 1 132 ? 5.18 -11.789 -6.91 1 97.31 132 CYS B CA 1
ATOM 2462 C C . CYS B 1 132 ? 4.215 -12.688 -7.668 1 97.31 132 CYS B C 1
ATOM 2464 O O . CYS B 1 132 ? 4.617 -13.398 -8.594 1 97.31 132 CYS B O 1
ATOM 2466 N N . PHE B 1 133 ? 2.951 -12.695 -7.309 1 97.38 133 PHE B N 1
ATOM 2467 C CA . PHE B 1 133 ? 1.905 -13.453 -7.98 1 97.38 133 PHE B CA 1
ATOM 2468 C C . PHE B 1 133 ? 1.057 -12.547 -8.859 1 97.38 133 PHE B C 1
ATOM 2470 O O . PHE B 1 133 ? 0.119 -11.906 -8.383 1 97.38 133 PHE B O 1
ATOM 2477 N N . ASP B 1 134 ? 1.322 -12.469 -10.047 1 92 134 ASP B N 1
ATOM 2478 C CA . ASP B 1 134 ? 0.679 -11.555 -10.992 1 92 134 ASP B CA 1
ATOM 2479 C C . ASP B 1 134 ? 0.215 -12.297 -12.242 1 92 134 ASP B C 1
ATOM 2481 O O . ASP B 1 134 ? 0.996 -12.508 -13.172 1 92 134 ASP B O 1
ATOM 2485 N N . SER B 1 135 ? -1.103 -12.773 -12.195 1 91 135 SER B N 1
ATOM 2486 C CA . SER B 1 135 ? -2.176 -12.141 -11.43 1 91 135 SER B CA 1
ATOM 2487 C C . SER B 1 135 ? -3.248 -13.156 -11.047 1 91 135 SER B C 1
ATOM 2489 O O . SER B 1 135 ? -3.389 -14.195 -11.688 1 91 135 SER B O 1
ATOM 2491 N N . LEU B 1 136 ? -3.957 -12.82 -9.992 1 94.06 136 LEU B N 1
ATOM 2492 C CA . LEU B 1 136 ? -5.094 -13.625 -9.562 1 94.06 136 LEU B CA 1
ATOM 2493 C C . LEU B 1 136 ? -6.238 -13.531 -10.57 1 94.06 136 LEU B C 1
ATOM 2495 O O . LEU B 1 136 ? -7.008 -14.484 -10.734 1 94.06 136 LEU B O 1
ATOM 2499 N N . THR B 1 137 ? -6.34 -12.414 -11.32 1 90.5 137 THR B N 1
ATOM 2500 C CA . THR B 1 137 ? -7.344 -12.242 -12.367 1 90.5 137 THR B CA 1
ATOM 2501 C C . THR B 1 137 ? -7.238 -13.359 -13.406 1 90.5 137 THR B C 1
ATOM 2503 O O . THR B 1 137 ? -8.25 -13.898 -13.852 1 90.5 137 THR B O 1
ATOM 2506 N N . ASP B 1 138 ? -5.965 -13.688 -13.75 1 91.75 138 ASP B N 1
ATOM 2507 C CA . ASP B 1 138 ? -5.762 -14.75 -14.734 1 91.75 138 ASP B CA 1
ATOM 2508 C C . ASP B 1 138 ? -6.16 -16.109 -14.172 1 91.75 138 ASP B C 1
ATOM 2510 O O . ASP B 1 138 ? -6.758 -16.922 -14.875 1 91.75 138 ASP B O 1
ATOM 2514 N N . VAL B 1 139 ? -5.871 -16.359 -12.914 1 94 139 VAL B N 1
ATOM 2515 C CA . VAL B 1 139 ? -6.195 -17.641 -12.281 1 94 139 VAL B CA 1
ATOM 2516 C C . VAL B 1 139 ? -7.715 -17.797 -12.219 1 94 139 VAL B C 1
ATOM 2518 O O . VAL B 1 139 ? -8.234 -18.906 -12.414 1 94 139 VAL B O 1
ATOM 2521 N N . LEU B 1 140 ? -8.414 -16.688 -12 1 92.62 140 LEU B N 1
ATOM 2522 C CA . LEU B 1 140 ? -9.859 -16.672 -11.852 1 92.62 140 LEU B CA 1
ATOM 2523 C C . LEU B 1 140 ? -10.547 -17.141 -13.133 1 92.62 140 LEU B C 1
ATOM 2525 O O . LEU B 1 140 ? -11.719 -17.516 -13.117 1 92.62 140 LEU B O 1
ATOM 2529 N N . GLN B 1 141 ? -9.883 -17.156 -14.219 1 91.81 141 GLN B N 1
ATOM 2530 C CA . GLN B 1 141 ? -10.43 -17.609 -15.484 1 91.81 141 GLN B CA 1
ATOM 2531 C C . GLN B 1 141 ? -10.484 -19.141 -15.539 1 91.81 141 GLN B C 1
ATOM 2533 O O . GLN B 1 141 ? -11.227 -19.719 -16.344 1 91.81 141 GLN B O 1
ATOM 2538 N N . PHE B 1 142 ? -9.672 -19.766 -14.711 1 93.06 142 PHE B N 1
ATOM 2539 C CA . PHE B 1 142 ? -9.531 -21.203 -14.797 1 93.06 142 PHE B CA 1
ATOM 2540 C C . PHE B 1 142 ? -10.086 -21.875 -13.555 1 93.06 142 PHE B C 1
ATOM 2542 O O . PHE B 1 142 ? -10.375 -23.078 -13.562 1 93.06 142 PHE B O 1
ATOM 2549 N N . GLU B 1 143 ? -10.188 -21.203 -12.492 1 94.56 143 GLU B N 1
ATOM 2550 C CA . GLU B 1 143 ? -10.547 -21.797 -11.203 1 94.56 143 GLU B CA 1
ATOM 2551 C C . GLU B 1 143 ? -11.656 -21 -10.523 1 94.56 143 GLU B C 1
ATOM 2553 O O . GLU B 1 143 ? -11.789 -19.797 -10.742 1 94.56 143 GLU B O 1
ATOM 2558 N N . SER B 1 144 ? -12.508 -21.609 -9.758 1 93.69 144 SER B N 1
ATOM 2559 C CA . SER B 1 144 ? -13.555 -20.938 -9 1 93.69 144 SER B CA 1
ATOM 2560 C C . SER B 1 144 ? -12.961 -20.109 -7.871 1 93.69 144 SER B C 1
ATOM 2562 O O . SER B 1 144 ? -11.867 -20.391 -7.387 1 93.69 144 SER B O 1
ATOM 2564 N N . GLN B 1 145 ? -13.656 -19.141 -7.445 1 92.38 145 GLN B N 1
ATOM 2565 C CA . GLN B 1 145 ? -13.234 -18.266 -6.348 1 92.38 145 GLN B CA 1
ATOM 2566 C C . GLN B 1 145 ? -13.008 -19.062 -5.07 1 92.38 145 GLN B C 1
ATOM 2568 O O . GLN B 1 145 ? -12.086 -18.781 -4.301 1 92.38 145 GLN B O 1
ATOM 2573 N N . GLU B 1 146 ? -13.914 -20.047 -4.883 1 93.81 146 GLU B N 1
ATOM 2574 C CA . GLU B 1 146 ? -13.805 -20.875 -3.684 1 93.81 146 GLU B CA 1
ATOM 2575 C C . GLU B 1 146 ? -12.469 -21.625 -3.648 1 93.81 146 GLU B C 1
ATOM 2577 O O . GLU B 1 146 ? -11.805 -21.672 -2.611 1 93.81 146 GLU B O 1
ATOM 2582 N N . ARG B 1 147 ? -12.094 -22.203 -4.707 1 96.69 147 ARG B N 1
ATOM 2583 C CA . ARG B 1 147 ? -10.836 -22.938 -4.793 1 96.69 147 ARG B CA 1
ATOM 2584 C C . ARG B 1 147 ? -9.641 -22 -4.656 1 96.69 147 ARG B C 1
ATOM 2586 O O . ARG B 1 147 ? -8.672 -22.312 -3.965 1 96.69 147 ARG B O 1
ATOM 2593 N N . ILE B 1 148 ? -9.781 -20.875 -5.242 1 96.56 148 ILE B N 1
ATOM 2594 C CA . ILE B 1 148 ? -8.727 -19.875 -5.145 1 96.56 148 ILE B CA 1
ATOM 2595 C C . ILE B 1 148 ? -8.594 -19.406 -3.695 1 96.56 148 ILE B C 1
ATOM 2597 O O . ILE B 1 148 ? -7.477 -19.266 -3.188 1 96.56 148 ILE B O 1
ATOM 2601 N N . HIS B 1 149 ? -9.688 -19.203 -3.064 1 95.88 149 HIS B N 1
ATOM 2602 C CA . HIS B 1 149 ? -9.672 -18.781 -1.67 1 95.88 149 HIS B CA 1
ATOM 2603 C C . HIS B 1 149 ? -8.961 -19.797 -0.79 1 95.88 149 HIS B C 1
ATOM 2605 O O . HIS B 1 149 ? -8.117 -19.438 0.034 1 95.88 149 HIS B O 1
ATOM 2611 N N . ARG B 1 150 ? -9.234 -21.047 -0.932 1 96.44 150 ARG B N 1
ATOM 2612 C CA . ARG B 1 150 ? -8.562 -22.094 -0.179 1 96.44 150 ARG B CA 1
ATOM 2613 C C . ARG B 1 150 ? -7.066 -22.125 -0.494 1 96.44 150 ARG B C 1
ATOM 2615 O O . ARG B 1 150 ? -6.238 -22.234 0.414 1 96.44 150 ARG B O 1
ATOM 2622 N N . PHE B 1 151 ? -6.797 -22.078 -1.719 1 97.5 151 PHE B N 1
ATOM 2623 C CA . PHE B 1 151 ? -5.418 -22.047 -2.193 1 97.5 151 PHE B CA 1
ATOM 2624 C C . PHE B 1 151 ? -4.648 -20.906 -1.551 1 97.5 151 PHE B C 1
ATOM 2626 O O . PHE B 1 151 ? -3.537 -21.094 -1.055 1 97.5 151 PHE B O 1
ATOM 2633 N N . LEU B 1 152 ? -5.223 -19.703 -1.556 1 97.88 152 LEU B N 1
ATOM 2634 C CA . LEU B 1 152 ? -4.57 -18.516 -1.029 1 97.88 152 LEU B CA 1
ATOM 2635 C C . LEU B 1 152 ? -4.402 -18.609 0.483 1 97.88 152 LEU B C 1
ATOM 2637 O O . LEU B 1 152 ? -3.395 -18.156 1.028 1 97.88 152 LEU B O 1
ATOM 2641 N N . ASN B 1 153 ? -5.367 -19.203 1.192 1 97.25 153 ASN B N 1
ATOM 2642 C CA . ASN B 1 153 ? -5.227 -19.391 2.631 1 97.25 153 ASN B CA 1
ATOM 2643 C C . ASN B 1 153 ? -3.984 -20.203 2.969 1 97.25 153 ASN B C 1
ATOM 2645 O O . ASN B 1 153 ? -3.207 -19.844 3.848 1 97.25 153 ASN B O 1
ATOM 2649 N N . VAL B 1 154 ? -3.773 -21.203 2.252 1 97.69 154 VAL B N 1
ATOM 2650 C CA . VAL B 1 154 ? -2.617 -22.078 2.473 1 97.69 154 VAL B CA 1
ATOM 2651 C C . VAL B 1 154 ? -1.341 -21.344 2.07 1 97.69 154 VAL B C 1
ATOM 2653 O O . VAL B 1 154 ? -0.354 -21.344 2.811 1 97.69 154 VAL B O 1
ATOM 2656 N N . LEU B 1 155 ? -1.375 -20.734 0.915 1 98 155 LEU B N 1
ATOM 2657 C CA . LEU B 1 155 ? -0.185 -20.078 0.391 1 98 155 LEU B CA 1
ATOM 2658 C C . LEU B 1 155 ? 0.255 -18.938 1.312 1 98 155 LEU B C 1
ATOM 2660 O O . LEU B 1 155 ? 1.443 -18.812 1.613 1 98 155 LEU B O 1
ATOM 2664 N N . THR B 1 156 ? -0.663 -18.078 1.723 1 97.12 156 THR B N 1
ATOM 2665 C CA . THR B 1 156 ? -0.313 -16.969 2.59 1 97.12 156 THR B CA 1
ATOM 2666 C C . THR B 1 156 ? 0.27 -17.469 3.908 1 97.12 156 THR B C 1
ATOM 2668 O O . THR B 1 156 ? 1.188 -16.844 4.457 1 97.12 156 THR B O 1
ATOM 2671 N N . ALA B 1 157 ? -0.198 -18.562 4.422 1 96.69 157 ALA B N 1
ATOM 2672 C CA . ALA B 1 157 ? 0.373 -19.172 5.625 1 96.69 157 ALA B CA 1
ATOM 2673 C C . ALA B 1 157 ? 1.82 -19.594 5.391 1 96.69 157 ALA B C 1
ATOM 2675 O O . ALA B 1 157 ? 2.676 -19.391 6.258 1 96.69 157 ALA B O 1
ATOM 2676 N N . ARG B 1 158 ? 2.084 -20.156 4.273 1 96.94 158 ARG B N 1
ATOM 2677 C CA . ARG B 1 158 ? 3.441 -20.578 3.953 1 96.94 158 ARG B CA 1
ATOM 2678 C C . ARG B 1 158 ? 4.379 -19.391 3.84 1 96.94 158 ARG B C 1
ATOM 2680 O O . ARG B 1 158 ? 5.539 -19.453 4.258 1 96.94 158 ARG B O 1
ATOM 2687 N N . VAL B 1 159 ? 3.875 -18.344 3.238 1 97.12 159 VAL B N 1
ATOM 2688 C CA . VAL B 1 159 ? 4.66 -17.125 3.123 1 97.12 159 VAL B CA 1
ATOM 2689 C C . VAL B 1 159 ? 5.02 -16.609 4.516 1 97.12 159 VAL B C 1
ATOM 2691 O O . VAL B 1 159 ? 6.18 -16.281 4.781 1 97.12 159 VAL B O 1
ATOM 2694 N N . GLU B 1 160 ? 4.082 -16.594 5.375 1 94.56 160 GLU B N 1
ATOM 2695 C CA . GLU B 1 160 ? 4.316 -16.156 6.746 1 94.56 160 GLU B CA 1
ATOM 2696 C C . GLU B 1 160 ? 5.312 -17.062 7.457 1 94.56 160 GLU B C 1
ATOM 2698 O O . GLU B 1 160 ? 6.227 -16.594 8.133 1 94.56 160 GLU B O 1
ATOM 2703 N N . GLU B 1 161 ? 5.121 -18.312 7.281 1 94.81 161 GLU B N 1
ATOM 2704 C CA . GLU B 1 161 ? 5.969 -19.297 7.941 1 94.81 161 GLU B CA 1
ATOM 2705 C C . GLU B 1 161 ? 7.43 -19.141 7.531 1 94.81 161 GLU B C 1
ATOM 2707 O O . GLU B 1 161 ? 8.336 -19.312 8.344 1 94.81 161 GLU B O 1
ATOM 2712 N N . THR B 1 162 ? 7.703 -18.828 6.32 1 95.25 162 THR B N 1
ATOM 2713 C CA . THR B 1 162 ? 9.062 -18.75 5.793 1 95.25 162 THR B CA 1
ATOM 2714 C C . THR B 1 162 ? 9.664 -17.359 6.035 1 95.25 162 THR B C 1
ATOM 2716 O O . THR B 1 162 ? 10.859 -17.156 5.828 1 95.25 162 THR B O 1
ATOM 2719 N N . GLY B 1 163 ? 8.781 -16.406 6.426 1 93.81 163 GLY B N 1
ATOM 2720 C CA . GLY B 1 163 ? 9.242 -15.039 6.652 1 93.81 163 GLY B CA 1
ATOM 2721 C C . GLY B 1 163 ? 9.391 -14.242 5.371 1 93.81 163 GLY B C 1
ATOM 2722 O O . GLY B 1 163 ? 10.031 -13.188 5.363 1 93.81 163 GLY B O 1
ATOM 2723 N N . ALA B 1 164 ? 8.867 -14.75 4.246 1 96.06 164 ALA B N 1
ATOM 2724 C CA . ALA B 1 164 ? 8.891 -14.047 2.969 1 96.06 164 ALA B CA 1
ATOM 2725 C C . ALA B 1 164 ? 7.844 -12.938 2.938 1 96.06 164 ALA B C 1
ATOM 2727 O O . ALA B 1 164 ? 7.066 -12.781 3.883 1 96.06 164 ALA B O 1
ATOM 2728 N N . TYR B 1 165 ? 7.949 -12.117 1.967 1 95.62 165 TYR B N 1
ATOM 2729 C CA . TYR B 1 165 ? 6.949 -11.125 1.601 1 95.62 165 TYR B CA 1
ATOM 2730 C C . TYR B 1 165 ? 6.332 -11.445 0.243 1 95.62 165 TYR B C 1
ATOM 2732 O O . TYR B 1 165 ? 7.035 -11.836 -0.689 1 95.62 165 TYR B O 1
ATOM 2740 N N . ALA B 1 166 ? 5.012 -11.352 0.202 1 97.62 166 ALA B N 1
ATOM 2741 C CA . ALA B 1 166 ? 4.355 -11.664 -1.063 1 97.62 166 ALA B CA 1
ATOM 2742 C C . ALA B 1 166 ? 3.33 -10.594 -1.43 1 97.62 166 ALA B C 1
ATOM 2744 O O . ALA B 1 166 ? 2.666 -10.039 -0.554 1 97.62 166 ALA B O 1
ATOM 2745 N N . HIS B 1 167 ? 3.258 -10.336 -2.678 1 96.38 167 HIS B N 1
ATOM 2746 C CA . HIS B 1 167 ? 2.193 -9.469 -3.18 1 96.38 167 HIS B CA 1
ATOM 2747 C C . HIS B 1 167 ? 1.467 -10.117 -4.352 1 96.38 167 HIS B C 1
ATOM 2749 O O . HIS B 1 167 ? 2.084 -10.812 -5.164 1 96.38 167 HIS B O 1
ATOM 2755 N N . TYR B 1 168 ? 0.181 -9.984 -4.34 1 96.56 168 TYR B N 1
ATOM 2756 C CA . TYR B 1 168 ? -0.756 -10.602 -5.27 1 96.56 168 TYR B CA 1
ATOM 2757 C C . TYR B 1 168 ? -1.542 -9.547 -6.039 1 96.56 168 TYR B C 1
ATOM 2759 O O . TYR B 1 168 ? -2.043 -8.586 -5.449 1 96.56 168 TYR B O 1
ATOM 2767 N N . HIS B 1 169 ? -1.634 -9.727 -7.297 1 94.06 169 HIS B N 1
ATOM 2768 C CA . HIS B 1 169 ? -2.256 -8.695 -8.117 1 94.06 169 HIS B CA 1
ATOM 2769 C C . HIS B 1 169 ? -3.604 -9.164 -8.656 1 94.06 169 HIS B C 1
ATOM 2771 O O . HIS B 1 169 ? -3.754 -10.32 -9.047 1 94.06 169 HIS B O 1
ATOM 2777 N N . ILE B 1 170 ? -4.527 -8.25 -8.688 1 92 170 ILE B N 1
ATOM 2778 C CA . ILE B 1 170 ? -5.852 -8.5 -9.242 1 92 170 ILE B CA 1
ATOM 2779 C C . ILE B 1 170 ? -6.352 -7.258 -9.977 1 92 170 ILE B C 1
ATOM 2781 O O . ILE B 1 170 ? -6.121 -6.133 -9.523 1 92 170 ILE B O 1
ATOM 2785 N N . ASP B 1 171 ? -6.949 -7.422 -11.086 1 86.31 171 ASP B N 1
ATOM 2786 C CA . ASP B 1 171 ? -7.496 -6.297 -11.844 1 86.31 171 ASP B CA 1
ATOM 2787 C C . ASP B 1 171 ? -8.688 -5.672 -11.117 1 86.31 171 ASP B C 1
ATOM 2789 O O . ASP B 1 171 ? -9.547 -6.387 -10.602 1 86.31 171 ASP B O 1
ATOM 2793 N N . SER B 1 172 ? -8.617 -4.375 -10.961 1 76.12 172 SER B N 1
ATOM 2794 C CA . SER B 1 172 ? -9.711 -3.664 -10.297 1 76.12 172 SER B CA 1
ATOM 2795 C C . SER B 1 172 ? -10.781 -3.244 -11.297 1 76.12 172 SER B C 1
ATOM 2797 O O . SER B 1 172 ? -11.641 -2.42 -10.984 1 76.12 172 SER B O 1
ATOM 2799 N N . ASP B 1 173 ? -10.875 -3.67 -12.344 1 67.56 173 ASP B N 1
ATOM 2800 C CA . ASP B 1 173 ? -11.961 -3.268 -13.227 1 67.56 173 ASP B CA 1
ATOM 2801 C C . ASP B 1 173 ? -13.312 -3.719 -12.672 1 67.56 173 ASP B C 1
ATOM 2803 O O . ASP B 1 173 ? -13.367 -4.473 -11.695 1 67.56 173 ASP B O 1
ATOM 2807 N N . GLY B 1 174 ? -14.414 -2.963 -12.891 1 57.59 174 GLY B N 1
ATOM 2808 C CA . GLY B 1 174 ? -15.781 -3.074 -12.398 1 57.59 174 GLY B CA 1
ATOM 2809 C C . GLY B 1 174 ? -16.109 -4.453 -11.859 1 57.59 174 GLY B C 1
ATOM 2810 O O . GLY B 1 174 ? -16.578 -4.59 -10.727 1 57.59 174 GLY B O 1
ATOM 2811 N N . HIS B 1 175 ? -16 -5.543 -12.547 1 55.69 175 HIS B N 1
ATOM 2812 C CA . HIS B 1 175 ? -16.391 -6.883 -12.125 1 55.69 175 HIS B CA 1
ATOM 2813 C C . HIS B 1 175 ? -15.461 -7.426 -11.055 1 55.69 175 HIS B C 1
ATOM 2815 O O . HIS B 1 175 ? -15.883 -8.195 -10.188 1 55.69 175 HIS B O 1
ATOM 2821 N N . ALA B 1 176 ? -14.359 -6.91 -10.859 1 58.66 176 ALA B N 1
ATOM 2822 C CA . ALA B 1 176 ? -13.305 -7.418 -9.984 1 58.66 176 ALA B CA 1
ATOM 2823 C C . ALA B 1 176 ? -13.438 -6.844 -8.578 1 58.66 176 ALA B C 1
ATOM 2825 O O . ALA B 1 176 ? -12.852 -7.375 -7.629 1 58.66 176 ALA B O 1
ATOM 2826 N N . ASP B 1 177 ? -14.414 -5.945 -8.492 1 67.12 177 ASP B N 1
ATOM 2827 C CA . ASP B 1 177 ? -14.602 -5.34 -7.18 1 67.12 177 ASP B CA 1
ATOM 2828 C C . ASP B 1 177 ? -15.148 -6.359 -6.18 1 67.12 177 ASP B C 1
ATOM 2830 O O . ASP B 1 177 ? -14.672 -6.434 -5.043 1 67.12 177 ASP B O 1
ATOM 2834 N N . ARG B 1 178 ? -16.062 -7.246 -6.699 1 76.75 178 ARG B N 1
ATOM 2835 C CA . ARG B 1 178 ? -16.609 -8.258 -5.801 1 76.75 178 ARG B CA 1
ATOM 2836 C C . ARG B 1 178 ? -15.547 -9.281 -5.41 1 76.75 178 ARG B C 1
ATOM 2838 O O . ARG B 1 178 ? -15.461 -9.68 -4.246 1 76.75 178 ARG B O 1
ATOM 2845 N N . THR B 1 179 ? -14.805 -9.633 -6.395 1 81.81 179 THR B N 1
ATOM 2846 C CA . THR B 1 179 ? -13.758 -10.609 -6.141 1 81.81 179 THR B CA 1
ATOM 2847 C C . THR B 1 179 ? -12.727 -10.062 -5.152 1 81.81 179 THR B C 1
ATOM 2849 O O . THR B 1 179 ? -12.32 -10.758 -4.223 1 81.81 179 THR B O 1
ATOM 2852 N N . PHE B 1 180 ? -12.406 -8.859 -5.309 1 87.81 180 PHE B N 1
ATOM 2853 C CA . PHE B 1 180 ? -11.461 -8.203 -4.418 1 87.81 180 PHE B CA 1
ATOM 2854 C C . PHE B 1 180 ? -11.977 -8.211 -2.984 1 87.81 180 PHE B C 1
ATOM 2856 O O . PHE B 1 180 ? -11.242 -8.578 -2.062 1 87.81 180 PHE B O 1
ATOM 2863 N N . GLU B 1 181 ? -13.172 -7.895 -2.824 1 85.19 181 GLU B N 1
ATOM 2864 C CA . GLU B 1 181 ? -13.766 -7.824 -1.493 1 85.19 181 GLU B CA 1
ATOM 2865 C C . GLU B 1 181 ? -13.758 -9.188 -0.811 1 85.19 181 GLU B C 1
ATOM 2867 O O . GLU B 1 181 ? -13.57 -9.281 0.404 1 85.19 181 GLU B O 1
ATOM 2872 N N . THR B 1 182 ? -13.992 -10.172 -1.582 1 88.25 182 THR B N 1
ATOM 2873 C CA . THR B 1 182 ? -14.078 -11.523 -1.048 1 88.25 182 THR B CA 1
ATOM 2874 C C . THR B 1 182 ? -12.695 -12.047 -0.669 1 88.25 182 THR B C 1
ATOM 2876 O O . THR B 1 182 ? -12.555 -12.797 0.297 1 88.25 182 THR B O 1
ATOM 2879 N N . LEU B 1 183 ? -11.711 -11.617 -1.406 1 92.38 183 LEU B N 1
ATOM 2880 C CA . LEU B 1 183 ? -10.375 -12.148 -1.18 1 92.38 183 LEU B CA 1
ATOM 2881 C C . LEU B 1 183 ? -9.609 -11.297 -0.174 1 92.38 183 LEU B C 1
ATOM 2883 O O . LEU B 1 183 ? -8.656 -11.766 0.449 1 92.38 183 LEU B O 1
ATOM 2887 N N . ALA B 1 184 ? -10.016 -10.086 -0.011 1 91.44 184 ALA B N 1
ATOM 2888 C CA . ALA B 1 184 ? -9.305 -9.094 0.789 1 91.44 184 ALA B CA 1
ATOM 2889 C C . ALA B 1 184 ? -9.016 -9.617 2.191 1 91.44 184 ALA B C 1
ATOM 2891 O O . ALA B 1 184 ? -7.914 -9.461 2.711 1 91.44 184 ALA B O 1
ATOM 2892 N N . PRO B 1 185 ? -9.914 -10.328 2.83 1 91.69 185 PRO B N 1
ATOM 2893 C CA . PRO B 1 185 ? -9.711 -10.758 4.215 1 91.69 185 PRO B CA 1
ATOM 2894 C C . PRO B 1 185 ? -8.57 -11.766 4.352 1 91.69 185 PRO B C 1
ATOM 2896 O O . PRO B 1 185 ? -8.086 -12.008 5.461 1 91.69 185 PRO B O 1
ATOM 2899 N N . VAL B 1 186 ? -8.102 -12.367 3.281 1 93.94 186 VAL B N 1
ATOM 2900 C CA . VAL B 1 186 ? -7.035 -13.367 3.307 1 93.94 186 VAL B CA 1
ATOM 2901 C C . VAL B 1 186 ? -5.688 -12.68 3.494 1 93.94 186 VAL B C 1
ATOM 2903 O O . VAL B 1 186 ? -4.715 -13.312 3.916 1 93.94 186 VAL B O 1
ATOM 2906 N N . PHE B 1 187 ? -5.691 -11.438 3.305 1 94.5 187 PHE B N 1
ATOM 2907 C CA . PHE B 1 187 ? -4.422 -10.719 3.223 1 94.5 187 PHE B CA 1
ATOM 2908 C C . PHE B 1 187 ? -4.258 -9.781 4.414 1 94.5 187 PHE B C 1
ATOM 2910 O O . PHE B 1 187 ? -5.242 -9.328 4.996 1 94.5 187 PHE B O 1
ATOM 2917 N N . ASP B 1 188 ? -2.969 -9.477 4.668 1 91 188 ASP B N 1
ATOM 2918 C CA . ASP B 1 188 ? -2.635 -8.578 5.773 1 91 188 ASP B CA 1
ATOM 2919 C C . ASP B 1 188 ? -2.893 -7.121 5.395 1 91 188 ASP B C 1
ATOM 2921 O O . ASP B 1 188 ? -3.086 -6.273 6.27 1 91 188 ASP B O 1
ATOM 2925 N N . GLU B 1 189 ? -2.814 -6.914 4.18 1 92.44 189 GLU B N 1
ATOM 2926 C CA . GLU B 1 189 ? -2.922 -5.555 3.656 1 92.44 189 GLU B CA 1
ATOM 2927 C C . GLU B 1 189 ? -3.465 -5.555 2.23 1 92.44 189 GLU B C 1
ATOM 2929 O O . GLU B 1 189 ? -3.17 -6.461 1.448 1 92.44 189 GLU B O 1
ATOM 2934 N N . THR B 1 190 ? -4.266 -4.582 1.909 1 92.81 190 THR B N 1
ATOM 2935 C CA . THR B 1 190 ? -4.711 -4.383 0.534 1 92.81 190 THR B CA 1
ATOM 2936 C C . THR B 1 190 ? -4.25 -3.027 0.008 1 92.81 190 THR B C 1
ATOM 2938 O O . THR B 1 190 ? -4.195 -2.051 0.758 1 92.81 190 THR B O 1
ATOM 2941 N N . VAL B 1 191 ? -3.889 -2.996 -1.206 1 92 191 VAL B N 1
ATOM 2942 C CA . VAL B 1 191 ? -3.516 -1.786 -1.93 1 92 191 VAL B CA 1
ATOM 2943 C C . VAL B 1 191 ? -4.395 -1.63 -3.168 1 92 191 VAL B C 1
ATOM 2945 O O . VAL B 1 191 ? -4.562 -2.576 -3.941 1 92 191 VAL B O 1
ATOM 2948 N N . SER B 1 192 ? -5.008 -0.485 -3.338 1 90.75 192 SER B N 1
ATOM 2949 C CA . SER B 1 192 ? -5.852 -0.229 -4.504 1 90.75 192 SER B CA 1
ATOM 2950 C C . SER B 1 192 ? -5.434 1.054 -5.215 1 90.75 192 SER B C 1
ATOM 2952 O O . SER B 1 192 ? -5.332 2.111 -4.59 1 90.75 192 SER B O 1
ATOM 2954 N N . ALA B 1 193 ? -5.109 0.855 -6.477 1 87.75 193 ALA B N 1
ATOM 2955 C CA . ALA B 1 193 ? -4.816 2.041 -7.277 1 87.75 193 ALA B CA 1
ATOM 2956 C C . ALA B 1 193 ? -6.082 2.844 -7.555 1 87.75 193 ALA B C 1
ATOM 2958 O O . ALA B 1 193 ? -7.145 2.271 -7.805 1 87.75 193 ALA B O 1
ATOM 2959 N N . GLY B 1 194 ? -5.945 4.109 -7.355 1 77.75 194 GLY B N 1
ATOM 2960 C CA . GLY B 1 194 ? -7.07 4.973 -7.676 1 77.75 194 GLY B CA 1
ATOM 2961 C C . GLY B 1 194 ? -7.395 5.004 -9.156 1 77.75 194 GLY B C 1
ATOM 2962 O O . GLY B 1 194 ? -6.609 4.535 -9.984 1 77.75 194 GLY B O 1
ATOM 2963 N N . ALA B 1 195 ? -8.711 5.434 -9.367 1 61.06 195 ALA B N 1
ATOM 2964 C CA . ALA B 1 195 ? -9.148 5.566 -10.758 1 61.06 195 ALA B CA 1
ATOM 2965 C C . ALA B 1 195 ? -8.258 6.535 -11.523 1 61.06 195 ALA B C 1
ATOM 2967 O O . ALA B 1 195 ? -7.762 7.516 -10.953 1 61.06 195 ALA B O 1
ATOM 2968 N N . GLU B 1 196 ? -7.406 5.984 -12.5 1 55.69 196 GLU B N 1
ATOM 2969 C CA . GLU B 1 196 ? -6.719 6.926 -13.375 1 55.69 196 GLU B CA 1
ATOM 2970 C C . GLU B 1 196 ? -7.703 7.66 -14.281 1 55.69 196 GLU B C 1
ATOM 2972 O O . GLU B 1 196 ? -8.617 7.047 -14.844 1 55.69 196 GLU B O 1
ATOM 2977 N N . TRP B 1 197 ? -8.383 8.656 -13.859 1 39.88 197 TRP B N 1
ATOM 2978 C CA . TRP B 1 197 ? -9.195 9.406 -14.805 1 39.88 197 TRP B CA 1
ATOM 2979 C C . TRP B 1 197 ? -8.352 9.914 -15.969 1 39.88 197 TRP B C 1
ATOM 2981 O O . TRP B 1 197 ? -7.285 10.492 -15.758 1 39.88 197 TRP B O 1
ATOM 2991 N N . GLY B 1 198 ? -8.023 9.117 -16.906 1 33.81 198 GLY B N 1
ATOM 2992 C CA . GLY B 1 198 ? -7.719 9.766 -18.188 1 33.81 198 GLY B CA 1
ATOM 2993 C C . GLY B 1 198 ? -8.586 10.977 -18.453 1 33.81 198 GLY B C 1
ATOM 2994 O O . GLY B 1 198 ? -9.664 11.117 -17.875 1 33.81 198 GLY B O 1
#

Foldseek 3Di:
DPPPPVPPVVVPDDWQEEEEAAAPPDPCPLVVLLCLCQVVHAFQEEEEEEELDDPLRVVVSNVVRHDLVRHAAEYEYEDEPPNPPPVDQPPSPPCSPSDYHYDYDYHDDLVVSLVVVLVCLVPDDTPDYEYEYPEVQNVVVPDPLVVVLVSLLVNSVSSVVSVYHYYYYDYPPDVCVVSCVVNVVSTPYYHYDDDPPD/DPPPPVPPVVVPDDWQEEEEAAAPPDPCPLVVLLCLCQVVHAFQEEEEEEELDDPLRVVVSNVVRHDLVRHAAEYEYEDEPPNPPPVDLPPSPPCSPSDYHYDYDYHDDLVVSLVVVLVCLVPDDTPDYEYEYPEVQNVVVPDPLVVVLVSLLVNSVSSVVSVYHYYYYDYPPPVCVVSCVVNVVSTPYYHYDDDPPD

Nearest PDB structures (foldseek):
  4tlb-assembly1_E  TM=5.745E-01  e=4.457E-04  Synechococcus elongatus PCC 7942 = FACHB-805
  8dba-assembly1_K  TM=6.620E-01  e=3.223E-03  Cereibacter sphaeroides
  7v3x-assembly3_R  TM=6.147E-01  e=1.769E-03  Synechococcus elongatus PCC 7942 = FACHB-805
  7dy2-assembly2_H  TM=5.024E-01  e=9.151E-04  Synechococcus elongatus PCC 7942 = FACHB-805
  7yfi-assembly1_B  TM=4.974E-01  e=1.293E+00  Rattus norvegicus

Solvent-accessible surface area (backbone atoms only — not comparable to full-atom values): 21997 Å² total; per-residue (Å²): 134,83,81,74,72,69,71,69,64,72,68,56,60,60,71,37,32,34,39,35,28,30,42,80,82,40,62,40,42,56,38,54,50,39,48,62,61,40,62,86,41,79,41,17,21,39,41,37,36,22,48,86,49,51,68,68,60,50,49,61,66,37,54,89,63,52,56,71,90,63,26,49,43,34,34,45,34,34,45,52,93,79,55,70,77,70,82,60,73,72,78,46,53,82,70,59,68,52,79,54,53,72,46,78,37,83,43,94,46,69,68,62,49,50,51,53,51,51,51,49,60,70,66,59,80,45,68,50,38,35,37,41,37,54,39,52,55,58,49,53,77,78,43,55,68,68,58,48,50,55,51,46,53,54,49,49,49,52,36,53,73,70,67,29,35,35,40,35,29,32,44,46,46,80,80,30,48,61,55,46,64,70,51,46,78,76,23,43,24,39,36,35,53,31,83,74,76,123,135,85,81,75,73,69,70,70,63,74,68,56,60,60,72,37,32,34,39,35,30,28,43,79,80,40,64,42,43,58,39,55,51,38,47,62,60,39,61,88,41,79,40,18,21,39,39,38,36,22,48,86,49,51,69,68,60,50,49,62,67,35,54,89,65,52,55,72,91,65,26,49,42,32,34,43,34,32,46,50,92,80,56,70,77,70,82,60,73,71,78,46,54,82,70,59,67,53,77,52,54,73,46,76,37,82,43,92,46,68,67,62,51,50,51,53,53,50,51,49,59,70,66,60,79,45,68,50,37,34,36,42,37,53,40,51,55,56,50,55,75,77,43,56,67,69,59,49,50,56,51,47,53,54,49,49,50,50,36,53,72,71,68,29,36,34,40,35,30,31,43,46,46,82,79,30,51,60,55,46,62,70,50,49,77,76,23,44,25,37,34,36,52,30,84,75,77,125

Radius of gyration: 22.41 Å; Cα contacts (8 Å, |Δi|>4): 693; chains: 2; bounding box: 41×56×78 Å

InterPro domains:
  IPR055927 Protein of unknown function DUF7504 [PF24336] (16-192)

Sequence (396 aa):
MSDNSSSEVASHESPSNVLCACPAVSSSRGAHCRNLLTREGTPGTVIGVTVATSPGERLAEWRDAIDPSATQLSFVDVTHGGRSAAMSSDGLGDWDRTPADVVEIEEMDLRRLGTEITSQLQQASETPVVLCFDSLTDVLQFESQERIHRFLNVLTARVEETGAYAHYHIDSDGHADRTFETLAPVFDETVSAGAEWGMSDNSSSEVASHESPSNVLCACPAVSSSRGAHCRNLLTREGTPGTVIGVTVATSPGERLAEWRDAIDPSATQLSFVDVTHGGRSAAMSSDGLGDWDRTPADVVEIEEMDLRRLGTEITSQLQQASETPVVLCFDSLTDVLQFESQERIHRFLNVLTARVEETGAYAHYHIDSDGHADRTFETLAPVFDETVSAGAEWG

Organism: NCBI:txid2841257